Protein AF-0000000084357402 (afdb_homodimer)

pLDDT: mean 78.37, std 18.75, range [25.98, 96.25]

Organism: NCBI:txid211096

Structure (mmCIF, N/CA/C/O backbone):
data_AF-0000000084357402-model_v1
#
loop_
_entity.id
_entity.type
_entity.pdbx_description
1 polymer 'Mediator of RNA polymerase II transcription subunit 18'
#
loop_
_atom_site.group_PDB
_atom_site.id
_atom_site.type_symbol
_atom_site.label_atom_id
_atom_site.label_alt_id
_atom_site.label_comp_id
_atom_site.label_asym_id
_atom_site.label_entity_id
_atom_site.label_seq_id
_atom_site.pdbx_PDB_ins_code
_atom_site.Cartn_x
_atom_site.Cartn_y
_atom_site.Cartn_z
_atom_site.occupancy
_atom_site.B_iso_or_equiv
_atom_site.auth_seq_id
_atom_site.auth_comp_id
_atom_site.auth_asym_id
_atom_site.auth_atom_id
_atom_site.pdbx_PDB_model_num
ATOM 1 N N . MET A 1 1 ? 10.375 9.195 2.023 1 82.38 1 MET A N 1
ATOM 2 C CA . MET A 1 1 ? 9.906 9.758 3.289 1 82.38 1 MET A CA 1
ATOM 3 C C . MET A 1 1 ? 9.75 11.273 3.186 1 82.38 1 MET A C 1
ATOM 5 O O . MET A 1 1 ? 10.539 11.938 2.512 1 82.38 1 MET A O 1
ATOM 9 N N . VAL A 1 2 ? 8.633 11.766 3.732 1 88.38 2 VAL A N 1
ATOM 10 C CA . VAL A 1 2 ? 8.336 13.195 3.658 1 88.38 2 VAL A CA 1
ATOM 11 C C . VAL A 1 2 ? 8.203 13.773 5.066 1 88.38 2 VAL A C 1
ATOM 13 O O . VAL A 1 2 ? 7.719 13.094 5.977 1 88.38 2 VAL A O 1
ATOM 16 N N . TYR A 1 3 ? 8.727 14.961 5.227 1 90.69 3 TYR A N 1
ATOM 17 C CA . TYR A 1 3 ? 8.602 15.672 6.496 1 90.69 3 TYR A CA 1
ATOM 18 C C . TYR A 1 3 ? 7.648 16.859 6.367 1 90.69 3 TYR A C 1
ATOM 20 O O . TYR A 1 3 ? 7.688 17.594 5.375 1 90.69 3 TYR A O 1
ATOM 28 N N . LYS A 1 4 ? 6.875 16.922 7.359 1 91.56 4 LYS A N 1
ATOM 29 C CA . LYS A 1 4 ? 5.984 18.078 7.453 1 91.56 4 LYS A CA 1
ATOM 30 C C . LYS A 1 4 ? 6.363 18.969 8.633 1 91.56 4 LYS A C 1
ATOM 32 O O . LYS A 1 4 ? 6.457 18.5 9.766 1 91.56 4 LYS A O 1
ATOM 37 N N . ILE A 1 5 ? 6.672 20.188 8.367 1 92.62 5 ILE A N 1
ATOM 38 C CA . ILE A 1 5 ? 6.859 21.219 9.383 1 92.62 5 ILE A CA 1
ATOM 39 C C . ILE A 1 5 ? 5.625 22.109 9.438 1 92.62 5 ILE A C 1
ATOM 41 O O . ILE A 1 5 ? 5.242 22.719 8.43 1 92.62 5 ILE A O 1
ATOM 45 N N . SER A 1 6 ? 5.016 22.156 10.664 1 92.44 6 SER A N 1
ATOM 46 C CA . SER A 1 6 ? 3.691 22.766 10.609 1 92.44 6 SER A CA 1
ATOM 47 C C . SER A 1 6 ? 3.342 23.453 11.922 1 92.44 6 SER A C 1
ATOM 49 O O . SER A 1 6 ? 3.988 23.219 12.945 1 92.44 6 SER A O 1
ATOM 51 N N . LEU A 1 7 ? 2.408 24.344 11.812 1 91.56 7 LEU A N 1
ATOM 52 C CA . LEU A 1 7 ? 1.654 24.969 12.891 1 91.56 7 LEU A CA 1
ATOM 53 C C . LEU A 1 7 ? 0.155 24.891 12.625 1 91.56 7 LEU A C 1
ATOM 55 O O . LEU A 1 7 ? -0.271 24.812 11.469 1 91.56 7 LEU A O 1
ATOM 59 N N . VAL A 1 8 ? -0.587 24.875 13.758 1 89.94 8 VAL A N 1
ATOM 60 C CA . VAL A 1 8 ? -2.027 24.719 13.578 1 89.94 8 VAL A CA 1
ATOM 61 C C . VAL A 1 8 ? -2.768 25.656 14.531 1 89.94 8 VAL A C 1
ATOM 63 O O . VAL A 1 8 ? -2.193 26.125 15.516 1 89.94 8 VAL A O 1
ATOM 66 N N . SER A 1 9 ? -3.973 25.969 14.117 1 87.38 9 SER A N 1
ATOM 67 C CA . SER A 1 9 ? -4.887 26.719 14.969 1 87.38 9 SER A CA 1
ATOM 68 C C . SER A 1 9 ? -6.336 26.344 14.688 1 87.38 9 SER A C 1
ATOM 70 O O . SER A 1 9 ? -6.66 25.859 13.602 1 87.38 9 SER A O 1
ATOM 72 N N . ALA A 1 10 ? -7.145 26.484 15.711 1 84.69 10 ALA A N 1
ATOM 73 C CA . ALA A 1 10 ? -8.594 26.406 15.539 1 84.69 10 ALA A CA 1
ATOM 74 C C . ALA A 1 10 ? -9.227 27.797 15.602 1 84.69 10 ALA A C 1
ATOM 76 O O . ALA A 1 10 ? -8.938 28.578 16.516 1 84.69 10 ALA A O 1
ATOM 77 N N . ILE A 1 11 ? -10.062 28.078 14.617 1 84.19 11 ILE A N 1
ATOM 78 C CA . ILE A 1 11 ? -10.672 29.406 14.602 1 84.19 11 ILE A CA 1
ATOM 79 C C . ILE A 1 11 ? -12.188 29.281 14.469 1 84.19 11 ILE A C 1
ATOM 81 O O . ILE A 1 11 ? -12.68 28.391 13.781 1 84.19 11 ILE A O 1
ATOM 85 N N . PRO A 1 12 ? -12.867 30.156 15.203 1 83.12 12 PRO A N 1
ATOM 86 C CA . PRO A 1 12 ? -14.32 30.172 14.984 1 83.12 12 PRO A CA 1
ATOM 87 C C . PRO A 1 12 ? -14.695 30.609 13.57 1 83.12 12 PRO A C 1
ATOM 89 O O . PRO A 1 12 ? -13.875 31.188 12.859 1 83.12 12 PRO A O 1
ATOM 92 N N . GLU A 1 13 ? -15.922 30.266 13.211 1 83.25 13 GLU A N 1
ATOM 93 C CA . GLU A 1 13 ? -16.406 30.562 11.867 1 83.25 13 GLU A CA 1
ATOM 94 C C . GLU A 1 13 ? -16.375 32.062 11.578 1 83.25 13 GLU A C 1
ATOM 96 O O . GLU A 1 13 ? -16.125 32.5 10.453 1 83.25 13 GLU A O 1
ATOM 101 N N . SER A 1 14 ? -16.531 32.812 12.602 1 82.62 14 SER A N 1
ATOM 102 C CA . SER A 1 14 ? -16.625 34.281 12.461 1 82.62 14 SER A CA 1
ATOM 103 C C . SER A 1 14 ? -15.273 34.875 12.078 1 82.62 14 SER A C 1
ATOM 105 O O . SER A 1 14 ? -15.203 36 11.57 1 82.62 14 SER A O 1
ATOM 107 N N . TYR A 1 15 ? -14.211 34.125 12.25 1 80.81 15 TYR A N 1
ATOM 108 C CA . TYR A 1 15 ? -12.875 34.656 12.031 1 80.81 15 TYR A CA 1
ATOM 109 C C . TYR A 1 15 ? -12.367 34.312 10.641 1 80.81 15 TYR A C 1
ATOM 111 O O . TYR A 1 15 ? -11.305 34.75 10.227 1 80.81 15 TYR A O 1
ATOM 119 N N . LEU A 1 16 ? -13.047 33.531 9.898 1 82.69 16 LEU A N 1
ATOM 120 C CA . LEU A 1 16 ? -12.57 33.031 8.617 1 82.69 16 LEU A CA 1
ATOM 121 C C . LEU A 1 16 ? -12.227 34.156 7.672 1 82.69 16 LEU A C 1
ATOM 123 O O . LEU A 1 16 ? -11.156 34.156 7.051 1 82.69 16 LEU A O 1
ATOM 127 N N . ASP A 1 17 ? -13.164 35.094 7.578 1 79.75 17 ASP A N 1
ATOM 128 C CA . ASP A 1 17 ? -12.953 36.219 6.66 1 79.75 17 ASP A CA 1
ATOM 129 C C . ASP A 1 17 ? -11.727 37.031 7.059 1 79.75 17 ASP A C 1
ATOM 131 O O . ASP A 1 17 ? -10.961 37.5 6.199 1 79.75 17 ASP A O 1
ATOM 135 N N . THR A 1 18 ? -11.594 37.219 8.328 1 79.44 18 THR A N 1
ATOM 136 C CA . THR A 1 18 ? -10.438 37.969 8.836 1 79.44 18 THR A CA 1
ATOM 137 C C . THR A 1 18 ? -9.141 37.25 8.484 1 79.44 18 THR A C 1
ATOM 139 O O . THR A 1 18 ? -8.164 37.875 8.086 1 79.44 18 THR A O 1
ATOM 142 N N . VAL A 1 19 ? -9.125 35.969 8.625 1 78.06 19 VAL A N 1
ATOM 143 C CA . VAL A 1 19 ? -7.945 35.156 8.312 1 78.06 19 VAL A CA 1
ATOM 144 C C . VAL A 1 19 ? -7.613 35.281 6.828 1 78.06 19 VAL A C 1
ATOM 146 O O . VAL A 1 19 ? -6.457 35.5 6.461 1 78.06 19 VAL A O 1
ATOM 149 N N . LYS A 1 20 ? -8.57 35.156 6.039 1 78 20 LYS A N 1
ATOM 150 C CA . LYS A 1 20 ? -8.359 35.219 4.594 1 78 20 LYS A CA 1
ATOM 151 C C . LYS A 1 20 ? -7.828 36.562 4.156 1 78 20 LYS A C 1
ATOM 153 O O . LYS A 1 20 ? -6.965 36.656 3.283 1 78 20 LYS A O 1
ATOM 158 N N . GLU A 1 21 ? -8.398 37.531 4.723 1 77.56 21 GLU A N 1
ATOM 159 C CA . GLU A 1 21 ? -7.961 38.906 4.398 1 77.56 21 GLU A CA 1
ATOM 160 C C . GLU A 1 21 ? -6.52 39.125 4.836 1 77.56 21 GLU A C 1
ATOM 162 O O . GLU A 1 21 ? -5.766 39.844 4.16 1 77.56 21 GLU A O 1
ATOM 167 N N . SER A 1 22 ? -6.246 38.531 5.996 1 75.31 22 SER A N 1
ATOM 168 C CA . SER A 1 22 ? -4.898 38.688 6.527 1 75.31 22 SER A CA 1
ATOM 169 C C . SER A 1 22 ? -3.875 37.938 5.672 1 75.31 22 SER A C 1
ATOM 171 O O . SER A 1 22 ? -2.703 38.344 5.629 1 75.31 22 SER A O 1
ATOM 173 N N . LEU A 1 23 ? -4.426 36.844 5.055 1 72.75 23 LEU A N 1
ATOM 174 C CA . LEU A 1 23 ? -3.547 36 4.238 1 72.75 23 LEU A CA 1
ATOM 175 C C . LEU A 1 23 ? -3.537 36.469 2.791 1 72.75 23 LEU A C 1
ATOM 177 O O . LEU A 1 23 ? -2.816 35.938 1.957 1 72.75 23 LEU A O 1
ATOM 181 N N . LEU A 1 24 ? -4.551 37.375 2.299 1 59.22 24 LEU A N 1
ATOM 182 C CA . LEU A 1 24 ? -5.02 37.875 1.014 1 59.22 24 LEU A CA 1
ATOM 183 C C . LEU A 1 24 ? -3.855 38.062 0.045 1 59.22 24 LEU A C 1
ATOM 185 O O . LEU A 1 24 ? -4.039 38 -1.173 1 59.22 24 LEU A O 1
ATOM 189 N N . ASP A 1 25 ? -2.859 38.406 0.511 1 58.38 25 ASP A N 1
ATOM 190 C CA . ASP A 1 25 ? -2.037 38.531 -0.69 1 58.38 25 ASP A CA 1
ATOM 191 C C . ASP A 1 25 ? -1.821 37.156 -1.338 1 58.38 25 ASP A C 1
ATOM 193 O O . ASP A 1 25 ? -1.028 37.031 -2.271 1 58.38 25 ASP A O 1
ATOM 197 N N . ALA A 1 26 ? -2.686 36.281 -0.909 1 55.91 26 ALA A N 1
ATOM 198 C CA . ALA A 1 26 ? -2.344 34.938 -1.339 1 55.91 26 ALA A CA 1
ATOM 199 C C . ALA A 1 26 ? -3.025 34.594 -2.66 1 55.91 26 ALA A C 1
ATOM 201 O O . ALA A 1 26 ? -4.254 34.625 -2.758 1 55.91 26 ALA A O 1
ATOM 202 N N . THR A 1 27 ? -2.486 34.75 -3.76 1 60.88 27 THR A N 1
ATOM 203 C CA . THR A 1 27 ? -2.854 34.656 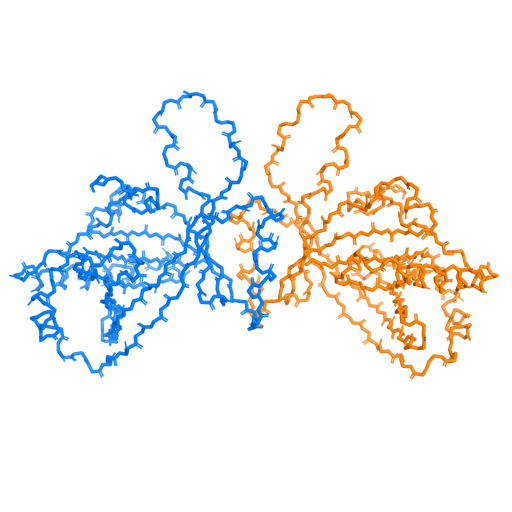-5.168 1 60.88 27 THR A CA 1
ATOM 204 C C . THR A 1 27 ? -3.336 33.25 -5.523 1 60.88 27 THR A C 1
ATOM 206 O O . THR A 1 27 ? -4.051 33.062 -6.512 1 60.88 27 THR A O 1
ATOM 209 N N . ASN A 1 28 ? -3.24 32.25 -4.715 1 75.75 28 ASN A N 1
ATOM 210 C CA . ASN A 1 28 ? -3.584 30.922 -5.25 1 75.75 28 ASN A CA 1
ATOM 211 C C . ASN A 1 28 ? -4.426 30.125 -4.262 1 75.75 28 ASN A C 1
ATOM 213 O O . ASN A 1 28 ? -3.932 29.172 -3.652 1 75.75 28 ASN A O 1
ATOM 217 N N . VAL A 1 29 ? -5.809 30.578 -4.18 1 80 29 VAL A N 1
ATOM 218 C CA . VAL A 1 29 ? -6.75 29.891 -3.299 1 80 29 VAL A CA 1
ATOM 219 C C . VAL A 1 29 ? -7.453 28.781 -4.062 1 80 29 VAL A C 1
ATOM 221 O O . VAL A 1 29 ? -7.973 29 -5.16 1 80 29 VAL A O 1
ATOM 224 N N . ASN A 1 30 ? -7.367 27.531 -3.541 1 86.94 30 ASN A N 1
ATOM 225 C CA . ASN A 1 30 ? -8.039 26.375 -4.137 1 86.94 30 ASN A CA 1
ATOM 226 C C . ASN A 1 30 ? -9.008 25.734 -3.156 1 86.94 30 ASN A C 1
ATOM 228 O O . ASN A 1 30 ? -8.648 25.453 -2.008 1 86.94 30 ASN A O 1
ATOM 232 N N . LYS A 1 31 ? -10.305 25.656 -3.625 1 90.75 31 LYS A N 1
ATOM 233 C CA . LYS A 1 31 ? -11.234 24.875 -2.816 1 90.75 31 LYS A CA 1
ATOM 234 C C . LYS A 1 31 ? -10.828 23.391 -2.785 1 90.75 31 LYS A C 1
ATOM 236 O O . LYS A 1 31 ? -10.484 22.812 -3.82 1 90.75 31 LYS A O 1
ATOM 241 N N . THR A 1 32 ? -10.859 22.891 -1.567 1 91.69 32 THR A N 1
ATOM 242 C CA . THR A 1 32 ? -10.398 21.516 -1.427 1 91.69 32 THR A CA 1
ATOM 243 C C . THR A 1 32 ? -11.391 20.688 -0.618 1 91.69 32 THR A C 1
ATOM 245 O O . THR A 1 32 ? -11.953 21.172 0.366 1 91.69 32 THR A O 1
ATOM 248 N N . THR A 1 33 ? -11.773 19.484 -1.087 1 94.19 33 THR A N 1
ATOM 249 C CA . THR A 1 33 ? -12.5 18.469 -0.344 1 94.19 33 THR A CA 1
ATOM 250 C C . THR A 1 33 ? -11.703 17.156 -0.304 1 94.19 33 THR A C 1
ATOM 252 O O . THR A 1 33 ? -11.297 16.641 -1.347 1 94.19 33 THR A O 1
ATOM 255 N N . SER A 1 34 ? -11.398 16.719 0.894 1 93.06 34 SER A N 1
ATOM 256 C CA . SER A 1 34 ? -10.648 15.477 1.055 1 93.06 34 SER A CA 1
ATOM 257 C C . SER A 1 34 ? -11.398 14.492 1.946 1 93.06 34 SER A C 1
ATOM 259 O O . SER A 1 34 ? -12 14.883 2.947 1 93.06 34 SER A O 1
ATOM 261 N N . PHE A 1 35 ? -11.422 13.258 1.551 1 93.44 35 PHE A N 1
ATOM 262 C CA . PHE A 1 35 ? -12.023 12.164 2.307 1 93.44 35 PHE A CA 1
ATOM 263 C C . PHE A 1 35 ? -10.945 11.305 2.969 1 93.44 35 PHE A C 1
ATOM 265 O O . PHE A 1 35 ? -9.992 10.875 2.311 1 93.44 35 PHE A O 1
ATOM 272 N N . PHE A 1 36 ? -11.125 11.172 4.332 1 91.44 36 PHE A N 1
ATOM 273 C CA . PHE A 1 36 ? -10.117 10.453 5.109 1 91.44 36 PHE A CA 1
ATOM 274 C C . PHE A 1 36 ? -10.703 9.188 5.719 1 91.44 36 PHE A C 1
ATOM 276 O O . PHE A 1 36 ? -11.844 9.195 6.199 1 91.44 36 PHE A O 1
ATOM 283 N N . ILE A 1 37 ? -9.977 8.109 5.652 1 92.12 37 ILE A N 1
ATOM 284 C CA . ILE A 1 37 ? -10.266 6.895 6.406 1 92.12 37 ILE A CA 1
ATOM 285 C C . ILE A 1 37 ? -9.07 6.547 7.293 1 92.12 37 ILE A C 1
ATOM 287 O O . ILE A 1 37 ? -7.941 6.422 6.809 1 92.12 37 ILE A O 1
ATOM 291 N N . ASN A 1 38 ? -9.297 6.438 8.586 1 90.5 38 ASN A N 1
ATOM 292 C CA . ASN A 1 38 ? -8.242 6.105 9.531 1 90.5 38 ASN A CA 1
ATOM 293 C C . ASN A 1 38 ? -8.273 4.625 9.906 1 90.5 38 ASN A C 1
ATOM 295 O O . ASN A 1 38 ? -9.344 4.051 10.117 1 90.5 38 ASN A O 1
ATOM 299 N N . TYR A 1 39 ? -7.047 4.031 9.867 1 90.31 39 TYR A N 1
ATOM 300 C CA . TYR A 1 39 ? -6.879 2.635 10.25 1 90.31 39 TYR A CA 1
ATOM 301 C C . TYR A 1 39 ? -5.961 2.506 11.461 1 90.31 39 TYR A C 1
ATOM 303 O O . TYR A 1 39 ? -4.996 3.264 11.602 1 90.31 39 TYR A O 1
ATOM 311 N N . SER A 1 40 ? -6.312 1.576 12.359 1 85.44 40 SER A N 1
ATOM 312 C CA . SER A 1 40 ? -5.445 1.255 13.484 1 85.44 40 SER A CA 1
ATOM 313 C C . SER A 1 40 ? -4.98 -0.197 13.43 1 85.44 40 SER A C 1
ATOM 315 O O . SER A 1 40 ? -5.656 -1.048 12.844 1 85.44 40 SER A O 1
ATOM 317 N N . SER A 1 41 ? -3.777 -0.498 13.977 1 82.06 41 SER A N 1
ATOM 318 C CA . SER A 1 41 ? -3.244 -1.855 14 1 82.06 41 SER A CA 1
ATOM 319 C C . SER A 1 41 ? -4.055 -2.756 14.922 1 82.06 41 SER A C 1
ATOM 321 O O . SER A 1 41 ? -4.43 -2.346 16.031 1 82.06 41 SER A O 1
ATOM 323 N N . LYS A 1 42 ? -4.398 -3.955 14.391 1 72 42 LYS A N 1
ATOM 324 C CA . LYS A 1 42 ? -5.105 -4.945 15.195 1 72 42 LYS A CA 1
ATOM 325 C C . LYS A 1 42 ? -4.191 -5.531 16.266 1 72 42 LYS A C 1
ATOM 327 O O . LYS A 1 42 ? -4.672 -6.043 17.281 1 72 42 LYS A O 1
ATOM 332 N N . HIS A 1 43 ? -2.904 -5.734 15.969 1 58.06 43 HIS A N 1
ATOM 333 C CA . HIS A 1 43 ? -2.004 -6.469 16.844 1 58.06 43 HIS A CA 1
ATOM 334 C C . HIS A 1 43 ? -1.722 -5.684 18.125 1 58.06 43 HIS A C 1
ATOM 336 O O . HIS A 1 43 ? -1.458 -4.48 18.078 1 58.06 43 HIS A O 1
ATOM 342 N N . GLU A 1 44 ? -2.449 -6.164 19.156 1 48.62 44 GLU A N 1
ATOM 343 C CA . GLU A 1 44 ? -2.064 -5.66 20.469 1 48.62 44 GLU A CA 1
ATOM 344 C C . GLU A 1 44 ? -0.559 -5.785 20.688 1 48.62 44 GLU A C 1
ATOM 346 O O . GLU A 1 44 ? 0.011 -6.867 20.531 1 48.62 44 GLU A O 1
ATOM 351 N N . ILE A 1 45 ? 0.177 -4.852 20.328 1 42 45 ILE A N 1
ATOM 352 C CA . ILE A 1 45 ? 1.566 -4.957 20.766 1 42 45 ILE A CA 1
ATOM 353 C C . ILE A 1 45 ? 1.619 -5.285 22.25 1 42 45 ILE A C 1
ATOM 355 O O . ILE A 1 45 ? 1.083 -4.543 23.078 1 42 45 ILE A O 1
ATOM 359 N N . TYR A 1 46 ? 1.72 -6.594 22.453 1 35.41 46 TYR A N 1
ATOM 360 C CA . TYR A 1 46 ? 1.981 -6.887 23.859 1 35.41 46 TYR A CA 1
ATOM 361 C C . TYR A 1 46 ? 3.102 -6.004 24.406 1 35.41 46 TYR A C 1
ATOM 363 O O . TYR A 1 46 ? 4.242 -6.086 23.938 1 35.41 46 TYR A O 1
ATOM 371 N N . ARG A 1 47 ? 2.846 -4.949 24.719 1 39.94 47 ARG A N 1
ATOM 372 C CA . ARG A 1 47 ? 3.896 -4.199 25.391 1 39.94 47 ARG A CA 1
ATOM 373 C C . ARG A 1 47 ? 4 -4.602 26.859 1 39.94 47 ARG A C 1
ATOM 375 O O . ARG A 1 47 ? 2.988 -4.887 27.516 1 39.94 47 ARG A O 1
ATOM 382 N N . PRO A 1 48 ? 5.152 -4.953 27.203 1 34.66 48 PRO A N 1
ATOM 383 C CA . PRO A 1 48 ? 5.262 -5.016 28.672 1 34.66 48 PRO A CA 1
ATOM 384 C C . PRO A 1 48 ? 4.574 -3.842 29.359 1 34.66 48 PRO A C 1
ATOM 386 O O . PRO A 1 48 ? 4.477 -2.754 28.797 1 34.66 48 PRO A O 1
ATOM 389 N N . VAL A 1 49 ? 3.629 -4.102 30.312 1 33.5 49 VAL A N 1
ATOM 390 C CA . VAL A 1 49 ? 2.857 -3.244 31.219 1 33.5 49 VAL A CA 1
ATOM 391 C C . VAL A 1 49 ? 3.678 -2.008 31.578 1 33.5 49 VAL A C 1
ATOM 393 O O . VAL A 1 49 ? 3.338 -1.286 32.531 1 33.5 49 VAL A O 1
ATOM 396 N N . ASN A 1 50 ? 4.902 -1.786 31.219 1 34.72 50 ASN A N 1
ATOM 397 C CA . ASN A 1 50 ? 5.316 -0.535 31.844 1 34.72 50 ASN A CA 1
ATOM 398 C C . ASN A 1 50 ? 4.504 0.648 31.328 1 34.72 50 ASN A C 1
ATOM 400 O O . ASN A 1 50 ? 4.254 0.758 30.125 1 34.72 50 ASN A O 1
ATOM 404 N N . LEU A 1 51 ? 3.887 1.569 32.188 1 34.72 51 LEU A N 1
ATOM 405 C CA . LEU A 1 51 ? 2.883 2.619 32.281 1 34.72 51 LEU A CA 1
ATOM 406 C C . LEU A 1 51 ? 2.945 3.568 31.094 1 34.72 51 LEU A C 1
ATOM 408 O O . LEU A 1 51 ? 1.91 3.943 30.547 1 34.72 51 LEU A O 1
ATOM 412 N N . ASN A 1 52 ? 3.906 4.5 31.031 1 36.75 52 ASN A N 1
ATOM 413 C CA . ASN A 1 52 ? 3.938 5.82 30.422 1 36.75 52 ASN A CA 1
ATOM 414 C C . ASN A 1 52 ? 4.055 5.727 28.906 1 36.75 52 ASN A C 1
ATOM 416 O O . ASN A 1 52 ? 3.867 6.719 28.188 1 36.75 52 ASN A O 1
ATOM 420 N N . VAL A 1 53 ? 4.438 4.59 28.328 1 37.5 53 VAL A N 1
ATOM 421 C CA . VAL A 1 53 ? 4.867 4.406 26.938 1 37.5 53 VAL A CA 1
ATOM 422 C C . VAL A 1 53 ? 3.67 4.023 26.078 1 37.5 53 VAL A C 1
ATOM 424 O O . VAL A 1 53 ? 3.809 3.83 24.859 1 37.5 53 VAL A O 1
ATOM 427 N N . GLU A 1 54 ? 2.514 3.869 26.594 1 42.12 54 GLU A N 1
ATOM 428 C CA . GLU A 1 54 ? 1.306 3.299 26.016 1 42.12 54 GLU A CA 1
ATOM 429 C C . GLU A 1 54 ? 0.816 4.141 24.828 1 42.12 54 GLU A C 1
ATOM 431 O O . GLU A 1 54 ? 0.436 3.598 23.797 1 42.12 54 GLU A O 1
ATOM 436 N N . LEU A 1 55 ? 0.647 5.387 25.141 1 41.19 55 LEU A N 1
ATOM 437 C CA . LEU A 1 55 ? -0.094 6.266 24.25 1 41.19 55 LEU A CA 1
ATOM 438 C C . LEU A 1 55 ? 0.678 6.5 22.953 1 41.19 55 LEU A C 1
ATOM 440 O O . LEU A 1 55 ? 0.084 6.559 21.875 1 41.19 55 LEU A O 1
ATOM 444 N N . ALA A 1 56 ? 2.014 6.664 23.203 1 42.78 56 ALA A N 1
ATOM 445 C CA . ALA A 1 56 ? 2.873 7.055 22.078 1 42.78 56 ALA A CA 1
ATOM 446 C C . ALA A 1 56 ? 2.91 5.969 21.016 1 42.78 56 ALA A C 1
ATOM 448 O O . ALA A 1 56 ? 2.924 6.27 19.812 1 42.78 56 ALA A O 1
ATOM 449 N N . GLU A 1 57 ? 2.91 4.75 21.406 1 46.56 57 GLU A N 1
ATOM 450 C CA . GLU A 1 57 ? 3.129 3.637 20.5 1 46.56 57 GLU A CA 1
ATOM 451 C C . GLU A 1 57 ? 1.851 3.277 19.734 1 46.56 57 GLU A C 1
ATOM 453 O O . GLU A 1 57 ? 1.901 2.855 18.578 1 46.56 57 GLU A O 1
ATOM 458 N N . GLU A 1 58 ? 0.698 3.48 20.453 1 48.06 58 GLU A N 1
ATOM 459 C CA . GLU A 1 58 ? -0.57 3.201 19.781 1 48.06 58 GLU A CA 1
ATOM 460 C C . GLU A 1 58 ? -0.735 4.062 18.547 1 48.06 58 GLU A C 1
ATOM 462 O O . GLU A 1 58 ? -1.302 3.613 17.547 1 48.06 58 GLU A O 1
ATOM 467 N N . GLN A 1 59 ? -0.261 5.312 18.719 1 48.16 59 GLN A N 1
ATOM 468 C CA . GLN A 1 59 ? -0.356 6.27 17.625 1 48.16 59 GLN A CA 1
ATOM 469 C C . GLN A 1 59 ? 0.568 5.879 16.469 1 48.16 59 GLN A C 1
ATOM 471 O O . GLN A 1 59 ? 0.292 6.195 15.312 1 48.16 59 GLN A O 1
ATOM 476 N N . GLN A 1 60 ? 1.69 5.176 16.922 1 53.41 60 GLN A N 1
ATOM 477 C CA . GLN A 1 60 ? 2.732 4.82 15.961 1 53.41 60 GLN A CA 1
ATOM 478 C C . GLN A 1 60 ? 2.209 3.832 14.922 1 53.41 60 GLN A C 1
ATOM 480 O O . GLN A 1 60 ? 2.785 3.697 13.836 1 53.41 60 GLN A O 1
ATOM 485 N N . ASN A 1 61 ? 0.841 3.482 15.055 1 62.62 61 ASN A N 1
ATOM 486 C CA . ASN A 1 61 ? 0.527 2.393 14.133 1 62.62 61 ASN A CA 1
ATOM 487 C C . ASN A 1 61 ? -0.778 2.648 13.383 1 62.62 61 ASN A C 1
ATOM 489 O O . ASN A 1 61 ? -1.607 1.748 13.25 1 62.62 61 ASN A O 1
ATOM 493 N N . ARG A 1 62 ? -0.787 4.09 13.016 1 78.88 62 ARG A N 1
ATOM 494 C CA . ARG A 1 62 ? -2.01 4.395 12.281 1 78.88 62 ARG A CA 1
ATOM 495 C C . ARG A 1 62 ? -1.713 4.645 10.805 1 78.88 62 ARG A C 1
ATOM 497 O O . ARG A 1 62 ? -0.65 5.168 10.461 1 78.88 62 ARG A O 1
ATOM 504 N N . ILE A 1 63 ? -2.631 4.211 10.055 1 91.56 63 ILE A N 1
ATOM 505 C CA . ILE A 1 63 ? -2.609 4.418 8.617 1 91.56 63 ILE A CA 1
ATOM 506 C C . ILE A 1 63 ? -3.846 5.207 8.188 1 91.56 63 ILE A C 1
ATOM 508 O O . ILE A 1 63 ? -4.938 4.996 8.719 1 91.56 63 ILE A O 1
ATOM 512 N N . ARG A 1 64 ? -3.533 6.184 7.367 1 92.44 64 ARG A N 1
ATOM 513 C CA . ARG A 1 64 ? -4.645 6.957 6.828 1 92.44 64 ARG A CA 1
ATOM 514 C C . ARG A 1 64 ? -4.738 6.797 5.312 1 92.44 64 ARG A C 1
ATOM 516 O O . ARG A 1 64 ? -3.719 6.777 4.621 1 92.44 64 ARG A O 1
ATOM 523 N N . VAL A 1 65 ? -5.945 6.602 4.871 1 95.62 65 VAL A N 1
ATOM 524 C CA . VAL A 1 65 ? -6.211 6.625 3.436 1 95.62 65 VAL A CA 1
ATOM 525 C C . VAL A 1 65 ? -6.883 7.938 3.055 1 95.62 65 VAL A C 1
ATOM 527 O O . VAL A 1 65 ? -7.867 8.344 3.68 1 95.62 65 VAL A O 1
ATOM 530 N N . ILE A 1 66 ? -6.332 8.617 2.031 1 94.44 66 ILE A N 1
ATOM 531 C CA . ILE A 1 66 ? -6.844 9.914 1.613 1 94.44 66 ILE A CA 1
ATOM 532 C C . ILE A 1 66 ? -7.453 9.805 0.218 1 94.44 66 ILE A C 1
ATOM 534 O O . ILE A 1 66 ? -6.781 9.398 -0.731 1 94.44 66 ILE A O 1
ATOM 538 N N . ASN A 1 67 ? -8.727 10.117 0.092 1 94.25 67 ASN A N 1
ATOM 539 C CA . ASN A 1 67 ? -9.477 10.172 -1.156 1 94.25 67 ASN A CA 1
ATOM 540 C C . ASN A 1 67 ? -9.438 8.836 -1.896 1 94.25 67 ASN A C 1
ATOM 542 O O . ASN A 1 67 ? -9.594 8.797 -3.117 1 94.25 67 ASN A O 1
ATOM 546 N N . GLY A 1 68 ? -9.062 7.801 -1.218 1 93.75 68 GLY A N 1
ATOM 547 C CA . GLY A 1 68 ? -8.938 6.504 -1.862 1 93.75 68 GLY A CA 1
ATOM 548 C C . GLY A 1 68 ? -7.77 6.422 -2.824 1 93.75 68 GLY A C 1
ATOM 549 O O . GLY A 1 68 ? -7.707 5.516 -3.654 1 93.75 68 GLY A O 1
ATOM 550 N N . GLU A 1 69 ? -6.828 7.387 -2.707 1 93.81 69 GLU A N 1
ATOM 551 C CA . GLU A 1 69 ? -5.754 7.477 -3.688 1 93.81 69 GLU A CA 1
ATOM 552 C C . GLU A 1 69 ? -4.387 7.449 -3.012 1 93.81 69 GLU A C 1
ATOM 554 O O . GLU A 1 69 ? -3.367 7.215 -3.666 1 93.81 69 GLU A O 1
ATOM 559 N N . ASN A 1 70 ? -4.406 7.699 -1.731 1 94.94 70 ASN A N 1
ATOM 560 C CA . ASN A 1 70 ? -3.148 7.73 -0.993 1 94.94 70 ASN A CA 1
ATOM 561 C C . ASN A 1 70 ? -3.24 6.934 0.304 1 94.94 70 ASN A C 1
ATOM 563 O O . ASN A 1 70 ? -4.25 6.992 1.006 1 94.94 70 ASN A O 1
ATOM 567 N N . ILE A 1 71 ? -2.279 6.117 0.509 1 96.25 71 ILE A N 1
ATOM 568 C CA . ILE A 1 71 ? -2.096 5.52 1.826 1 96.25 71 ILE A CA 1
ATOM 569 C C . ILE A 1 71 ? -0.937 6.203 2.547 1 96.25 71 ILE A C 1
ATOM 571 O O . ILE A 1 71 ? 0.173 6.285 2.016 1 96.25 71 ILE A O 1
ATOM 575 N N . VAL A 1 72 ? -1.228 6.707 3.75 1 94.38 72 VAL A N 1
ATOM 576 C CA . VAL A 1 72 ? -0.227 7.473 4.484 1 94.38 72 VAL A CA 1
ATOM 577 C C . VAL A 1 72 ? 0.032 6.824 5.84 1 94.38 72 VAL A C 1
ATOM 579 O O . VAL A 1 72 ? -0.908 6.484 6.562 1 94.38 72 VAL A O 1
ATOM 582 N N . LYS A 1 73 ? 1.212 6.574 6.125 1 92.38 73 LYS A N 1
ATOM 583 C CA . LYS A 1 73 ? 1.65 6.156 7.457 1 92.38 73 LYS A CA 1
ATOM 584 C C . LYS A 1 73 ? 2.445 7.266 8.141 1 92.38 73 LYS A C 1
ATOM 586 O O . LYS A 1 73 ? 3.49 7.688 7.645 1 92.38 73 LYS A O 1
ATOM 591 N N . TYR A 1 74 ? 1.988 7.68 9.297 1 83.88 74 TYR A N 1
ATOM 592 C CA . TYR A 1 74 ? 2.611 8.773 10.031 1 83.88 74 TYR A CA 1
ATOM 593 C C . TYR A 1 74 ? 3.504 8.25 11.148 1 83.88 74 TYR A C 1
ATOM 595 O O . TYR A 1 74 ? 3.154 7.277 11.828 1 83.88 74 TYR A O 1
ATOM 603 N N . ASP A 1 75 ? 4.59 8.93 11.25 1 79.25 75 ASP A N 1
ATOM 604 C CA . ASP A 1 75 ? 5.363 8.758 12.477 1 79.25 75 ASP A CA 1
ATOM 605 C C . ASP A 1 75 ? 4.945 9.773 13.539 1 79.25 75 ASP A C 1
ATOM 607 O O . ASP A 1 75 ? 4.254 10.75 13.234 1 79.25 75 ASP A O 1
ATOM 611 N N . ILE A 1 76 ? 5.332 9.484 14.727 1 74.31 76 ILE A N 1
ATOM 612 C CA . ILE A 1 76 ? 5.133 10.484 15.766 1 74.31 76 ILE A CA 1
ATOM 613 C C . ILE A 1 76 ? 6 11.711 15.484 1 74.31 76 ILE A C 1
ATOM 615 O O . ILE A 1 76 ? 7.125 11.586 14.992 1 74.31 76 ILE A O 1
ATOM 619 N N . PRO A 1 77 ? 5.359 12.844 15.766 1 77.62 77 PRO A N 1
ATOM 620 C CA . PRO A 1 77 ? 6.184 14.039 15.594 1 77.62 77 PRO A CA 1
ATOM 621 C C . PRO A 1 77 ? 7.5 13.969 16.359 1 77.62 77 PRO A C 1
ATOM 623 O O . PRO A 1 77 ? 7.559 13.352 17.438 1 77.62 77 PRO A O 1
ATOM 626 N N . MET A 1 78 ? 8.477 14.523 15.805 1 75.62 78 MET A N 1
ATOM 627 C CA . MET A 1 78 ? 9.805 14.516 16.422 1 75.62 78 MET A CA 1
ATOM 628 C C . MET A 1 78 ? 9.766 15.164 17.797 1 75.62 78 MET A C 1
ATOM 630 O O . MET A 1 78 ? 9.07 16.156 18 1 75.62 78 MET A O 1
ATOM 634 N N . PRO A 1 79 ? 10.5 14.359 18.828 1 66.56 79 PRO A N 1
ATOM 635 C CA . PRO A 1 79 ? 10.57 14.945 20.172 1 66.56 79 PRO A CA 1
ATOM 636 C C . PRO A 1 79 ? 11.508 16.156 20.234 1 66.56 79 PRO A C 1
ATOM 638 O O . PRO A 1 79 ? 12.227 16.438 19.281 1 66.56 79 PRO A O 1
ATOM 641 N N . GLY A 1 80 ? 11.477 16.766 21.484 1 58.5 80 GLY A N 1
ATOM 642 C CA . GLY A 1 80 ? 12.516 17.672 21.953 1 58.5 80 GLY A CA 1
ATOM 643 C C . GLY A 1 80 ? 12.398 19.078 21.391 1 58.5 80 GLY A C 1
ATOM 644 O O . GLY A 1 80 ? 11.312 19.5 20.984 1 58.5 80 GLY A O 1
ATOM 645 N N . ASN A 1 81 ? 13.672 19.562 21.328 1 53.53 81 ASN A N 1
ATOM 646 C CA . ASN A 1 81 ? 13.945 20.953 21 1 53.53 81 ASN A CA 1
ATOM 647 C C . ASN A 1 81 ? 13.516 21.297 19.578 1 53.53 81 ASN A C 1
ATOM 649 O O . ASN A 1 81 ? 13.266 22.469 19.266 1 53.53 81 ASN A O 1
ATOM 653 N N . ASN A 1 82 ? 13.469 20.281 18.797 1 51.84 82 ASN A N 1
ATOM 654 C CA . ASN A 1 82 ? 13.133 20.516 17.391 1 51.84 82 ASN A CA 1
ATOM 655 C C . ASN A 1 82 ? 11.633 20.75 17.203 1 51.84 82 ASN A C 1
ATOM 657 O O . ASN A 1 82 ? 11.188 21.156 16.141 1 51.84 82 ASN A O 1
ATOM 661 N N . ASN A 1 83 ? 10.961 20.422 18.266 1 58.62 83 ASN A N 1
ATOM 662 C CA . ASN A 1 83 ? 9.516 20.594 18.203 1 58.62 83 ASN A CA 1
ATOM 663 C C . ASN A 1 83 ? 9.023 21.609 19.219 1 58.62 83 ASN A C 1
ATOM 665 O O . ASN A 1 83 ? 7.961 21.422 19.828 1 58.62 83 ASN A O 1
ATOM 669 N N . THR A 1 84 ? 9.836 22.531 19.406 1 68.88 84 THR A N 1
ATOM 670 C CA . THR A 1 84 ? 9.422 23.516 20.406 1 68.88 84 THR A CA 1
ATOM 671 C C . THR A 1 84 ? 8.703 24.688 19.734 1 68.88 84 THR A C 1
ATOM 673 O O . THR A 1 84 ? 7.777 25.266 20.312 1 68.88 84 THR A O 1
ATOM 676 N N . GLU A 1 85 ? 9.172 24.906 18.562 1 85.56 85 GLU A N 1
ATOM 677 C CA . GLU A 1 85 ? 8.578 26.078 17.922 1 85.56 85 GLU A CA 1
ATOM 678 C C . GLU A 1 85 ? 7.641 25.672 16.797 1 85.56 85 GLU A C 1
ATOM 680 O O . GLU A 1 85 ? 6.688 26.406 16.484 1 85.56 85 GLU A O 1
ATOM 685 N N . VAL A 1 86 ? 7.969 24.609 16.172 1 91.12 86 VAL A N 1
ATOM 686 C CA . VAL A 1 86 ? 7.148 24.047 15.109 1 91.12 86 VAL A CA 1
ATOM 687 C C . VAL A 1 86 ? 7.062 22.531 15.273 1 91.12 86 VAL A C 1
ATOM 689 O O . VAL A 1 86 ? 7.883 21.922 15.961 1 91.12 86 VAL A O 1
ATOM 692 N N . SER A 1 87 ? 6.047 21.953 14.734 1 88.94 87 SER A N 1
ATOM 693 C CA . SER A 1 87 ? 5.922 20.5 14.727 1 88.94 87 SER A CA 1
ATOM 694 C C . SER A 1 87 ? 6.602 19.891 13.5 1 88.94 87 SER A C 1
ATOM 696 O O . SER A 1 87 ? 6.395 20.359 12.375 1 88.94 87 SER A O 1
ATOM 698 N N . ILE A 1 88 ? 7.445 19 13.742 1 88 88 ILE A N 1
ATOM 699 C CA . ILE A 1 88 ? 8.062 18.25 12.648 1 88 88 ILE A CA 1
ATOM 700 C C . ILE A 1 88 ? 7.621 16.797 12.703 1 88 88 ILE A C 1
ATOM 702 O O . ILE A 1 88 ? 7.82 16.109 13.719 1 88 88 ILE A O 1
ATOM 706 N N . 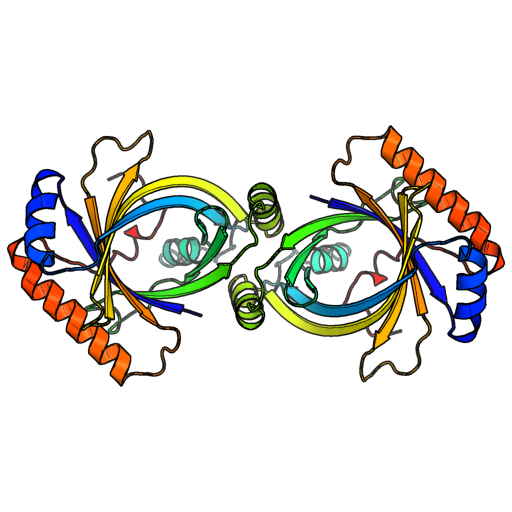GLN A 1 89 ? 6.988 16.328 11.625 1 85.62 89 GLN A N 1
ATOM 707 C CA . GLN A 1 89 ? 6.473 14.969 11.586 1 85.62 89 GLN A CA 1
ATOM 708 C C . GLN A 1 89 ? 6.832 14.281 10.273 1 85.62 89 GLN A C 1
ATOM 710 O O . GLN A 1 89 ? 6.676 14.867 9.203 1 85.62 89 GLN A O 1
ATOM 715 N N . ASN A 1 90 ? 7.363 13.141 10.422 1 87.31 90 ASN A N 1
ATOM 716 C CA . ASN A 1 90 ? 7.641 12.352 9.227 1 87.31 90 ASN A CA 1
ATOM 717 C C . ASN A 1 90 ? 6.465 11.445 8.867 1 87.31 90 ASN A C 1
ATOM 719 O O . ASN A 1 90 ? 5.715 11.016 9.75 1 87.31 90 ASN A O 1
ATOM 723 N N . PHE A 1 91 ? 6.242 11.289 7.594 1 89.12 91 PHE A N 1
ATOM 724 C CA . PHE A 1 91 ? 5.258 10.312 7.141 1 89.12 91 PHE A CA 1
ATOM 725 C C . PHE A 1 91 ? 5.66 9.711 5.801 1 89.12 91 PHE A C 1
ATOM 727 O O . PHE A 1 91 ? 6.5 10.273 5.09 1 89.12 91 PHE A O 1
ATOM 734 N N . ASN A 1 92 ? 5.207 8.523 5.5 1 92.06 92 ASN A N 1
ATOM 735 C CA . ASN A 1 92 ? 5.336 7.871 4.203 1 92.06 92 ASN A CA 1
ATOM 736 C C . ASN A 1 92 ? 4 7.82 3.463 1 92.06 92 ASN A C 1
ATOM 738 O O . ASN A 1 92 ? 2.955 7.609 4.078 1 92.06 92 ASN A O 1
ATOM 742 N N . ILE A 1 93 ? 4.105 8.07 2.18 1 92.94 93 ILE A N 1
ATOM 743 C CA . ILE A 1 93 ? 2.883 8.117 1.382 1 92.94 93 ILE A CA 1
ATOM 744 C C . ILE A 1 93 ? 3.025 7.207 0.165 1 92.94 93 ILE A C 1
ATOM 746 O O . ILE A 1 93 ? 4.086 7.156 -0.461 1 92.94 93 ILE A O 1
ATOM 750 N N . LEU A 1 94 ? 2.012 6.418 -0.081 1 94.62 94 LEU A N 1
ATOM 751 C CA . LEU A 1 94 ? 1.892 5.625 -1.298 1 94.62 94 LEU A CA 1
ATOM 752 C C . LEU A 1 94 ? 0.717 6.102 -2.145 1 94.62 94 LEU A C 1
ATOM 754 O O . LEU A 1 94 ? -0.401 6.238 -1.643 1 94.62 94 LEU A O 1
ATOM 758 N N . ASP A 1 95 ? 1.01 6.41 -3.41 1 95.56 95 ASP A N 1
ATOM 759 C CA . ASP A 1 95 ? -0.051 6.758 -4.352 1 95.56 95 ASP A CA 1
ATOM 760 C C . ASP A 1 95 ? -0.628 5.512 -5.016 1 95.56 95 ASP A C 1
ATOM 762 O O . ASP A 1 95 ? 0.098 4.754 -5.664 1 95.56 95 ASP A O 1
ATOM 766 N N . ILE A 1 96 ? -1.895 5.371 -4.82 1 95.88 96 ILE A N 1
ATOM 767 C CA . ILE A 1 96 ? -2.602 4.195 -5.324 1 95.88 96 ILE A CA 1
ATOM 768 C C . ILE A 1 96 ? -3.346 4.551 -6.609 1 95.88 96 ILE A C 1
ATOM 770 O O . ILE A 1 96 ? -3.852 5.668 -6.75 1 95.88 96 ILE A O 1
ATOM 774 N N . CYS A 1 97 ? -3.381 3.559 -7.48 1 94 97 CYS A N 1
ATOM 775 C CA . CYS A 1 97 ? -4.113 3.789 -8.719 1 94 97 CYS A CA 1
ATOM 776 C C . CYS A 1 97 ? -5.594 4.023 -8.445 1 94 97 CYS A C 1
ATOM 778 O O . CYS A 1 97 ? -6.125 3.543 -7.441 1 94 97 CYS A O 1
ATOM 780 N N . GLU A 1 98 ? -6.164 4.695 -9.344 1 89.12 98 GLU A N 1
ATOM 781 C CA . GLU A 1 98 ? -7.566 5.07 -9.172 1 89.12 98 GLU A CA 1
ATOM 782 C C . GLU A 1 98 ? -8.461 3.836 -9.133 1 89.12 98 GLU A C 1
ATOM 784 O O . GLU A 1 98 ? -8.156 2.818 -9.758 1 89.12 98 GLU A O 1
ATOM 789 N N . GLY A 1 99 ? -9.523 3.916 -8.383 1 85 99 GLY A N 1
ATOM 790 C CA . GLY A 1 99 ? -10.57 2.91 -8.406 1 85 99 GLY A CA 1
ATOM 791 C C . GLY A 1 99 ? -10.266 1.701 -7.543 1 85 99 GLY A C 1
ATOM 792 O O . GLY A 1 99 ? -10.758 0.602 -7.805 1 85 99 GLY A O 1
ATOM 793 N N . GLN A 1 100 ? -9.445 1.92 -6.5 1 87.94 100 GLN A N 1
ATOM 794 C CA . GLN A 1 100 ? -9.016 0.745 -5.746 1 87.94 100 GLN A CA 1
ATOM 795 C C . GLN A 1 100 ? -9.5 0.813 -4.301 1 87.94 100 GLN A C 1
ATOM 797 O O . GLN A 1 100 ? -8.93 0.164 -3.42 1 87.94 100 GLN A O 1
ATOM 802 N N . ASN A 1 101 ? -10.492 1.576 -4.004 1 85.75 101 ASN A N 1
ATOM 803 C CA . ASN A 1 101 ? -10.914 1.801 -2.627 1 85.75 101 ASN A CA 1
ATOM 804 C C . ASN A 1 101 ? -11.195 0.485 -1.905 1 85.75 101 ASN A C 1
ATOM 806 O O . ASN A 1 101 ? -10.711 0.271 -0.791 1 85.75 101 ASN A O 1
ATOM 810 N N . ASP A 1 102 ? -11.922 -0.362 -2.541 1 86.19 102 ASP A N 1
ATOM 811 C CA . ASP A 1 102 ? -12.266 -1.646 -1.936 1 86.19 102 ASP A CA 1
ATOM 812 C C . ASP A 1 102 ? -11.023 -2.5 -1.717 1 86.19 102 ASP A C 1
ATOM 814 O O . ASP A 1 102 ? -10.914 -3.207 -0.712 1 86.19 102 ASP A O 1
ATOM 818 N N . LYS A 1 103 ? -10.109 -2.373 -2.598 1 91.12 103 LYS A N 1
ATOM 819 C CA . LYS A 1 103 ? -8.875 -3.145 -2.498 1 91.12 103 LYS A CA 1
ATOM 820 C C . LYS A 1 103 ? -8.008 -2.652 -1.339 1 91.12 103 LYS A C 1
ATOM 822 O O . LYS A 1 103 ? -7.398 -3.455 -0.628 1 91.12 103 LYS A O 1
ATOM 827 N N . ILE A 1 104 ? -8.062 -1.358 -1.188 1 95.19 104 ILE A N 1
ATOM 828 C CA . ILE A 1 104 ? -7.234 -0.769 -0.143 1 95.19 104 ILE A CA 1
ATOM 829 C C . ILE A 1 104 ? -7.676 -1.291 1.223 1 95.19 104 ILE A C 1
ATOM 831 O O . ILE A 1 104 ? -6.848 -1.731 2.023 1 95.19 104 ILE A O 1
ATOM 835 N N . ASN A 1 105 ? -8.945 -1.255 1.469 1 93 105 ASN A N 1
ATOM 836 C CA . ASN A 1 105 ? -9.477 -1.711 2.748 1 93 105 ASN A CA 1
ATOM 837 C C . ASN A 1 105 ? -9.125 -3.17 3.016 1 93 105 ASN A C 1
ATOM 839 O O . ASN A 1 105 ? -8.68 -3.514 4.113 1 93 105 ASN A O 1
ATOM 843 N N . LYS A 1 106 ? -9.336 -3.98 2.07 1 90.44 106 LYS A N 1
ATOM 844 C CA . LYS A 1 106 ? -9.039 -5.402 2.215 1 90.44 106 LYS A CA 1
ATOM 845 C C . LYS A 1 106 ? -7.547 -5.633 2.436 1 90.44 106 LYS A C 1
ATOM 847 O O . LYS A 1 106 ? -7.152 -6.453 3.264 1 90.44 106 LYS A O 1
ATOM 852 N N . PHE A 1 107 ? -6.762 -4.926 1.715 1 92.5 107 PHE A N 1
ATOM 853 C CA . PHE A 1 107 ? -5.312 -5.031 1.815 1 92.5 107 PHE A CA 1
ATOM 854 C C . PHE A 1 107 ? -4.836 -4.645 3.211 1 92.5 107 PHE A C 1
ATOM 856 O O . PHE A 1 107 ? -4.09 -5.395 3.848 1 92.5 107 PHE A O 1
ATOM 863 N N . LEU A 1 108 ? -5.285 -3.529 3.65 1 92.69 108 LEU A N 1
ATOM 864 C CA . LEU A 1 108 ? -4.887 -3.064 4.973 1 92.69 108 LEU A CA 1
ATOM 865 C C . LEU A 1 108 ? -5.395 -4.008 6.059 1 92.69 108 LEU A C 1
ATOM 867 O O . LEU A 1 108 ? -4.699 -4.258 7.047 1 92.69 108 LEU A O 1
ATOM 871 N N . ASN A 1 109 ? -6.602 -4.543 5.875 1 90.31 109 ASN A N 1
ATOM 872 C CA . ASN A 1 109 ? -7.113 -5.531 6.816 1 90.31 109 ASN A CA 1
ATOM 873 C C . ASN A 1 109 ? -6.219 -6.766 6.875 1 90.31 109 ASN A C 1
ATOM 875 O O . ASN A 1 109 ? -5.934 -7.281 7.957 1 90.31 109 ASN A O 1
ATOM 879 N N . ASN A 1 110 ? -5.773 -7.168 5.754 1 87.44 110 ASN A N 1
ATOM 880 C CA . ASN A 1 110 ? -4.895 -8.328 5.68 1 87.44 110 ASN A CA 1
ATOM 881 C C . ASN A 1 110 ? -3.541 -8.047 6.328 1 87.44 110 ASN A C 1
ATOM 883 O O . ASN A 1 110 ? -2.875 -8.969 6.805 1 87.44 110 ASN A O 1
ATOM 887 N N . LEU A 1 111 ? -3.129 -6.801 6.363 1 86.69 111 LEU A N 1
ATOM 888 C CA . LEU A 1 111 ? -1.882 -6.414 7.016 1 86.69 111 LEU A CA 1
ATOM 889 C C . LEU A 1 111 ? -2.078 -6.262 8.523 1 86.69 111 LEU A C 1
ATOM 891 O O . LEU A 1 111 ? -1.129 -5.961 9.25 1 86.69 111 LEU A O 1
ATOM 895 N N . GLY A 1 112 ? -3.273 -6.422 8.922 1 84.94 112 GLY A N 1
ATOM 896 C CA . GLY A 1 112 ? -3.547 -6.355 10.352 1 84.94 112 GLY A CA 1
ATOM 897 C C . GLY A 1 112 ? -4.07 -5 10.789 1 84.94 112 GLY A C 1
ATOM 898 O O . GLY A 1 112 ? -3.91 -4.617 11.953 1 84.94 112 GLY A O 1
ATOM 899 N N . TYR A 1 113 ? -4.641 -4.273 9.898 1 89.12 113 TYR A N 1
ATOM 900 C CA . TYR A 1 113 ? -5.227 -2.984 10.258 1 89.12 113 TYR A CA 1
ATOM 901 C C . TYR A 1 113 ? -6.746 -3.041 10.203 1 89.12 113 TYR A C 1
ATOM 903 O O . TYR A 1 113 ? -7.32 -3.822 9.438 1 89.12 113 TYR A O 1
ATOM 911 N N . THR A 1 114 ? -7.324 -2.225 11.07 1 90.5 114 THR A N 1
ATOM 912 C CA . THR A 1 114 ? -8.781 -2.131 11.109 1 90.5 114 THR A CA 1
ATOM 913 C C . THR A 1 114 ? -9.234 -0.689 10.906 1 90.5 114 THR A C 1
ATOM 915 O O . THR A 1 114 ? -8.609 0.243 11.414 1 90.5 114 THR A O 1
ATOM 918 N N . LYS A 1 115 ? -10.281 -0.604 10.102 1 90.38 115 LYS A N 1
ATOM 919 C CA . LYS A 1 115 ? -10.875 0.712 9.898 1 90.38 115 LYS A CA 1
ATOM 920 C C . LYS A 1 115 ? -11.477 1.255 11.188 1 90.38 115 LYS A C 1
ATOM 922 O O . LYS A 1 115 ? -12.25 0.567 11.859 1 90.38 115 LYS A O 1
ATOM 927 N N . GLU A 1 116 ? -11.172 2.482 11.539 1 86.56 116 GLU A N 1
ATOM 928 C CA . GLU A 1 116 ? -11.68 3.088 12.766 1 86.56 116 GLU A CA 1
ATOM 929 C C . GLU A 1 116 ? -12.797 4.086 12.469 1 86.56 116 GLU A C 1
ATOM 931 O O . GLU A 1 116 ? -13.914 3.941 12.961 1 86.56 116 GLU A O 1
ATOM 936 N N . TYR A 1 117 ? -12.516 5.098 11.773 1 86.06 117 TYR A N 1
ATOM 937 C CA . TYR A 1 117 ? -13.492 6.125 11.43 1 86.06 117 TYR A CA 1
ATOM 938 C C . TYR A 1 117 ? -13.117 6.82 10.125 1 86.06 117 TYR A C 1
ATOM 940 O O . TYR A 1 117 ? -11.984 6.688 9.648 1 86.06 117 TYR A O 1
ATOM 948 N N . GLU A 1 118 ? -14.062 7.363 9.508 1 89.12 118 GLU A N 1
ATOM 949 C CA . GLU A 1 118 ? -13.875 8.141 8.281 1 89.12 118 GLU A CA 1
ATOM 950 C C . GLU A 1 118 ? -14.523 9.516 8.398 1 89.12 118 GLU A C 1
ATOM 952 O O . GLU A 1 118 ? -15.477 9.695 9.156 1 89.12 118 GLU A O 1
ATOM 957 N N . TYR A 1 119 ? -13.945 10.555 7.777 1 88.06 119 TYR A N 1
ATOM 95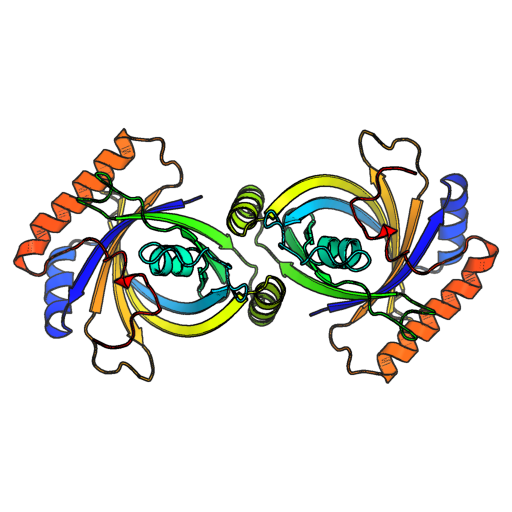8 C CA . TYR A 1 119 ? -14.5 11.906 7.793 1 88.06 119 TYR A CA 1
ATOM 959 C C . TYR A 1 119 ? -14.094 12.672 6.535 1 88.06 119 TYR A C 1
ATOM 961 O O . TYR A 1 119 ? -13.234 12.219 5.773 1 88.06 119 TYR A O 1
ATOM 969 N N . THR A 1 120 ? -14.797 13.758 6.344 1 92 120 THR A N 1
ATOM 970 C CA . THR A 1 120 ? -14.523 14.633 5.207 1 92 120 THR A CA 1
ATOM 971 C C . THR A 1 120 ? -14.055 16 5.688 1 92 120 THR A C 1
ATOM 973 O O . THR A 1 120 ? -14.609 16.562 6.641 1 92 120 THR A O 1
ATOM 976 N N . GLU A 1 121 ? -12.969 16.438 5.133 1 89.75 121 GLU A N 1
ATOM 977 C CA . GLU A 1 121 ? -12.523 17.812 5.324 1 89.75 121 GLU A CA 1
ATOM 978 C C . GLU A 1 121 ? -12.898 18.672 4.129 1 89.75 121 GLU A C 1
ATOM 980 O O . GLU A 1 121 ? -12.664 18.297 2.98 1 89.75 121 GLU A O 1
ATOM 985 N N . LYS A 1 122 ? -13.578 19.766 4.434 1 91.75 122 LYS A N 1
ATOM 986 C CA . LYS A 1 122 ? -13.914 20.75 3.412 1 91.75 122 LYS A CA 1
ATOM 987 C C . LYS A 1 122 ? -13.305 22.109 3.732 1 91.75 122 LYS A C 1
ATOM 989 O O . LYS A 1 122 ? -13.398 22.594 4.867 1 91.75 122 LYS A O 1
ATOM 994 N N . GLY A 1 123 ? -12.586 22.625 2.768 1 91.88 123 GLY A N 1
ATOM 995 C CA . GLY A 1 123 ? -11.969 23.922 3.031 1 91.88 123 GLY A CA 1
ATOM 996 C C . GLY A 1 123 ? -11.234 24.484 1.833 1 91.88 123 GLY A C 1
ATOM 997 O O . GLY A 1 123 ? -11.68 24.344 0.693 1 91.88 123 GLY A O 1
ATOM 998 N N . GLU A 1 124 ? -10.289 25.297 2.127 1 90.5 124 GLU A N 1
ATOM 999 C CA . GLU A 1 124 ? -9.484 25.984 1.113 1 90.5 124 GLU A CA 1
ATOM 1000 C C . GLU A 1 124 ? -7.996 25.875 1.428 1 90.5 124 GLU A C 1
ATOM 1002 O O . GLU A 1 124 ? -7.602 25.859 2.596 1 90.5 124 GLU A O 1
ATOM 1007 N N . THR A 1 125 ? -7.262 25.766 0.315 1 91.75 125 THR A N 1
ATOM 1008 C CA . THR A 1 125 ? -5.809 25.75 0.437 1 91.75 125 THR A CA 1
ATOM 1009 C C . THR A 1 125 ? -5.195 26.953 -0.28 1 91.75 125 THR A C 1
ATOM 1011 O O . THR A 1 125 ? -5.582 27.281 -1.404 1 91.75 125 THR A O 1
ATOM 1014 N N . LEU A 1 126 ? -4.344 27.594 0.436 1 89 126 LEU A N 1
ATOM 1015 C CA . LEU A 1 126 ? -3.59 28.719 -0.099 1 89 126 LEU A CA 1
ATOM 1016 C C . LEU A 1 126 ? -2.102 28.391 -0.164 1 89 126 LEU A C 1
ATOM 1018 O O . LEU A 1 126 ? -1.496 28.031 0.847 1 89 126 LEU A O 1
ATOM 1022 N N . ASN A 1 127 ? -1.541 28.531 -1.36 1 89.31 127 ASN A N 1
ATOM 1023 C CA . ASN A 1 127 ? -0.108 28.312 -1.525 1 89.31 127 ASN A CA 1
ATOM 1024 C C . ASN A 1 127 ? 0.645 29.625 -1.667 1 89.31 127 ASN A C 1
ATOM 1026 O O . ASN A 1 127 ? 0.383 30.406 -2.59 1 89.31 127 ASN A O 1
ATOM 1030 N N . ILE A 1 128 ? 1.562 29.812 -0.729 1 87.06 128 ILE A N 1
ATOM 1031 C CA . ILE A 1 128 ? 2.418 31 -0.792 1 87.06 128 ILE A CA 1
ATOM 1032 C C . ILE A 1 128 ? 3.801 30.609 -1.309 1 87.06 128 ILE A C 1
ATOM 1034 O O . ILE A 1 128 ? 4.676 30.219 -0.53 1 87.06 128 ILE A O 1
ATOM 1038 N N . HIS A 1 129 ? 4.02 30.734 -2.527 1 85.06 129 HIS A N 1
ATOM 1039 C CA . HIS A 1 129 ? 5.207 30.234 -3.213 1 85.06 129 HIS A CA 1
ATOM 1040 C C . HIS A 1 129 ? 6.461 30.953 -2.738 1 85.06 129 HIS A C 1
ATOM 1042 O O . HIS A 1 129 ? 7.527 30.344 -2.615 1 85.06 129 HIS A O 1
ATOM 1048 N N . GLU A 1 130 ? 6.324 32.219 -2.443 1 84.56 130 GLU A N 1
ATOM 1049 C CA . GLU A 1 130 ? 7.473 33.031 -2.086 1 84.56 130 GLU A CA 1
ATOM 1050 C C . GLU A 1 130 ? 8.164 32.5 -0.835 1 84.56 130 GLU A C 1
ATOM 1052 O O . GLU A 1 130 ? 9.391 32.594 -0.708 1 84.56 130 GLU A O 1
ATOM 1057 N N . ILE A 1 131 ? 7.379 31.953 0.069 1 88.19 131 ILE A N 1
ATOM 1058 C CA . ILE A 1 131 ? 7.988 31.484 1.312 1 88.19 131 ILE A CA 1
ATOM 1059 C C . ILE A 1 131 ? 7.824 29.969 1.432 1 88.19 131 ILE A C 1
ATOM 1061 O O . ILE A 1 131 ? 8.086 29.391 2.49 1 88.19 131 ILE A O 1
ATOM 1065 N N . LYS A 1 132 ? 7.34 29.266 0.42 1 89.12 132 LYS A N 1
ATOM 1066 C CA . LYS A 1 132 ? 7.191 27.828 0.328 1 89.12 132 LYS A CA 1
ATOM 1067 C C . LYS A 1 132 ? 6.332 27.281 1.468 1 89.12 132 LYS A C 1
ATOM 1069 O O . LYS A 1 132 ? 6.703 26.312 2.127 1 89.12 132 LYS A O 1
ATOM 1074 N N . VAL A 1 133 ? 5.266 27.969 1.713 1 92.44 133 VAL A 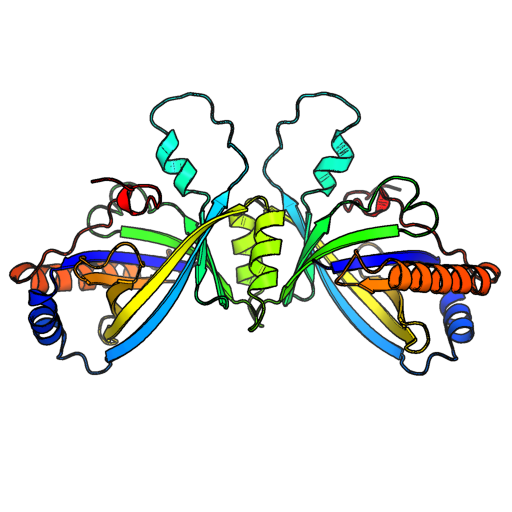N 1
ATOM 1075 C CA . VAL A 1 133 ? 4.34 27.578 2.768 1 92.44 133 VAL A CA 1
ATOM 1076 C C . VAL A 1 133 ? 2.945 27.375 2.18 1 92.44 133 VAL A C 1
ATOM 1078 O O . VAL A 1 133 ? 2.523 28.109 1.29 1 92.44 133 VAL A O 1
ATOM 1081 N N . THR A 1 134 ? 2.277 26.375 2.664 1 93.12 134 THR A N 1
ATOM 1082 C CA . THR A 1 134 ? 0.885 26.109 2.32 1 93.12 134 THR A CA 1
ATOM 1083 C C . THR A 1 134 ? -0.023 26.344 3.525 1 93.12 134 THR A C 1
ATOM 1085 O O . THR A 1 134 ? 0.311 25.953 4.645 1 93.12 134 THR A O 1
ATOM 1088 N N . ILE A 1 135 ? -1.128 26.984 3.32 1 91.75 135 ILE A N 1
ATOM 1089 C CA . ILE A 1 135 ? -2.135 27.188 4.359 1 91.75 135 ILE A CA 1
ATOM 1090 C C . ILE A 1 135 ? -3.402 26.406 4 1 91.75 135 ILE A C 1
ATOM 1092 O O . ILE A 1 135 ? -3.986 26.625 2.936 1 91.75 135 ILE A O 1
ATOM 1096 N N . ASN A 1 136 ? -3.744 25.531 4.824 1 92.5 136 ASN A N 1
ATOM 1097 C CA . ASN A 1 136 ? -4.98 24.781 4.684 1 92.5 136 ASN A CA 1
ATOM 1098 C C . ASN A 1 136 ? -6.023 25.203 5.715 1 92.5 136 ASN A C 1
ATOM 1100 O O . ASN A 1 136 ? -5.766 25.156 6.918 1 92.5 136 ASN A O 1
ATOM 1104 N N . ILE A 1 137 ? -7.105 25.688 5.277 1 89.94 137 ILE A N 1
ATOM 1105 C CA . ILE A 1 137 ? -8.227 26.062 6.137 1 89.94 137 ILE A CA 1
ATOM 1106 C C . ILE A 1 137 ? -9.406 25.125 5.875 1 89.94 137 ILE A C 1
ATOM 1108 O O . ILE A 1 137 ? -9.945 25.078 4.77 1 89.94 137 ILE A O 1
ATOM 1112 N N . TYR A 1 138 ? -9.734 24.406 6.961 1 90.06 138 TYR A N 1
ATOM 1113 C CA . TYR A 1 138 ? -10.758 23.406 6.668 1 90.06 138 TYR A CA 1
ATOM 1114 C C . TYR A 1 138 ? -11.648 23.172 7.883 1 90.06 138 TYR A C 1
ATOM 1116 O O . TYR A 1 138 ? -11.297 23.547 9 1 90.06 138 TYR A O 1
ATOM 1124 N N . LYS A 1 139 ? -12.812 22.672 7.551 1 87.94 139 LYS A N 1
ATOM 1125 C CA . LYS A 1 139 ? -13.742 22.172 8.555 1 87.94 139 LYS A CA 1
ATOM 1126 C C . LYS A 1 139 ? -13.961 20.672 8.391 1 87.94 139 LYS A C 1
ATOM 1128 O O . LYS A 1 139 ? -13.883 20.141 7.277 1 87.94 139 LYS A O 1
ATOM 1133 N N . ILE A 1 140 ? -14.078 19.969 9.516 1 84.19 140 ILE A N 1
ATOM 1134 C CA . ILE A 1 140 ? -14.375 18.547 9.477 1 84.19 140 ILE A CA 1
ATOM 1135 C C . ILE A 1 140 ? -15.883 18.344 9.383 1 84.19 140 ILE A C 1
ATOM 1137 O O . ILE A 1 140 ? -16.641 18.875 10.195 1 84.19 140 ILE A O 1
ATOM 1141 N N . ASP A 1 141 ? -16.25 17.797 8.219 1 76.38 141 ASP A N 1
ATOM 1142 C CA . ASP A 1 141 ? -17.656 17.516 7.996 1 76.38 141 ASP A CA 1
ATOM 1143 C C . ASP A 1 141 ? -18.031 16.125 8.492 1 76.38 141 ASP A C 1
ATOM 1145 O O . ASP A 1 141 ? -17.766 15.125 7.809 1 76.38 141 ASP A O 1
ATOM 1149 N N . ASN A 1 142 ? -18.031 16 9.844 1 63.44 142 ASN A N 1
ATOM 1150 C CA . ASN A 1 142 ? -18.562 14.734 10.328 1 63.44 142 ASN A CA 1
ATOM 1151 C C . ASN A 1 142 ? -20.016 14.859 10.773 1 63.44 142 ASN A C 1
ATOM 1153 O O . ASN A 1 142 ? -20.453 15.93 11.18 1 63.44 142 ASN A O 1
ATOM 1157 N N . GLU A 1 143 ? -20.906 14.031 10.25 1 55.25 143 GLU A N 1
ATOM 1158 C CA . GLU A 1 143 ? -22.297 14.07 10.672 1 55.25 143 GLU A CA 1
ATOM 1159 C C . GLU A 1 143 ? -22.422 14.508 12.133 1 55.25 143 GLU A C 1
ATOM 1161 O O . GLU A 1 143 ? -23.438 15.094 12.523 1 55.25 143 GLU A O 1
ATOM 1166 N N . LEU A 1 144 ? -21.438 14.164 12.805 1 49.03 144 LEU A N 1
ATOM 1167 C CA . LEU A 1 144 ? -21.672 14.391 14.227 1 49.03 144 LEU A CA 1
ATOM 1168 C C . LEU A 1 144 ? -21.141 15.75 14.656 1 49.03 144 LEU A C 1
ATOM 1170 O O . LEU A 1 144 ? -21.484 16.25 15.742 1 49.03 144 LEU A O 1
ATOM 1174 N N . MET A 1 145 ? -20.234 16.328 13.898 1 52.34 145 MET A N 1
ATOM 1175 C CA . MET A 1 145 ? -19.656 17.562 14.438 1 52.34 145 MET A CA 1
ATOM 1176 C C . MET A 1 145 ? -20.125 18.781 13.656 1 52.34 145 MET A C 1
ATOM 1178 O O . MET A 1 145 ? -19.609 19.062 12.57 1 52.34 145 MET A O 1
ATOM 1182 N N . GLU A 1 146 ? -21.375 19.109 13.617 1 49.31 146 GLU A N 1
ATOM 1183 C CA . GLU A 1 146 ? -21.953 20.281 12.961 1 49.31 146 GLU A CA 1
ATOM 1184 C C . GLU A 1 146 ? -21.312 21.578 13.469 1 49.31 146 GLU A C 1
ATOM 1186 O O . GLU A 1 146 ? -21.297 22.578 12.766 1 49.31 146 GLU A O 1
ATOM 1191 N N . LYS A 1 147 ? -20.906 21.594 14.664 1 55.16 147 LYS A N 1
ATOM 1192 C CA . LYS A 1 147 ? -20.812 22.906 15.312 1 55.16 147 LYS A CA 1
ATOM 1193 C C . LYS A 1 147 ? -19.375 23.406 15.328 1 55.16 147 LYS A C 1
ATOM 1195 O O . LYS A 1 147 ? -19.078 24.438 15.945 1 55.16 147 LYS A O 1
ATOM 1200 N N . GLY A 1 148 ? -18.5 22.844 14.508 1 63.22 148 GLY A N 1
ATOM 1201 C CA . GLY A 1 148 ? -17.188 23.281 14.984 1 63.22 148 GLY A CA 1
ATOM 1202 C C . GLY A 1 148 ? -16.484 24.203 14.016 1 63.22 148 GLY A C 1
ATOM 1203 O O . GLY A 1 148 ? -16.984 24.453 12.906 1 63.22 148 GLY A O 1
ATOM 1204 N N . GLY A 1 149 ? -15.688 25.25 14.359 1 79.5 149 GLY A N 1
ATOM 1205 C CA . GLY A 1 149 ? -14.805 26.203 13.719 1 79.5 149 GLY A CA 1
ATOM 1206 C C . GLY A 1 149 ? -13.883 25.578 12.688 1 79.5 149 GLY A C 1
ATOM 1207 O O . GLY A 1 149 ? -14.164 24.484 12.18 1 79.5 149 GLY A O 1
ATOM 1208 N N . TYR A 1 150 ? -13.18 26.406 12.125 1 86.5 150 TYR A N 1
ATOM 1209 C CA . TYR A 1 150 ? -12.195 25.984 11.125 1 86.5 150 TYR A CA 1
ATOM 1210 C C . TYR A 1 150 ? -10.859 25.656 11.789 1 86.5 150 TYR A C 1
ATOM 1212 O O . TYR A 1 150 ? -10.523 26.203 12.844 1 86.5 150 TYR A O 1
ATOM 1220 N N . ILE A 1 151 ? -10.25 24.703 11.141 1 88 151 ILE A N 1
ATOM 1221 C CA . ILE A 1 151 ? -8.852 24.453 11.461 1 88 151 ILE A CA 1
ATOM 1222 C C . ILE A 1 151 ? -7.953 25.094 10.414 1 88 151 ILE A C 1
ATOM 1224 O O . ILE A 1 151 ? -8.227 25.016 9.219 1 88 151 ILE A O 1
ATOM 1228 N N . VAL A 1 152 ? -6.992 25.781 10.93 1 88.81 152 VAL A N 1
ATOM 1229 C CA . VAL A 1 152 ? -5.988 26.375 10.062 1 88.81 152 VAL A CA 1
ATOM 1230 C C . VAL A 1 152 ? -4.645 25.688 10.266 1 88.81 152 VAL A C 1
ATOM 1232 O O . VAL A 1 152 ? -4.109 25.672 11.375 1 88.81 152 VAL A O 1
ATOM 1235 N N . GLU A 1 153 ? -4.172 25.094 9.234 1 91.56 153 GLU A N 1
ATOM 1236 C CA . GLU A 1 153 ? -2.855 24.469 9.266 1 91.56 153 GLU A CA 1
ATOM 1237 C C . GLU A 1 153 ? -1.898 25.141 8.289 1 91.56 153 GLU A C 1
ATOM 1239 O O . GLU A 1 153 ? -2.219 25.312 7.113 1 91.56 153 GLU A O 1
ATOM 1244 N N . VAL A 1 154 ? -0.836 25.516 8.828 1 92.31 154 VAL A N 1
ATOM 1245 C CA . VAL A 1 154 ? 0.236 26.078 8.016 1 92.31 154 VAL A CA 1
ATOM 1246 C C . VAL A 1 154 ? 1.429 25.125 8 1 92.31 154 VAL A C 1
ATOM 1248 O O . VAL A 1 154 ? 1.927 24.734 9.055 1 92.31 154 VAL A O 1
ATOM 1251 N N . PHE A 1 155 ? 1.845 24.812 6.711 1 94.44 155 PHE A N 1
ATOM 1252 C CA . PHE A 1 155 ? 2.885 23.781 6.734 1 94.44 155 PHE A CA 1
ATOM 1253 C C . PHE A 1 155 ? 3.742 23.859 5.477 1 94.44 155 PHE A C 1
ATOM 1255 O O . PHE A 1 155 ? 3.387 24.547 4.516 1 94.44 155 PHE A O 1
ATOM 1262 N N . SER A 1 156 ? 4.855 23.297 5.609 1 95.12 156 SER A N 1
ATOM 1263 C CA . SER A 1 156 ? 5.742 23 4.488 1 95.12 156 SER A CA 1
ATOM 1264 C C . SER A 1 156 ? 6.156 21.531 4.48 1 95.12 156 SER A C 1
ATOM 1266 O O . SER A 1 156 ? 6.277 20.906 5.539 1 95.12 156 SER A O 1
ATOM 1268 N N . LEU A 1 157 ? 6.305 21 3.291 1 93.25 157 LEU A N 1
ATOM 1269 C CA . LEU A 1 157 ? 6.734 19.625 3.123 1 93.25 157 LEU A CA 1
ATOM 1270 C C . LEU A 1 157 ? 8.164 19.562 2.592 1 93.25 157 LEU A C 1
ATOM 1272 O O . LEU A 1 157 ? 8.547 20.344 1.727 1 93.25 157 LEU A O 1
ATOM 1276 N N . LEU A 1 158 ? 8.836 18.656 3.18 1 91.06 158 LEU A N 1
ATOM 1277 C CA . LEU A 1 158 ? 10.195 18.453 2.68 1 91.06 158 LEU A CA 1
ATOM 1278 C C . LEU A 1 158 ? 10.523 16.969 2.555 1 91.06 158 LEU A C 1
ATOM 1280 O O . LEU A 1 158 ? 10.047 16.156 3.346 1 91.06 158 LEU A O 1
ATOM 1284 N N . GLU A 1 159 ? 11.344 16.562 1.514 1 83.19 159 GLU A N 1
ATOM 1285 C CA . GLU A 1 159 ? 11.727 15.18 1.269 1 83.19 159 GLU A CA 1
ATOM 1286 C C . GLU A 1 159 ? 13.102 14.875 1.863 1 83.19 159 GLU A C 1
ATOM 1288 O O . GLU A 1 159 ? 13.445 13.711 2.074 1 83.19 159 GLU A O 1
ATOM 1293 N N . ASN A 1 160 ? 13.891 15.906 2.02 1 81.62 160 ASN A N 1
ATOM 1294 C CA . ASN A 1 160 ? 15.242 15.75 2.551 1 81.62 160 ASN A CA 1
ATOM 1295 C C . ASN A 1 160 ? 15.414 16.484 3.877 1 81.62 160 ASN A C 1
ATOM 1297 O O . ASN A 1 160 ? 15.461 17.719 3.91 1 81.62 160 ASN A O 1
ATOM 1301 N N . PHE A 1 161 ? 15.586 15.703 5.008 1 83.5 161 PHE A N 1
ATOM 1302 C CA . PHE A 1 161 ? 15.688 16.328 6.32 1 83.5 161 PHE A CA 1
ATOM 1303 C C . PHE A 1 161 ? 17.141 16.656 6.656 1 83.5 161 PHE A C 1
ATOM 1305 O O . PHE A 1 161 ? 17.438 17.109 7.766 1 83.5 161 PHE A O 1
ATOM 1312 N N . GLN A 1 162 ? 18 16.484 5.676 1 86.19 162 GLN A N 1
ATOM 1313 C CA . GLN A 1 162 ? 19.391 16.828 5.914 1 86.19 162 GLN A CA 1
ATOM 1314 C C . GLN A 1 162 ? 19.688 18.25 5.457 1 86.19 162 GLN A C 1
ATOM 1316 O O . GLN A 1 162 ? 20.781 18.781 5.711 1 86.19 162 GLN A O 1
ATOM 1321 N N . ASP A 1 163 ? 18.844 18.875 4.812 1 87.31 163 ASP A N 1
ATOM 1322 C CA . ASP A 1 163 ? 19 20.25 4.359 1 87.31 163 ASP A CA 1
ATOM 1323 C C . ASP A 1 163 ? 18.672 21.234 5.477 1 87.31 163 ASP A C 1
ATOM 1325 O O . ASP A 1 163 ? 17.609 21.859 5.469 1 87.31 163 ASP A O 1
ATOM 1329 N N . PHE A 1 164 ? 19.609 21.453 6.336 1 89.06 164 PHE A N 1
ATOM 1330 C CA . PHE A 1 164 ? 19.391 22.234 7.555 1 89.06 164 PHE A CA 1
ATOM 1331 C C . PHE A 1 164 ? 19.109 23.688 7.227 1 89.06 164 PHE A C 1
ATOM 1333 O O . PHE A 1 164 ? 18.312 24.344 7.914 1 89.06 164 PHE A O 1
ATOM 1340 N N . ASP A 1 165 ? 19.75 24.156 6.172 1 91.25 165 ASP A N 1
ATOM 1341 C CA . ASP A 1 165 ? 19.5 25.531 5.773 1 91.25 165 ASP A CA 1
ATOM 1342 C C . ASP A 1 165 ? 18.047 25.719 5.328 1 91.25 165 ASP A C 1
ATOM 1344 O O . ASP A 1 165 ? 17.406 26.703 5.68 1 91.25 165 ASP A O 1
ATOM 1348 N N . TYR A 1 166 ? 17.625 24.766 4.574 1 89.56 166 TYR A N 1
ATOM 1349 C CA . TYR A 1 166 ? 16.25 24.812 4.09 1 89.56 166 TYR A CA 1
ATOM 1350 C C . TYR A 1 166 ? 15.266 24.703 5.242 1 89.56 166 TYR A C 1
ATOM 1352 O O . TYR A 1 166 ? 14.273 25.438 5.301 1 89.56 166 TYR A O 1
ATOM 1360 N N . ILE A 1 167 ? 15.523 23.891 6.129 1 91.5 167 ILE A N 1
ATOM 1361 C CA . ILE A 1 167 ? 14.656 23.688 7.285 1 91.5 167 ILE A CA 1
ATOM 1362 C C . ILE A 1 167 ? 14.602 24.969 8.117 1 91.5 167 ILE A C 1
ATOM 1364 O O . ILE A 1 167 ? 13.523 25.391 8.547 1 91.5 167 ILE A O 1
ATOM 1368 N N . ALA A 1 168 ? 15.703 25.531 8.312 1 92.62 168 ALA A N 1
ATOM 1369 C CA . ALA A 1 168 ? 15.766 26.781 9.086 1 92.62 168 ALA A CA 1
ATOM 1370 C C . ALA A 1 168 ? 14.953 27.875 8.414 1 92.62 168 ALA A C 1
ATOM 1372 O O . ALA A 1 168 ? 14.273 28.656 9.086 1 92.62 168 ALA A O 1
ATOM 1373 N N . SER A 1 169 ? 15.086 27.875 7.145 1 94.69 169 SER A N 1
ATOM 1374 C CA . SER A 1 169 ? 14.336 28.875 6.395 1 94.69 169 SER A CA 1
ATOM 1375 C C . SER A 1 169 ? 12.836 28.672 6.531 1 94.69 169 SER A C 1
ATOM 1377 O O . SER A 1 169 ? 12.078 29.625 6.715 1 94.69 169 SER A O 1
ATOM 1379 N N . ILE A 1 170 ? 12.43 27.484 6.43 1 93.5 170 ILE A N 1
ATOM 1380 C CA . ILE A 1 170 ? 11.016 27.156 6.559 1 93.5 170 ILE A CA 1
ATOM 1381 C C . ILE A 1 170 ? 10.523 27.516 7.957 1 93.5 170 ILE A C 1
ATOM 1383 O O . ILE A 1 170 ? 9.461 28.109 8.117 1 93.5 170 ILE A O 1
ATOM 1387 N N . LYS A 1 171 ? 11.289 27.141 8.945 1 93 171 LYS A N 1
ATOM 1388 C CA . LYS A 1 171 ? 10.93 27.453 10.32 1 93 171 LYS A CA 1
ATOM 1389 C C . LYS A 1 171 ? 10.773 28.969 10.516 1 93 171 LYS A C 1
ATOM 1391 O O . LYS A 1 171 ? 9.812 29.422 11.125 1 93 171 LYS A O 1
ATOM 1396 N N . LYS A 1 172 ? 11.719 29.656 9.969 1 95.06 172 LYS A N 1
ATOM 1397 C CA . LYS A 1 172 ? 11.68 31.109 10.047 1 95.06 172 LYS A CA 1
ATOM 1398 C C . LYS A 1 172 ? 10.406 31.656 9.414 1 95.06 172 LYS A C 1
ATOM 1400 O O . LYS A 1 172 ? 9.758 32.531 9.977 1 95.06 172 LYS A O 1
ATOM 1405 N N . ASN A 1 173 ? 10.078 31.188 8.273 1 94.38 173 ASN A N 1
ATOM 1406 C CA . ASN A 1 173 ? 8.883 31.625 7.566 1 94.38 173 ASN A CA 1
ATOM 1407 C C . ASN A 1 173 ? 7.617 31.312 8.359 1 94.38 173 ASN A C 1
ATOM 1409 O O . ASN A 1 173 ? 6.715 32.156 8.453 1 94.38 173 ASN A O 1
ATOM 1413 N N . LEU A 1 174 ? 7.555 30.172 8.961 1 93.94 174 LEU A N 1
ATOM 1414 C CA . LEU A 1 174 ? 6.395 29.766 9.75 1 93.94 174 LEU A CA 1
ATOM 1415 C C . LEU A 1 174 ? 6.273 30.625 11.008 1 93.94 174 LEU A C 1
ATOM 1417 O O . LEU A 1 174 ? 5.172 31.031 11.367 1 93.94 174 LEU A O 1
ATOM 1421 N N . LEU A 1 175 ? 7.391 30.891 11.562 1 93.62 175 LEU A N 1
ATOM 1422 C CA . LEU A 1 175 ? 7.375 31.703 12.773 1 93.62 175 LEU A CA 1
ATOM 1423 C C . LEU A 1 175 ? 6.996 33.156 12.461 1 93.62 175 LEU A C 1
ATOM 1425 O O . LEU A 1 175 ? 6.32 33.812 13.25 1 93.62 175 LEU A O 1
ATOM 1429 N N . SER A 1 176 ? 7.488 33.594 11.352 1 92.31 176 SER A N 1
ATOM 1430 C CA . SER A 1 176 ? 7.09 34.906 10.906 1 92.31 176 SER A CA 1
ATOM 1431 C C . SER A 1 176 ? 5.582 35 10.688 1 92.31 176 SER A C 1
ATOM 1433 O O . SER A 1 176 ? 4.949 35.969 11.086 1 92.31 176 SER A O 1
ATOM 1435 N N . LEU A 1 177 ? 5.066 34.062 10.078 1 89.62 177 LEU A N 1
ATOM 1436 C CA . LEU A 1 177 ? 3.625 34 9.875 1 89.62 177 LEU A CA 1
ATOM 1437 C C . LEU A 1 177 ? 2.887 33.938 11.203 1 89.62 177 LEU A C 1
ATOM 1439 O O . LEU A 1 177 ? 1.839 34.562 11.375 1 89.62 177 LEU A O 1
ATOM 1443 N N . LYS A 1 178 ? 3.412 33.125 12.07 1 91 178 LYS A N 1
ATOM 1444 C CA . LYS A 1 178 ? 2.844 33 13.414 1 91 178 LYS A CA 1
ATOM 1445 C C . LYS A 1 178 ? 2.754 34.375 14.086 1 91 178 LYS A C 1
ATOM 1447 O O . LYS A 1 178 ? 1.716 34.719 14.648 1 91 178 LYS A O 1
ATOM 1452 N N . GLN A 1 179 ? 3.77 35.094 13.953 1 91.44 179 GLN A N 1
ATOM 1453 C CA . GLN A 1 179 ? 3.799 36.438 14.547 1 91.44 179 GLN A CA 1
ATOM 1454 C C . GLN A 1 179 ? 2.785 37.344 13.867 1 91.44 179 GLN A C 1
ATOM 1456 O O . GLN A 1 179 ? 2.076 38.094 14.547 1 91.44 179 GLN A O 1
ATOM 1461 N N . LYS A 1 180 ? 2.748 37.25 12.617 1 84.81 180 LYS A N 1
ATOM 1462 C CA . LYS A 1 180 ? 1.84 38.094 11.852 1 84.81 180 LYS A CA 1
ATOM 1463 C C . LYS A 1 180 ? 0.383 37.781 12.18 1 84.81 180 LYS A C 1
ATOM 1465 O O . LYS A 1 180 ? -0.448 38.688 12.273 1 84.81 180 LYS A O 1
ATOM 1470 N N . LEU A 1 181 ? 0.123 36.531 12.383 1 84.56 181 LEU A N 1
ATOM 1471 C CA . LEU A 1 181 ? -1.262 36.125 12.539 1 84.56 181 LEU A CA 1
ATOM 1472 C C . LEU A 1 181 ? -1.667 36.125 14.016 1 84.56 181 LEU A C 1
ATOM 1474 O O . LEU A 1 181 ? -2.854 36.031 14.336 1 84.56 181 LEU A O 1
ATOM 1478 N N . ASN A 1 182 ? -0.679 36.219 14.828 1 87.62 182 ASN A N 1
ATOM 1479 C CA . ASN A 1 182 ? -0.929 36.188 16.266 1 87.62 182 ASN A CA 1
ATOM 1480 C C . ASN A 1 182 ? -1.927 37.25 16.688 1 87.62 182 ASN A C 1
ATOM 1482 O O . ASN A 1 182 ? -2.627 37.094 17.688 1 87.62 182 ASN A O 1
ATOM 1486 N N . LYS A 1 183 ? -2.02 38.281 15.984 1 80.31 183 LYS A N 1
ATOM 1487 C CA . LYS A 1 183 ? -2.957 39.344 16.297 1 80.31 183 LYS A CA 1
ATOM 1488 C C . LYS A 1 183 ? -4.402 38.875 16.125 1 80.31 183 LYS A C 1
ATOM 1490 O O . LYS A 1 183 ? -5.312 39.438 16.75 1 80.31 183 LYS A O 1
ATOM 1495 N N . HIS A 1 184 ? -4.594 37.969 15.32 1 80.31 184 HIS A N 1
ATOM 1496 C CA . HIS A 1 184 ? -5.938 37.469 15.031 1 80.31 184 HIS A CA 1
ATOM 1497 C C . HIS A 1 184 ? -6.199 36.125 15.703 1 80.31 184 HIS A C 1
ATOM 1499 O O . HIS A 1 184 ? -7.23 35.938 16.359 1 80.31 184 HIS A O 1
ATOM 1505 N N . PHE A 1 185 ? -5.324 35.188 15.492 1 81.12 185 PHE A N 1
ATOM 1506 C CA . PHE A 1 185 ? -5.422 33.875 16.156 1 81.12 185 PHE A CA 1
ATOM 1507 C C . PHE A 1 185 ? -4.039 33.25 16.328 1 81.12 185 PHE A C 1
ATOM 1509 O O . PHE A 1 185 ? -3.141 33.5 15.523 1 81.12 185 PHE A O 1
ATOM 1516 N N . PRO A 1 186 ? -3.916 32.438 17.328 1 86.69 186 PRO A N 1
ATOM 1517 C CA . PRO A 1 186 ? -2.605 31.875 17.625 1 86.69 186 PRO A CA 1
ATOM 1518 C C . PRO A 1 186 ? -2.336 30.578 16.844 1 86.69 186 PRO A C 1
ATOM 1520 O O . PRO A 1 186 ? -3.186 29.688 16.812 1 86.69 186 PRO A O 1
ATOM 1523 N N . LEU A 1 187 ? -1.247 30.594 16.219 1 88.44 187 LEU A N 1
ATOM 1524 C CA . LEU A 1 187 ? -0.749 29.328 15.672 1 88.44 187 LEU A CA 1
ATOM 1525 C C . LEU A 1 187 ? 0.062 28.578 16.719 1 88.44 187 LEU A C 1
ATOM 1527 O O . LEU A 1 187 ? 0.872 29.172 17.438 1 88.44 187 LEU A O 1
ATOM 1531 N N . MET A 1 188 ? -0.255 27.266 16.844 1 87 188 MET A N 1
ATOM 1532 C CA . MET A 1 188 ? 0.399 26.453 17.859 1 87 188 MET A CA 1
ATOM 1533 C C . MET A 1 188 ? 0.905 25.141 17.266 1 87 188 MET A C 1
ATOM 1535 O O . MET A 1 188 ? 0.552 24.781 16.141 1 87 188 MET A O 1
ATOM 1539 N N . ILE A 1 189 ? 1.812 24.5 18.078 1 85.44 189 ILE A N 1
ATOM 1540 C CA . ILE A 1 189 ? 2.246 23.156 17.703 1 85.44 189 ILE A CA 1
ATOM 1541 C C . ILE A 1 189 ? 1.132 22.156 18 1 85.44 189 ILE A C 1
ATOM 1543 O O . ILE A 1 189 ? 0.465 22.25 19.047 1 85.44 189 ILE A O 1
ATOM 1547 N N . MET A 1 190 ? 0.827 21.406 16.984 1 69.69 190 MET A N 1
ATOM 1548 C CA . MET A 1 190 ? -0.212 20.391 17.203 1 69.69 190 MET A CA 1
ATOM 1549 C C . MET A 1 190 ? 0.142 19.484 18.375 1 69.69 190 MET A C 1
ATOM 1551 O O . MET A 1 190 ? 1.302 19.109 18.531 1 69.69 190 MET A O 1
ATOM 1555 N N . ASP A 1 191 ? -0.83 19.562 19.344 1 59.12 191 ASP A N 1
ATOM 1556 C CA . ASP A 1 191 ? -0.595 18.672 20.484 1 59.12 191 ASP A CA 1
ATOM 1557 C C . ASP A 1 191 ? -0.391 17.234 20.016 1 59.12 191 ASP A C 1
ATOM 1559 O O . ASP A 1 191 ? -1.188 16.703 19.234 1 59.12 191 ASP A O 1
ATOM 1563 N N . ARG A 1 192 ? 0.856 16.906 20.266 1 55.53 192 ARG A N 1
ATOM 1564 C CA . ARG A 1 192 ? 1.168 15.523 19.938 1 55.53 192 ARG A CA 1
ATOM 1565 C C . ARG A 1 192 ? 0.006 14.602 20.297 1 55.53 192 ARG A C 1
ATOM 1567 O O . ARG A 1 192 ? -0.224 13.594 19.609 1 55.53 192 ARG A O 1
ATOM 1574 N N . LYS A 1 193 ? -0.707 14.93 21.391 1 48.69 193 LYS A N 1
ATOM 1575 C CA . LYS A 1 193 ? -1.816 14.109 21.859 1 48.69 193 LYS A CA 1
ATOM 1576 C C . LYS A 1 193 ? -3.014 14.211 20.922 1 48.69 193 LYS A C 1
ATOM 1578 O O . LYS A 1 193 ? -3.803 13.273 20.812 1 48.69 193 LYS A O 1
ATOM 1583 N N . LEU A 1 194 ? -3.182 15.383 20.406 1 47.03 194 LEU A N 1
ATOM 1584 C CA . LEU A 1 194 ? -4.324 15.617 19.531 1 47.03 194 LEU A CA 1
ATOM 1585 C C . LEU A 1 194 ? -4.176 14.859 18.219 1 47.03 194 LEU A C 1
ATOM 1587 O O . LEU A 1 194 ? -5.16 14.641 17.5 1 47.03 194 LEU A O 1
ATOM 1591 N N . MET A 1 195 ? -3.018 14.734 17.844 1 40.91 195 MET A N 1
ATOM 1592 C CA . MET A 1 195 ? -2.781 13.961 16.625 1 40.91 195 MET A CA 1
ATOM 1593 C C . MET A 1 195 ? -3.105 12.492 16.844 1 40.91 195 MET A C 1
ATOM 1595 O O . MET A 1 195 ? -3.027 11.688 15.914 1 40.91 195 MET A O 1
ATOM 1599 N N . ASP A 1 196 ? -3.496 12.391 18.141 1 38.53 196 ASP A N 1
ATOM 1600 C CA . ASP A 1 196 ? -3.965 11.062 18.516 1 38.53 196 ASP A CA 1
ATOM 1601 C C . ASP A 1 196 ? -5.414 10.844 18.094 1 38.53 196 ASP A C 1
ATOM 1603 O O . ASP A 1 196 ? -6.312 11.57 18.516 1 38.53 196 ASP A O 1
ATOM 1607 N N . SER A 1 197 ? -5.594 10.43 16.938 1 36.75 197 SER A N 1
ATOM 1608 C CA . SER A 1 197 ? -6.922 10.164 16.391 1 36.75 197 SER A CA 1
ATOM 1609 C C . SER A 1 197 ? -7.879 9.695 17.484 1 36.75 197 SER A C 1
ATOM 1611 O O . SER A 1 197 ? -9.086 9.562 17.25 1 36.75 197 SER A O 1
ATOM 1613 N N . ARG A 1 198 ? -7.484 9.188 18.594 1 35.38 198 ARG A N 1
ATOM 1614 C CA . ARG A 1 198 ? -8.461 8.656 19.547 1 35.38 198 ARG A CA 1
ATOM 1615 C C . ARG A 1 198 ? -9.125 9.781 20.328 1 35.38 198 ARG A C 1
ATOM 1617 O O . ARG A 1 198 ? -9.852 9.523 21.297 1 35.38 198 ARG A O 1
ATOM 1624 N N . ILE A 1 199 ? -8.586 10.984 20.312 1 32.38 199 ILE A N 1
ATOM 1625 C CA . ILE A 1 199 ? -9.102 11.906 21.312 1 32.38 199 ILE A CA 1
ATOM 1626 C C . ILE A 1 199 ? -10.508 12.359 20.906 1 32.38 199 ILE A C 1
ATOM 1628 O O . ILE A 1 199 ? -10.68 13.078 19.922 1 32.38 199 ILE A O 1
ATOM 1632 N N . GLN A 1 200 ? -11.492 11.5 20.953 1 31.75 200 GLN A N 1
ATOM 1633 C CA . GLN A 1 200 ? -12.898 11.867 21.031 1 31.75 200 GLN A CA 1
ATOM 1634 C C . GLN A 1 200 ? -13.102 13.023 22.016 1 31.75 200 GLN A C 1
ATOM 1636 O O . GLN A 1 200 ? -13.953 13.891 21.781 1 31.75 200 GLN A O 1
ATOM 1641 N N . ASP A 1 201 ? -12.812 12.805 23.391 1 29.75 201 ASP A N 1
ATOM 1642 C CA . ASP A 1 201 ? -13.695 13.219 24.469 1 29.75 201 ASP A CA 1
ATOM 1643 C C . ASP A 1 201 ? -13.445 14.68 24.844 1 29.75 201 ASP A C 1
ATOM 1645 O O . ASP A 1 201 ? -14.07 15.203 25.766 1 29.75 201 ASP A O 1
ATOM 1649 N N . TYR A 1 202 ? -12.867 15.75 24.281 1 26.66 202 TYR A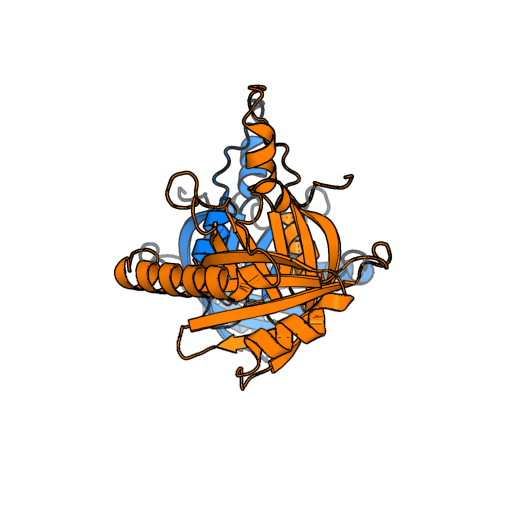 N 1
ATOM 1650 C CA . TYR A 1 202 ? -13.148 16.828 25.219 1 26.66 202 TYR A CA 1
ATOM 1651 C C . TYR A 1 202 ? -14.578 17.328 25.078 1 26.66 202 TYR A C 1
ATOM 1653 O O . TYR A 1 202 ? -15.148 17.297 23.984 1 26.66 202 TYR A O 1
ATOM 1661 N N . MET B 1 1 ? -10.312 -9.062 -2.715 1 82.44 1 MET B N 1
ATOM 1662 C CA . MET B 1 1 ? -9.578 -10.312 -2.514 1 82.44 1 MET B CA 1
ATOM 1663 C C . MET B 1 1 ? -9.664 -11.203 -3.748 1 82.44 1 MET B C 1
ATOM 1665 O O . MET B 1 1 ? -10.703 -11.242 -4.414 1 82.44 1 MET B O 1
ATOM 1669 N N . VAL B 1 2 ? -8.5 -11.773 -4.117 1 88.25 2 VAL B N 1
ATOM 1670 C CA . VAL B 1 2 ? -8.438 -12.609 -5.312 1 88.25 2 VAL B CA 1
ATOM 1671 C C . VAL B 1 2 ? -7.973 -14.016 -4.934 1 88.25 2 VAL B C 1
ATOM 1673 O O . VAL B 1 2 ? -7.164 -14.188 -4.02 1 88.25 2 VAL B O 1
ATOM 1676 N N . TYR B 1 3 ? -8.578 -15 -5.574 1 90.62 3 TYR B N 1
ATOM 1677 C CA . TYR B 1 3 ? -8.18 -16.391 -5.383 1 90.62 3 TYR B CA 1
ATOM 1678 C C . TYR B 1 3 ? -7.477 -16.922 -6.621 1 90.62 3 TYR B C 1
ATOM 1680 O O . TYR B 1 3 ? -7.902 -16.672 -7.75 1 90.62 3 TYR B O 1
ATOM 1688 N N . LYS B 1 4 ? -6.453 -17.594 -6.309 1 91.44 4 LYS B N 1
ATOM 1689 C CA . LYS B 1 4 ? -5.734 -18.281 -7.371 1 91.44 4 LYS B CA 1
ATOM 1690 C C . LYS B 1 4 ? -5.863 -19.797 -7.223 1 91.44 4 LYS B C 1
ATOM 1692 O O . LYS B 1 4 ? -5.555 -20.359 -6.168 1 91.44 4 LYS B O 1
ATOM 1697 N N . ILE B 1 5 ? -6.398 -20.438 -8.195 1 92.62 5 ILE B N 1
ATOM 1698 C CA . ILE B 1 5 ? -6.41 -21.891 -8.305 1 92.62 5 ILE B CA 1
ATOM 1699 C C . ILE B 1 5 ? -5.348 -22.344 -9.305 1 92.62 5 ILE B C 1
ATOM 1701 O O . ILE B 1 5 ? -5.363 -21.938 -10.461 1 92.62 5 ILE B O 1
ATOM 1705 N N . SER B 1 6 ? -4.418 -23.188 -8.781 1 92.44 6 SER B N 1
ATOM 1706 C CA . SER B 1 6 ? -3.27 -23.359 -9.664 1 92.44 6 SER B CA 1
ATOM 1707 C C . SER B 1 6 ? -2.646 -24.75 -9.5 1 92.44 6 SER B C 1
ATOM 1709 O O . SER B 1 6 ? -2.926 -25.438 -8.531 1 92.44 6 SER B O 1
ATOM 1711 N N . LEU B 1 7 ? -1.904 -25.125 -10.492 1 91.5 7 LEU B N 1
ATOM 1712 C CA . LEU B 1 7 ? -0.957 -26.234 -10.539 1 91.5 7 LEU B CA 1
ATOM 1713 C C . LEU B 1 7 ? 0.392 -25.766 -11.078 1 91.5 7 LEU B C 1
ATOM 1715 O O . LEU B 1 7 ? 0.461 -24.812 -11.844 1 91.5 7 LEU B O 1
ATOM 1719 N N . VAL B 1 8 ? 1.423 -26.5 -10.609 1 90.06 8 VAL B N 1
ATOM 1720 C CA . VAL B 1 8 ? 2.752 -26.062 -11.023 1 90.06 8 VAL B CA 1
ATOM 1721 C C . VAL B 1 8 ? 3.611 -27.281 -11.367 1 90.06 8 VAL B C 1
ATOM 1723 O O . VAL B 1 8 ? 3.299 -28.406 -10.961 1 90.06 8 VAL B O 1
ATOM 1726 N N . SER B 1 9 ? 4.598 -27 -12.195 1 87.31 9 SER B N 1
ATOM 1727 C CA . SER B 1 9 ? 5.621 -28 -12.5 1 87.31 9 SER B CA 1
ATOM 1728 C C . SER B 1 9 ? 6.957 -27.344 -12.812 1 87.31 9 SER B C 1
ATOM 1730 O O . SER B 1 9 ? 7.004 -26.172 -13.211 1 87.31 9 SER B O 1
ATOM 1732 N N . ALA B 1 10 ? 7.996 -28.078 -12.539 1 84.69 10 ALA B N 1
ATOM 1733 C CA . ALA B 1 10 ? 9.328 -27.688 -13.008 1 84.69 10 ALA B CA 1
ATOM 1734 C C . ALA B 1 10 ? 9.766 -28.562 -14.18 1 84.69 10 ALA B C 1
ATOM 1736 O O . ALA B 1 10 ? 9.664 -29.781 -14.133 1 84.69 10 ALA B O 1
ATOM 1737 N N . ILE B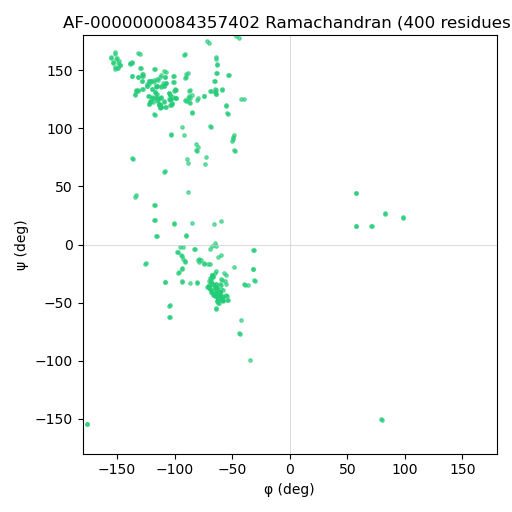 1 11 ? 10.219 -27.906 -15.242 1 84.25 11 ILE B N 1
ATOM 1738 C CA . ILE B 1 11 ? 10.617 -28.688 -16.406 1 84.25 11 ILE B CA 1
ATOM 1739 C C . ILE B 1 11 ? 12.031 -28.281 -16.844 1 84.25 11 ILE B C 1
ATOM 1741 O O . ILE B 1 11 ? 12.414 -27.109 -16.734 1 84.25 11 ILE B O 1
ATOM 1745 N N . PRO B 1 12 ? 12.781 -29.281 -17.234 1 83.38 12 PRO B N 1
ATOM 1746 C CA . PRO B 1 12 ? 14.086 -28.938 -17.797 1 83.38 12 PRO B CA 1
ATOM 1747 C C . PRO B 1 12 ? 13.961 -28.125 -19.094 1 83.38 12 PRO B C 1
ATOM 1749 O O . PRO B 1 12 ? 12.898 -28.109 -19.719 1 83.38 12 PRO B O 1
ATOM 1752 N N . GLU B 1 13 ? 15.031 -27.438 -19.438 1 83.5 13 GLU B N 1
ATOM 1753 C CA . GLU B 1 13 ? 15.047 -26.578 -20.609 1 83.5 13 GLU B CA 1
ATOM 1754 C C . GLU B 1 13 ? 14.742 -27.359 -21.875 1 83.5 13 GLU B C 1
ATOM 1756 O O . GLU B 1 13 ? 14.102 -26.844 -22.797 1 83.5 13 GLU B O 1
ATOM 1761 N N . SER B 1 14 ? 15.117 -28.594 -21.859 1 82.56 14 SER B N 1
ATOM 1762 C CA . SER B 1 14 ? 14.961 -29.453 -23.047 1 82.56 14 SER B CA 1
ATOM 1763 C C . SER B 1 14 ? 13.492 -29.75 -23.328 1 82.56 14 SER B C 1
ATOM 1765 O O . SER B 1 14 ? 13.133 -30.109 -24.438 1 82.56 14 SER B O 1
ATOM 1767 N N . TYR B 1 15 ? 12.648 -29.531 -22.375 1 81.44 15 TYR B N 1
ATOM 1768 C CA . TYR B 1 15 ? 11.25 -29.906 -22.516 1 81.44 15 TYR B CA 1
ATOM 1769 C C . TYR B 1 15 ? 10.406 -28.719 -22.938 1 81.44 15 TYR B C 1
ATOM 1771 O O . TYR B 1 15 ? 9.211 -28.859 -23.219 1 81.44 15 TYR B O 1
ATOM 1779 N N . LEU B 1 16 ? 10.914 -27.562 -23 1 82.75 16 LEU B N 1
ATOM 1780 C CA . LEU B 1 16 ? 10.156 -26.344 -23.25 1 82.75 16 LEU B CA 1
ATOM 1781 C C . LEU B 1 16 ? 9.406 -26.438 -24.578 1 82.75 16 LEU B C 1
ATOM 1783 O O . LEU B 1 16 ? 8.211 -26.125 -24.641 1 82.75 16 LEU B O 1
ATOM 1787 N N . ASP B 1 17 ? 10.156 -26.859 -25.594 1 79.81 17 ASP B N 1
ATOM 1788 C CA . ASP B 1 17 ? 9.539 -26.938 -26.906 1 79.81 17 ASP B CA 1
ATOM 1789 C C . ASP B 1 17 ? 8.383 -27.938 -26.922 1 79.81 17 ASP B C 1
ATOM 1791 O O . ASP B 1 17 ? 7.348 -27.688 -27.547 1 79.81 17 ASP B O 1
ATOM 1795 N N . THR B 1 18 ? 8.594 -29.031 -26.281 1 79.31 18 THR B N 1
ATOM 1796 C CA . THR B 1 18 ? 7.562 -30.047 -26.172 1 79.31 18 THR B CA 1
ATOM 1797 C C . THR B 1 18 ? 6.324 -29.5 -25.469 1 79.31 18 THR B C 1
ATOM 1799 O O . THR B 1 18 ? 5.195 -29.766 -25.906 1 79.31 18 THR B O 1
ATOM 1802 N N . VAL B 1 19 ? 6.512 -28.781 -24.422 1 78.19 19 VAL B N 1
ATOM 1803 C CA . VAL B 1 19 ? 5.422 -28.188 -23.672 1 78.19 19 VAL B CA 1
ATOM 1804 C C . VAL B 1 19 ? 4.648 -27.203 -24.547 1 78.19 19 VAL B C 1
ATOM 1806 O O . VAL B 1 19 ? 3.416 -27.234 -24.578 1 78.19 19 VAL B O 1
ATOM 1809 N N . LYS B 1 20 ? 5.355 -26.406 -25.203 1 78.12 20 LYS B N 1
ATOM 1810 C CA . LYS B 1 20 ? 4.715 -25.406 -26.047 1 78.12 20 LYS B CA 1
ATOM 1811 C C . LYS B 1 20 ? 3.9 -26.047 -27.156 1 78.12 20 LYS B C 1
ATOM 1813 O O . LYS B 1 20 ? 2.805 -25.578 -27.484 1 78.12 20 LYS B O 1
ATOM 1818 N N . GLU B 1 21 ? 4.461 -27.016 -27.734 1 77.44 21 GLU B N 1
ATOM 1819 C CA . GLU B 1 21 ? 3.766 -27.734 -28.797 1 77.44 21 GLU B CA 1
ATOM 1820 C C . GLU B 1 21 ? 2.502 -28.422 -28.266 1 77.44 21 GLU B C 1
ATOM 1822 O O . GLU B 1 21 ? 1.488 -28.484 -28.969 1 77.44 21 GLU B O 1
ATOM 1827 N N . SER B 1 22 ? 2.678 -28.922 -27.047 1 75.44 22 SER B N 1
ATOM 1828 C CA . SER B 1 22 ? 1.547 -29.625 -26.453 1 75.44 22 SER B CA 1
ATOM 1829 C C . SER B 1 22 ? 0.429 -28.641 -26.094 1 75.44 22 SER B C 1
ATOM 1831 O O . SER B 1 22 ? -0.746 -29.016 -26.078 1 75.44 22 SER B O 1
ATOM 1833 N N . LEU B 1 23 ? 0.905 -27.391 -25.734 1 72.56 23 LEU B N 1
ATOM 1834 C CA . LEU B 1 23 ? -0.046 -26.375 -25.312 1 72.56 23 LEU B CA 1
ATOM 1835 C C . LEU B 1 23 ? -0.583 -25.609 -26.516 1 72.56 23 LEU B C 1
ATOM 1837 O O . LEU B 1 23 ? -1.627 -24.953 -26.422 1 72.56 23 LEU B O 1
ATOM 1841 N N . LEU B 1 24 ? 0.288 -25.375 -27.672 1 58.94 24 LEU B N 1
ATOM 1842 C CA . LEU B 1 24 ? 0.301 -24.469 -28.828 1 58.94 24 LEU B CA 1
ATOM 1843 C C . LEU B 1 24 ? -1.062 -24.453 -29.516 1 58.94 24 LEU B C 1
ATOM 1845 O O . LEU B 1 24 ? -1.335 -23.578 -30.328 1 58.94 24 LEU B O 1
ATOM 1849 N N . ASP B 1 25 ? -1.831 -25.266 -29.375 1 58.09 25 ASP B N 1
ATOM 1850 C CA . ASP B 1 25 ? -2.883 -24.594 -30.141 1 58.09 25 ASP B CA 1
ATOM 1851 C C . ASP B 1 25 ? -3.225 -23.234 -29.531 1 58.09 25 ASP B C 1
ATOM 1853 O O . ASP B 1 25 ? -4.203 -22.609 -29.922 1 58.09 25 ASP B O 1
ATOM 1857 N N . ALA B 1 26 ? -2.289 -22.812 -28.781 1 55.25 26 ALA B N 1
ATOM 1858 C CA . ALA B 1 26 ? -2.697 -21.672 -27.953 1 55.25 26 ALA B CA 1
ATOM 1859 C C . ALA B 1 26 ? -2.352 -20.359 -28.641 1 55.25 26 ALA B C 1
ATOM 1861 O O . ALA B 1 26 ? -1.194 -20.125 -29 1 55.25 26 ALA B O 1
ATOM 1862 N N . THR B 1 27 ? -3.174 -19.672 -29.25 1 61 27 THR B N 1
ATOM 1863 C CA . THR B 1 27 ? -3.217 -18.5 -30.125 1 61 27 THR B CA 1
ATOM 1864 C C . THR B 1 27 ? -2.695 -17.266 -29.406 1 61 27 THR B C 1
ATOM 1866 O O . THR B 1 27 ? -2.236 -16.312 -30.031 1 61 27 THR B O 1
ATOM 1869 N N . ASN B 1 28 ? -2.445 -17.203 -28.078 1 73.88 28 ASN B N 1
ATOM 1870 C CA . ASN B 1 28 ? -2.117 -15.898 -27.5 1 73.88 28 ASN B CA 1
ATOM 1871 C C . ASN B 1 28 ? -0.944 -15.992 -26.531 1 73.88 28 ASN B C 1
ATOM 1873 O O . ASN B 1 28 ? -1.131 -15.891 -25.312 1 73.88 28 ASN B O 1
ATOM 1877 N N . VAL B 1 29 ? 0.335 -16.172 -27.172 1 79.75 29 VAL B N 1
ATOM 1878 C CA . VAL B 1 29 ? 1.559 -16.25 -26.375 1 79.75 29 VAL B CA 1
ATOM 1879 C C . VAL B 1 29 ? 2.145 -14.844 -26.203 1 79.75 29 VAL B C 1
ATOM 1881 O O . VAL B 1 29 ? 2.307 -14.109 -27.188 1 79.75 29 VAL B O 1
ATOM 1884 N N . ASN B 1 30 ? 2.34 -14.398 -24.922 1 86.69 30 ASN B N 1
ATOM 1885 C CA . ASN B 1 30 ? 2.951 -13.109 -24.625 1 86.69 30 ASN B CA 1
ATOM 1886 C C . ASN B 1 30 ? 4.246 -13.281 -23.828 1 86.69 30 ASN B C 1
ATOM 1888 O O . ASN B 1 30 ? 4.285 -14 -22.844 1 86.69 30 ASN B O 1
ATOM 1892 N N . LYS B 1 31 ? 5.34 -12.703 -24.453 1 90.69 31 LYS B N 1
ATOM 1893 C CA . LYS B 1 31 ? 6.562 -12.656 -23.656 1 90.69 31 LYS B CA 1
ATOM 1894 C C . LYS B 1 31 ? 6.387 -11.773 -22.422 1 90.69 31 LYS B C 1
ATOM 1896 O O . LYS B 1 31 ? 5.844 -10.664 -22.531 1 90.69 31 LYS B O 1
ATOM 1901 N N . THR B 1 32 ? 6.832 -12.328 -21.328 1 91.69 32 THR B N 1
ATOM 1902 C CA . THR B 1 32 ? 6.621 -11.594 -20.094 1 91.69 32 THR B CA 1
ATOM 1903 C C . THR B 1 32 ? 7.91 -11.523 -19.281 1 91.69 32 THR B C 1
ATOM 1905 O O . THR B 1 32 ? 8.664 -12.492 -19.219 1 91.69 32 THR B O 1
ATOM 1908 N N . THR B 1 33 ? 8.297 -10.328 -18.766 1 94.12 33 THR B N 1
ATOM 1909 C CA . THR B 1 33 ? 9.336 -10.117 -17.766 1 94.12 33 THR B CA 1
ATOM 1910 C C . THR B 1 33 ? 8.773 -9.406 -16.547 1 94.12 33 THR B C 1
ATOM 1912 O O . THR B 1 33 ? 8.148 -8.352 -16.656 1 94.12 33 THR B O 1
ATOM 1915 N N . SER B 1 34 ? 8.891 -10.062 -15.406 1 92.94 34 SER B N 1
ATOM 1916 C CA . SER B 1 34 ? 8.391 -9.477 -14.164 1 92.94 34 SER B CA 1
ATOM 1917 C C . SER B 1 34 ? 9.492 -9.398 -13.117 1 92.94 34 SER B C 1
ATOM 1919 O O . SER B 1 34 ? 10.305 -10.312 -12.984 1 92.94 34 SER B O 1
ATOM 1921 N N . PHE B 1 35 ? 9.57 -8.289 -12.43 1 93.44 35 PHE B N 1
ATOM 1922 C CA . PHE B 1 35 ? 10.508 -8.047 -11.344 1 93.44 35 PHE B CA 1
ATOM 1923 C C . PHE B 1 35 ? 9.797 -8.133 -9.992 1 93.44 35 PHE B C 1
ATOM 1925 O O . PHE B 1 35 ? 8.766 -7.504 -9.789 1 93.44 35 PHE B O 1
ATOM 1932 N N . PHE B 1 36 ? 10.383 -9.055 -9.125 1 91.56 36 PHE B N 1
ATOM 1933 C CA . PHE B 1 36 ? 9.758 -9.305 -7.828 1 91.56 36 PHE B CA 1
ATOM 1934 C C . PHE B 1 36 ? 10.672 -8.852 -6.695 1 91.56 36 PHE B C 1
ATOM 1936 O O . PHE B 1 36 ? 11.891 -9.062 -6.746 1 91.56 36 PHE B O 1
ATOM 1943 N N . ILE B 1 37 ? 10.109 -8.203 -5.715 1 92.31 37 ILE B N 1
ATOM 1944 C CA . ILE B 1 37 ? 10.773 -7.938 -4.445 1 92.31 37 ILE B CA 1
ATOM 1945 C C . ILE B 1 37 ? 9.961 -8.547 -3.303 1 92.31 37 ILE B C 1
ATOM 1947 O O . ILE B 1 37 ? 8.773 -8.266 -3.162 1 92.31 37 ILE B O 1
ATOM 1951 N N . ASN B 1 38 ? 10.578 -9.414 -2.525 1 90.62 38 ASN B N 1
ATOM 1952 C CA . ASN B 1 38 ? 9.914 -10.062 -1.399 1 90.62 38 ASN B CA 1
ATOM 1953 C C . ASN B 1 38 ? 10.25 -9.375 -0.079 1 90.62 38 ASN B C 1
ATOM 1955 O O . ASN B 1 38 ? 11.398 -9 0.161 1 90.62 38 ASN B O 1
ATOM 1959 N N . TYR B 1 39 ? 9.172 -9.125 0.708 1 90.44 39 TYR B N 1
ATOM 1960 C CA . TYR B 1 39 ? 9.312 -8.523 2.031 1 90.44 39 TYR B CA 1
ATOM 1961 C C . TYR B 1 39 ? 8.812 -9.469 3.115 1 90.44 39 TYR B C 1
ATOM 1963 O O . TYR B 1 39 ? 7.836 -10.203 2.912 1 90.44 39 TYR B O 1
ATOM 1971 N N . SER B 1 40 ? 9.539 -9.5 4.234 1 85.44 40 SER B N 1
ATOM 1972 C CA . SER B 1 40 ? 9.086 -10.25 5.402 1 85.44 40 SER B CA 1
ATOM 1973 C C . SER B 1 40 ? 8.828 -9.328 6.586 1 85.44 40 SER B C 1
ATOM 1975 O O . SER B 1 40 ? 9.414 -8.25 6.684 1 85.44 40 SER B O 1
ATOM 1977 N N . SER B 1 41 ? 7.887 -9.711 7.484 1 81.94 41 SER B N 1
ATOM 1978 C CA . SER B 1 41 ? 7.57 -8.914 8.664 1 81.94 41 SER B CA 1
ATOM 1979 C C . SER B 1 41 ? 8.719 -8.922 9.664 1 81.94 41 SER B C 1
ATOM 1981 O O . SER B 1 41 ? 9.328 -9.969 9.914 1 81.94 41 SER B O 1
ATOM 1983 N N . LYS B 1 42 ? 9.062 -7.691 10.141 1 72 42 LYS B N 1
ATOM 1984 C CA . LYS B 1 42 ? 10.086 -7.566 11.172 1 72 42 LYS B CA 1
ATOM 1985 C C . LYS B 1 42 ? 9.594 -8.109 12.508 1 72 42 LYS B C 1
ATOM 1987 O O . LYS B 1 42 ? 10.391 -8.469 13.375 1 72 42 LYS B O 1
ATOM 1992 N N . HIS B 1 43 ? 8.297 -7.938 12.812 1 57.97 43 HIS B N 1
ATOM 1993 C CA . HIS B 1 43 ? 7.766 -8.242 14.133 1 57.97 43 HIS B CA 1
ATOM 1994 C C . HIS B 1 43 ? 7.785 -9.742 14.406 1 57.97 43 HIS B C 1
ATOM 1996 O O . HIS B 1 43 ? 7.418 -10.539 13.539 1 57.97 43 HIS B O 1
ATOM 2002 N N . GLU B 1 44 ? 8.836 -10.062 15.203 1 48.38 44 GLU B N 1
ATOM 2003 C CA . GLU B 1 44 ? 8.828 -11.438 15.711 1 48.38 44 GLU B CA 1
ATOM 2004 C C . GLU B 1 44 ? 7.473 -11.797 16.312 1 48.38 44 GLU B C 1
ATOM 2006 O O . GLU B 1 44 ? 6.949 -11.078 17.156 1 48.38 44 GLU B O 1
ATOM 2011 N N . ILE B 1 45 ? 6.621 -12.297 15.578 1 41.94 45 ILE B N 1
ATOM 2012 C CA . ILE B 1 45 ? 5.434 -12.82 16.25 1 41.94 45 ILE B CA 1
ATOM 2013 C C . ILE B 1 45 ? 5.852 -13.719 17.422 1 41.94 45 ILE B C 1
ATOM 2015 O O . ILE B 1 45 ? 6.555 -14.711 17.219 1 41.94 45 ILE B O 1
ATOM 2019 N N . TYR B 1 46 ? 5.922 -13.039 18.562 1 34.88 46 TYR B N 1
ATOM 2020 C CA . TYR B 1 46 ? 6.094 -13.938 19.703 1 34.88 46 TYR B CA 1
ATOM 2021 C C . TYR B 1 46 ? 5.094 -15.086 19.641 1 34.88 46 TYR B C 1
ATOM 2023 O O . TYR B 1 46 ? 3.883 -14.867 19.688 1 34.88 46 TYR B O 1
ATOM 2031 N N . ARG B 1 47 ? 5.344 -15.969 18.969 1 39.41 47 ARG B N 1
ATOM 2032 C CA . ARG B 1 47 ? 4.461 -17.125 19.078 1 39.41 47 ARG B CA 1
ATOM 2033 C C . ARG B 1 47 ? 4.816 -17.984 20.281 1 39.41 47 ARG B C 1
ATOM 2035 O O . ARG B 1 47 ? 5.996 -18.141 20.609 1 39.41 47 ARG B O 1
ATOM 2042 N N . PRO B 1 48 ? 3.854 -18.172 21.078 1 33.94 48 PRO B N 1
ATOM 2043 C CA . PRO B 1 48 ? 4.172 -19.25 22.031 1 33.94 48 PRO B CA 1
ATOM 2044 C C . PRO B 1 48 ? 4.906 -20.406 21.375 1 33.94 48 PRO B C 1
ATOM 2046 O O . PRO B 1 48 ? 4.719 -20.672 20.188 1 33.94 48 PRO B O 1
ATOM 2049 N N . VAL B 1 49 ? 6.113 -20.812 21.891 1 32.88 49 VAL B N 1
ATOM 2050 C CA . VAL B 1 49 ? 7.012 -21.906 21.578 1 32.88 49 VAL B CA 1
ATOM 2051 C C . VAL B 1 49 ? 6.207 -23.109 21.078 1 32.88 49 VAL B C 1
ATOM 2053 O O . VAL B 1 49 ? 6.723 -24.234 21.016 1 32.88 49 VAL B O 1
ATOM 2056 N N . ASN B 1 50 ? 4.906 -23.172 21.031 1 33.66 50 ASN B N 1
ATOM 2057 C CA . ASN B 1 50 ? 4.559 -24.516 20.578 1 33.66 50 ASN B CA 1
ATOM 2058 C C . ASN B 1 50 ? 5.055 -24.766 19.156 1 33.66 50 ASN B C 1
ATOM 2060 O O . ASN B 1 50 ? 4.914 -23.922 18.281 1 33.66 50 ASN B O 1
ATOM 2064 N N . LEU B 1 51 ? 5.797 -25.906 18.828 1 34.25 51 LEU B N 1
ATOM 2065 C CA . LEU B 1 51 ? 6.676 -26.516 17.844 1 34.25 51 LEU B CA 1
ATOM 2066 C C . LEU B 1 51 ? 6.16 -26.281 16.422 1 34.25 51 LEU B C 1
ATOM 2068 O O . LEU B 1 51 ? 6.938 -25.969 15.516 1 34.25 51 LEU B O 1
ATOM 2072 N N . ASN B 1 52 ? 5.129 -26.984 15.977 1 35.41 52 ASN B N 1
ATOM 2073 C CA . ASN B 1 52 ? 4.746 -27.406 14.633 1 35.41 52 ASN B CA 1
ATOM 2074 C C . ASN B 1 52 ? 4.191 -26.234 13.82 1 35.41 52 ASN B C 1
ATOM 2076 O O . ASN B 1 52 ? 4.02 -26.344 12.609 1 35.41 52 ASN B O 1
ATOM 2080 N N . VAL B 1 53 ? 3.805 -25.109 14.43 1 36.72 53 VAL B N 1
ATOM 2081 C CA . VAL B 1 53 ? 3.002 -24.031 13.852 1 36.72 53 VAL B CA 1
ATOM 2082 C C . VAL B 1 53 ? 3.918 -22.938 13.32 1 36.72 53 VAL B C 1
ATOM 2084 O O . VAL B 1 53 ? 3.443 -21.922 12.797 1 36.72 53 VAL B O 1
ATOM 2087 N N . GLU B 1 54 ? 5.16 -23.016 13.445 1 41.22 54 GLU B N 1
ATOM 2088 C CA . GLU B 1 54 ? 6.188 -22 13.227 1 41.22 54 GLU B CA 1
ATOM 2089 C C . GLU B 1 54 ? 6.238 -21.578 11.766 1 41.22 54 GLU B C 1
ATOM 2091 O O . GLU B 1 54 ? 6.34 -20.375 11.469 1 41.22 54 GLU B O 1
ATOM 2096 N N . LEU B 1 55 ? 6.41 -22.562 10.93 1 40.81 55 LEU B N 1
ATOM 2097 C CA . LEU B 1 55 ? 6.77 -22.328 9.531 1 40.81 55 LEU B CA 1
ATOM 2098 C C . LEU B 1 55 ? 5.625 -21.656 8.781 1 40.81 55 LEU B C 1
ATOM 2100 O O . LEU B 1 55 ? 5.855 -20.797 7.938 1 40.81 55 LEU B O 1
ATOM 2104 N N . ALA B 1 56 ? 4.41 -22.203 9.125 1 41.72 56 ALA B N 1
ATOM 2105 C CA . ALA B 1 56 ? 3.227 -21.766 8.383 1 41.72 56 ALA B CA 1
ATOM 2106 C C . ALA B 1 56 ? 2.967 -20.281 8.578 1 41.72 56 ALA B C 1
ATOM 2108 O O . ALA B 1 56 ? 2.566 -19.578 7.641 1 41.72 56 ALA B O 1
ATOM 2109 N N . GLU B 1 57 ? 3.189 -19.797 9.734 1 45.75 57 GLU B N 1
ATOM 2110 C CA . GLU B 1 57 ? 2.803 -18.438 10.094 1 45.75 57 GLU B CA 1
ATOM 2111 C C . GLU B 1 57 ? 3.822 -17.422 9.586 1 45.75 57 GLU B C 1
ATOM 2113 O O . GLU B 1 57 ? 3.465 -16.281 9.25 1 45.75 57 GLU B O 1
ATOM 2118 N N . GLU B 1 58 ? 5.105 -17.891 9.562 1 47.44 58 GLU B N 1
ATOM 2119 C CA . GLU B 1 58 ? 6.129 -17 9.031 1 47.44 58 GLU B CA 1
ATOM 2120 C C . GLU B 1 58 ? 5.805 -16.578 7.602 1 47.44 58 GLU B C 1
ATOM 2122 O O . GLU B 1 58 ? 6.086 -15.445 7.203 1 47.44 58 GLU B O 1
ATOM 2127 N N . GLN B 1 59 ? 5.289 -17.578 6.875 1 47.75 59 GLN B N 1
ATOM 2128 C CA . GLN B 1 59 ? 4.922 -17.328 5.484 1 47.75 59 GLN B CA 1
ATOM 2129 C C . GLN B 1 59 ? 3.756 -16.359 5.391 1 47.75 59 GLN B C 1
ATOM 2131 O O . GLN B 1 59 ? 3.615 -15.641 4.395 1 47.75 59 GLN B O 1
ATOM 2136 N N . GLN B 1 60 ? 2.916 -16.406 6.52 1 53.19 60 GLN B N 1
ATOM 2137 C CA . GLN B 1 60 ? 1.687 -15.617 6.547 1 53.19 60 GLN B CA 1
ATOM 2138 C C . GLN B 1 60 ? 1.987 -14.125 6.516 1 53.19 60 GLN B C 1
ATOM 2140 O O . GLN B 1 60 ? 1.133 -13.32 6.137 1 53.19 60 GLN B O 1
ATOM 2145 N N . ASN B 1 61 ? 3.355 -13.781 6.488 1 62.91 61 ASN B N 1
ATOM 2146 C CA . ASN B 1 61 ? 3.51 -12.344 6.664 1 62.91 61 ASN B CA 1
ATOM 2147 C C . ASN B 1 61 ? 4.484 -11.758 5.645 1 62.91 61 ASN B C 1
ATOM 2149 O O . ASN B 1 61 ? 5.359 -10.969 6 1 62.91 61 ASN B O 1
ATOM 2153 N N . ARG B 1 62 ? 4.16 -12.414 4.336 1 78.88 62 ARG B N 1
ATOM 2154 C CA . ARG B 1 62 ? 5.051 -11.883 3.314 1 78.88 62 ARG B CA 1
ATOM 2155 C C . ARG B 1 62 ? 4.301 -10.977 2.35 1 78.88 62 ARG B C 1
ATOM 2157 O O . ARG B 1 62 ? 3.117 -11.195 2.076 1 78.88 62 ARG B O 1
ATOM 2164 N N . ILE B 1 63 ? 5 -10 1.966 1 91.5 63 ILE B N 1
ATOM 2165 C CA . ILE B 1 63 ? 4.523 -9.062 0.961 1 91.5 63 ILE B CA 1
ATOM 2166 C C . ILE B 1 63 ? 5.465 -9.07 -0.242 1 91.5 63 ILE B C 1
ATOM 2168 O O . ILE B 1 63 ? 6.684 -9.172 -0.084 1 91.5 63 ILE B O 1
ATOM 2172 N N . ARG B 1 64 ? 4.809 -9.133 -1.369 1 92.44 64 ARG B N 1
ATOM 2173 C CA . ARG B 1 64 ? 5.602 -9.07 -2.594 1 92.44 64 ARG B CA 1
ATOM 2174 C C . ARG B 1 64 ? 5.262 -7.816 -3.398 1 92.44 64 ARG B C 1
ATOM 2176 O O . ARG B 1 64 ? 4.094 -7.434 -3.5 1 92.44 64 ARG B O 1
ATOM 2183 N N . VAL B 1 65 ? 6.289 -7.199 -3.879 1 95.69 65 VAL B N 1
ATOM 2184 C CA . VAL B 1 65 ? 6.113 -6.105 -4.828 1 95.69 65 VAL B CA 1
ATOM 2185 C C . VAL B 1 65 ? 6.457 -6.586 -6.238 1 95.69 65 VAL B C 1
ATOM 2187 O O . VAL B 1 65 ? 7.516 -7.18 -6.457 1 95.69 65 VAL B O 1
ATOM 2190 N N . ILE B 1 66 ? 5.535 -6.344 -7.184 1 94.62 66 ILE B N 1
ATOM 2191 C CA . ILE B 1 66 ? 5.715 -6.805 -8.555 1 94.62 66 ILE B CA 1
ATOM 2192 C C . ILE B 1 66 ? 5.898 -5.605 -9.484 1 94.62 66 ILE B C 1
ATOM 2194 O O . ILE B 1 66 ? 5.031 -4.73 -9.555 1 94.62 66 ILE B O 1
ATOM 2198 N N . ASN B 1 67 ? 7.012 -5.535 -10.164 1 94.38 67 ASN B N 1
ATOM 2199 C CA . ASN B 1 67 ? 7.348 -4.535 -11.172 1 94.38 67 ASN B CA 1
ATOM 2200 C C . ASN B 1 67 ? 7.273 -3.121 -10.609 1 94.38 67 ASN B C 1
ATOM 2202 O O . ASN B 1 67 ? 7.062 -2.162 -11.352 1 94.38 67 ASN B O 1
ATOM 2206 N N . GLY B 1 68 ? 7.25 -3.002 -9.328 1 93.75 68 GLY B N 1
ATOM 2207 C CA . GLY B 1 68 ? 7.121 -1.69 -8.711 1 93.75 68 GLY B CA 1
ATOM 2208 C C . GLY B 1 68 ? 5.738 -1.087 -8.883 1 93.75 68 GLY B C 1
ATOM 2209 O O . GLY B 1 68 ? 5.555 0.116 -8.688 1 93.75 68 GLY B O 1
ATOM 2210 N N . GLU B 1 69 ? 4.758 -1.933 -9.258 1 93.88 69 GLU B N 1
ATOM 2211 C CA . GLU B 1 69 ? 3.436 -1.415 -9.586 1 93.88 69 GLU B CA 1
ATOM 2212 C C . GLU B 1 69 ? 2.352 -2.09 -8.758 1 93.88 69 GLU B C 1
ATOM 2214 O O . GLU B 1 69 ? 1.227 -1.594 -8.672 1 93.88 69 GLU B O 1
ATOM 2219 N N . ASN B 1 70 ? 2.719 -3.193 -8.18 1 95 70 ASN B N 1
ATOM 2220 C CA . ASN B 1 70 ? 1.747 -3.938 -7.387 1 95 70 ASN B CA 1
ATOM 2221 C C . ASN B 1 70 ? 2.332 -4.371 -6.043 1 95 70 ASN B C 1
ATOM 2223 O O . ASN B 1 70 ? 3.488 -4.789 -5.973 1 95 70 ASN B O 1
ATOM 2227 N N . ILE B 1 71 ? 1.588 -4.152 -5.027 1 96.25 71 ILE B N 1
ATOM 2228 C CA . ILE B 1 71 ? 1.889 -4.773 -3.74 1 96.25 71 ILE B CA 1
ATOM 2229 C C . ILE B 1 71 ? 0.914 -5.922 -3.48 1 96.25 71 ILE B C 1
ATOM 2231 O O . ILE B 1 71 ? -0.304 -5.73 -3.533 1 96.25 71 ILE B O 1
ATOM 2235 N N . VAL B 1 72 ? 1.478 -7.086 -3.215 1 94.38 72 VAL B N 1
ATOM 2236 C CA . VAL B 1 72 ? 0.645 -8.273 -3.059 1 94.38 72 VAL B CA 1
ATOM 2237 C C . VAL B 1 72 ? 0.892 -8.898 -1.688 1 94.38 72 VAL B C 1
ATOM 2239 O O . VAL B 1 72 ? 2.041 -9.094 -1.285 1 94.38 72 VAL B O 1
ATOM 2242 N N . LYS B 1 73 ? -0.107 -9.117 -0.992 1 92.25 73 LYS B N 1
ATOM 2243 C CA . LYS B 1 73 ? -0.07 -9.898 0.243 1 92.25 73 LYS B CA 1
ATOM 2244 C C . LYS B 1 73 ? -0.762 -11.242 0.065 1 92.25 73 LYS B C 1
ATOM 2246 O O . LYS B 1 73 ? -1.951 -11.297 -0.256 1 92.25 73 LYS B O 1
ATOM 2251 N N . TYR B 1 74 ? -0.045 -12.312 0.332 1 83.62 74 TYR B N 1
ATOM 2252 C CA . TYR B 1 74 ? -0.562 -13.664 0.136 1 83.62 74 TYR B CA 1
ATOM 2253 C C . TYR B 1 74 ? -1.003 -14.273 1.459 1 83.62 74 TYR B C 1
ATOM 2255 O O . TYR B 1 74 ? -0.341 -14.094 2.484 1 83.62 74 TYR B O 1
ATOM 2263 N N . ASP B 1 75 ? -2.094 -14.945 1.319 1 78.5 75 ASP B N 1
ATOM 2264 C CA . ASP B 1 75 ? -2.445 -15.844 2.41 1 78.5 75 ASP B CA 1
ATOM 2265 C C . ASP B 1 75 ? -1.886 -17.25 2.166 1 78.5 75 ASP B C 1
ATOM 2267 O O . ASP B 1 75 ? -1.458 -17.562 1.055 1 78.5 75 ASP B O 1
ATOM 2271 N N . ILE B 1 76 ? -1.854 -18 3.213 1 73.69 76 ILE B N 1
ATOM 2272 C CA . ILE B 1 76 ? -1.501 -19.391 3.039 1 73.69 76 ILE B CA 1
ATOM 2273 C C . ILE B 1 76 ? -2.57 -20.094 2.205 1 73.69 76 ILE B C 1
ATOM 2275 O O . ILE B 1 76 ? -3.76 -19.797 2.328 1 73.69 76 ILE B O 1
ATOM 2279 N N . PRO B 1 77 ? -2.025 -20.953 1.354 1 76.75 77 PRO B N 1
ATOM 2280 C CA . PRO B 1 77 ? -3.018 -21.734 0.599 1 76.75 77 PRO B CA 1
ATOM 2281 C C . PRO B 1 77 ? -4.031 -22.422 1.502 1 76.75 77 PRO B C 1
ATOM 2283 O O . PRO B 1 77 ? -3.697 -22.812 2.623 1 76.75 77 PRO B O 1
ATOM 2286 N N . MET B 1 78 ? -5.195 -22.516 1.029 1 74.69 78 MET B N 1
ATOM 2287 C CA . MET B 1 78 ? -6.27 -23.141 1.795 1 74.69 78 MET B CA 1
ATOM 2288 C C . MET B 1 78 ? -5.922 -24.594 2.146 1 74.69 78 MET B C 1
ATOM 2290 O O . MET B 1 78 ? -5.324 -25.297 1.337 1 74.69 78 MET B O 1
ATOM 2294 N N . PRO B 1 79 ? -6.191 -24.906 3.58 1 65.56 79 PRO B N 1
ATOM 2295 C CA . PRO B 1 79 ? -5.938 -26.281 3.984 1 65.56 79 PRO B CA 1
ATOM 2296 C C . PRO B 1 79 ? -6.957 -27.266 3.404 1 65.56 79 PRO B C 1
ATOM 2298 O O . PRO B 1 79 ? -7.953 -26.844 2.812 1 65.56 79 PRO B O 1
ATOM 2301 N N . GLY B 1 80 ? -6.625 -28.594 3.666 1 58.34 80 GLY B N 1
ATOM 2302 C CA . GLY B 1 80 ? -7.578 -29.688 3.586 1 58.34 80 GLY B CA 1
ATOM 2303 C C . GLY B 1 80 ? -7.824 -30.156 2.168 1 58.34 80 GLY B C 1
ATOM 2304 O O . GLY B 1 80 ? -6.98 -29.969 1.288 1 58.34 80 GLY B O 1
ATOM 2305 N N . ASN B 1 81 ? -9.117 -30.641 2.135 1 53.69 81 ASN B N 1
ATOM 2306 C CA . ASN B 1 81 ? -9.656 -31.344 0.979 1 53.69 81 ASN B CA 1
ATOM 2307 C C . ASN B 1 81 ? -9.719 -30.438 -0.252 1 53.69 81 ASN B C 1
ATOM 2309 O O . ASN B 1 81 ? -9.734 -30.922 -1.384 1 53.69 81 ASN B O 1
ATOM 2313 N N . ASN B 1 82 ? -9.75 -29.188 0.018 1 52.03 82 ASN B N 1
ATOM 2314 C CA . ASN B 1 82 ? -9.883 -28.25 -1.093 1 52.03 82 ASN B CA 1
ATOM 2315 C C . ASN B 1 82 ? -8.555 -28.047 -1.819 1 52.03 82 ASN B C 1
ATOM 2317 O O . ASN B 1 82 ? -8.516 -27.453 -2.896 1 52.03 82 ASN B O 1
ATOM 2321 N N . ASN B 1 83 ? -7.562 -28.531 -1.156 1 58.81 83 ASN B N 1
ATOM 2322 C CA . ASN B 1 83 ? -6.238 -28.391 -1.752 1 58.81 83 ASN B CA 1
ATOM 2323 C C . ASN B 1 83 ? -5.613 -29.766 -2.039 1 58.81 83 ASN B C 1
ATOM 2325 O O . ASN B 1 83 ? -4.414 -29.953 -1.845 1 58.81 83 ASN B O 1
ATOM 2329 N N . THR B 1 84 ? -6.449 -30.625 -2.371 1 68.56 84 THR B N 1
ATOM 2330 C CA . THR B 1 84 ? -5.91 -31.953 -2.629 1 68.56 84 THR B CA 1
ATOM 2331 C C . THR B 1 84 ? -5.594 -32.125 -4.109 1 68.56 84 THR B C 1
ATOM 2333 O O . THR B 1 84 ? -4.641 -32.812 -4.469 1 68.56 84 THR B O 1
ATOM 2336 N N . GLU B 1 85 ? -6.406 -31.438 -4.852 1 85.5 85 GLU B N 1
ATOM 2337 C CA . GLU B 1 85 ? -6.199 -31.656 -6.281 1 85.5 85 GLU B CA 1
ATOM 2338 C C . GLU B 1 85 ? -5.578 -30.438 -6.941 1 85.5 85 GLU B C 1
ATOM 2340 O O . GLU B 1 85 ? -4.875 -30.547 -7.949 1 85.5 85 GLU B O 1
ATOM 2345 N N . VAL B 1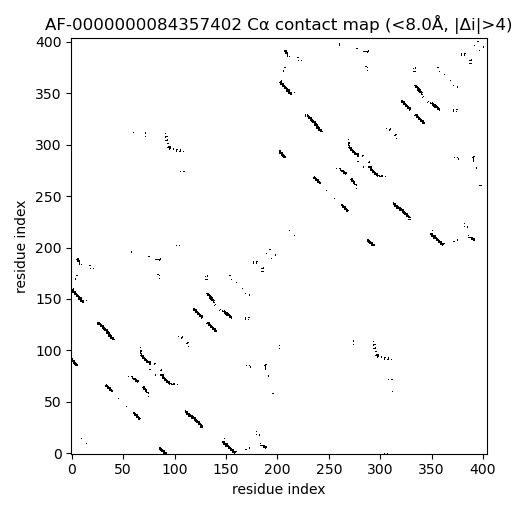 86 ? -5.914 -29.312 -6.434 1 90.81 86 VAL B N 1
ATOM 2346 C CA . VAL B 1 86 ? -5.375 -28.047 -6.895 1 90.81 86 VAL B CA 1
ATOM 2347 C C . VAL B 1 86 ? -5.031 -27.156 -5.699 1 90.81 86 VAL B C 1
ATOM 2349 O O . VAL B 1 86 ? -5.516 -27.391 -4.59 1 90.81 86 VAL B O 1
ATOM 2352 N N . SER B 1 87 ? -4.141 -26.25 -5.887 1 88.62 87 SER B N 1
ATOM 2353 C CA . SER B 1 87 ? -3.832 -25.281 -4.852 1 88.62 87 SER B CA 1
ATOM 2354 C C . SER B 1 87 ? -4.762 -24.078 -4.934 1 88.62 87 SER B C 1
ATOM 2356 O O . SER B 1 87 ? -4.973 -23.516 -6.012 1 88.62 87 SER B O 1
ATOM 2358 N N . ILE B 1 88 ? -5.375 -23.781 -3.881 1 87.62 88 ILE B N 1
ATOM 2359 C CA . ILE B 1 88 ? -6.188 -22.578 -3.801 1 87.62 88 ILE B CA 1
ATOM 2360 C C . ILE B 1 88 ? -5.562 -21.594 -2.805 1 87.62 88 ILE B C 1
ATOM 2362 O O . ILE B 1 88 ? -5.359 -21.938 -1.637 1 87.62 88 ILE B O 1
ATOM 2366 N N . GLN B 1 89 ? -5.219 -20.406 -3.277 1 85.44 89 GLN B N 1
ATOM 2367 C CA . GLN B 1 89 ? -4.566 -19.406 -2.432 1 85.44 89 GLN B CA 1
ATOM 2368 C C . GLN B 1 89 ? -5.199 -18.031 -2.607 1 85.44 89 GLN B C 1
ATOM 2370 O O . GLN B 1 89 ? -5.453 -17.609 -3.734 1 85.44 89 GLN B O 1
ATOM 2375 N N . ASN B 1 90 ? -5.531 -17.469 -1.517 1 87 90 ASN B N 1
ATOM 2376 C CA . ASN B 1 90 ? -6.039 -16.094 -1.575 1 87 90 ASN B CA 1
ATOM 2377 C C . ASN B 1 90 ? -4.914 -15.078 -1.447 1 87 90 ASN B C 1
ATOM 2379 O O . ASN B 1 90 ? -3.883 -15.352 -0.832 1 87 90 ASN B O 1
ATOM 2383 N N . PHE B 1 91 ? -5.043 -14 -2.15 1 88.88 91 PHE B N 1
ATOM 2384 C CA . PHE B 1 91 ? -4.113 -12.891 -1.98 1 88.88 91 PHE B CA 1
ATOM 2385 C C . PHE B 1 91 ? -4.812 -11.555 -2.215 1 88.88 91 PHE B C 1
ATOM 2387 O O . PHE B 1 91 ? -5.887 -11.508 -2.818 1 88.88 91 PHE B O 1
ATOM 2394 N N . ASN B 1 92 ? -4.316 -10.492 -1.637 1 91.88 92 ASN B N 1
ATOM 2395 C CA . ASN B 1 92 ? -4.738 -9.117 -1.887 1 91.88 92 ASN B CA 1
ATOM 2396 C C . ASN B 1 92 ? -3.689 -8.344 -2.68 1 91.88 92 ASN B C 1
ATOM 2398 O O . ASN B 1 92 ? -2.49 -8.523 -2.463 1 91.88 92 ASN B O 1
ATOM 2402 N N . ILE B 1 93 ? -4.203 -7.57 -3.598 1 92.88 93 ILE B N 1
ATOM 2403 C CA . ILE B 1 93 ? -3.297 -6.832 -4.469 1 92.88 93 ILE B CA 1
ATOM 2404 C C . ILE B 1 93 ? -3.666 -5.352 -4.469 1 92.88 93 ILE B C 1
ATOM 2406 O O . ILE B 1 93 ? -4.848 -5 -4.484 1 92.88 93 ILE B O 1
ATOM 2410 N N . LEU B 1 94 ? -2.678 -4.516 -4.336 1 94.62 94 LEU B N 1
ATOM 2411 C CA . LEU B 1 94 ? -2.818 -3.074 -4.492 1 94.62 94 LEU B CA 1
ATOM 2412 C C . LEU B 1 94 ? -2.021 -2.578 -5.695 1 94.62 94 LEU B C 1
ATOM 2414 O O . LEU B 1 94 ? -0.832 -2.877 -5.824 1 94.62 94 LEU B O 1
ATOM 2418 N N . ASP B 1 95 ? -2.709 -1.867 -6.59 1 95.56 95 ASP B N 1
ATOM 2419 C CA . ASP B 1 95 ? -2.033 -1.243 -7.723 1 95.56 95 ASP B CA 1
ATOM 2420 C C . ASP B 1 95 ? -1.508 0.142 -7.355 1 95.56 95 ASP B C 1
ATOM 2422 O O . ASP B 1 95 ? -2.275 1.014 -6.941 1 95.56 95 ASP B O 1
ATOM 2426 N N . ILE B 1 96 ? -0.238 0.269 -7.523 1 95.81 96 ILE B N 1
ATOM 2427 C CA . ILE B 1 96 ? 0.447 1.503 -7.156 1 95.81 96 ILE B CA 1
ATOM 2428 C C . ILE B 1 96 ? 0.719 2.336 -8.406 1 95.81 96 ILE B C 1
ATOM 2430 O O . ILE B 1 96 ? 0.995 1.787 -9.477 1 95.81 96 ILE B O 1
ATOM 2434 N N . CYS B 1 97 ? 0.639 3.643 -8.195 1 93.88 97 CYS B N 1
ATOM 2435 C CA . CYS B 1 97 ? 0.934 4.52 -9.32 1 93.88 97 CYS B CA 1
ATOM 2436 C C . CYS B 1 97 ? 2.383 4.367 -9.773 1 93.88 97 CYS B C 1
ATOM 2438 O O . CYS B 1 97 ? 3.25 4.008 -8.969 1 93.88 97 CYS B O 1
ATOM 2440 N N . GLU B 1 98 ? 2.578 4.66 -10.977 1 89 98 GLU B N 1
ATOM 2441 C CA . GLU B 1 98 ? 3.902 4.477 -11.562 1 89 98 GLU B CA 1
ATOM 2442 C C . GLU B 1 98 ? 4.934 5.371 -10.883 1 89 98 GLU B C 1
ATOM 2444 O O . GLU B 1 98 ? 4.605 6.461 -10.414 1 89 98 GLU B O 1
ATOM 2449 N N . GLY B 1 99 ? 6.152 4.902 -10.805 1 85.12 99 GLY B N 1
ATOM 2450 C CA . GLY B 1 99 ? 7.277 5.719 -10.383 1 85.12 99 GLY B CA 1
ATOM 2451 C C . GLY B 1 99 ? 7.406 5.82 -8.867 1 85.12 99 GLY B C 1
ATOM 2452 O O . GLY B 1 99 ? 7.953 6.797 -8.352 1 85.12 99 GLY B O 1
ATOM 2453 N N . GLN B 1 100 ? 6.898 4.789 -8.172 1 88.19 100 GLN B N 1
ATOM 2454 C CA . GLN B 1 100 ? 6.879 4.938 -6.719 1 88.19 100 GLN B CA 1
ATOM 2455 C C . GLN B 1 100 ? 7.75 3.887 -6.043 1 88.19 100 GLN B C 1
ATOM 2457 O O . GLN B 1 100 ? 7.559 3.576 -4.863 1 88.19 100 GLN B O 1
ATOM 2462 N N . ASN B 1 101 ? 8.68 3.307 -6.727 1 86.19 101 ASN B N 1
ATOM 2463 C CA . ASN B 1 101 ? 9.461 2.197 -6.191 1 86.19 101 ASN B CA 1
ATOM 2464 C C . ASN B 1 101 ? 10.102 2.557 -4.855 1 86.19 101 ASN B C 1
ATOM 2466 O O . ASN B 1 101 ? 9.992 1.801 -3.887 1 86.19 101 ASN B O 1
ATOM 2470 N N . ASP B 1 102 ? 10.719 3.693 -4.809 1 86.56 102 ASP B N 1
ATOM 2471 C CA . ASP B 1 102 ? 11.391 4.125 -3.586 1 86.56 102 ASP B CA 1
ATOM 2472 C C . ASP B 1 102 ? 10.383 4.34 -2.455 1 86.56 102 ASP B C 1
ATOM 2474 O O . ASP B 1 102 ? 10.664 4.027 -1.297 1 86.56 102 ASP B O 1
ATOM 2478 N N . LYS B 1 103 ? 9.242 4.789 -2.826 1 91.31 103 LYS B N 1
ATOM 2479 C CA . LYS B 1 103 ? 8.203 5.039 -1.83 1 91.31 103 LYS B CA 1
ATOM 2480 C C . LYS B 1 103 ? 7.66 3.729 -1.259 1 91.31 103 LYS B C 1
ATOM 2482 O O . LYS B 1 103 ? 7.398 3.631 -0.058 1 91.31 103 LYS B O 1
ATOM 2487 N N . ILE B 1 104 ? 7.586 2.789 -2.154 1 95.25 104 ILE B N 1
ATOM 2488 C CA . ILE B 1 104 ? 7.039 1.505 -1.731 1 95.25 104 ILE B CA 1
ATOM 2489 C C . ILE B 1 104 ? 7.93 0.89 -0.657 1 95.25 104 ILE B C 1
ATOM 2491 O O . ILE B 1 104 ? 7.445 0.463 0.393 1 95.25 104 ILE B O 1
ATOM 2495 N N . ASN B 1 105 ? 9.203 0.858 -0.914 1 93.12 105 ASN B N 1
ATOM 2496 C CA . ASN B 1 105 ? 10.148 0.278 0.035 1 93.12 105 ASN B CA 1
ATOM 2497 C C . ASN B 1 105 ? 10.086 0.979 1.389 1 93.12 105 ASN B C 1
ATOM 2499 O O . ASN B 1 105 ? 10.047 0.324 2.432 1 93.12 105 ASN B O 1
ATOM 2503 N N . LYS B 1 106 ? 10.109 2.242 1.377 1 90.62 106 LYS B N 1
ATOM 2504 C CA . LYS B 1 106 ? 10.07 3.02 2.613 1 90.62 106 LYS B CA 1
ATOM 2505 C C . LYS B 1 106 ? 8.75 2.797 3.354 1 90.62 106 LYS B C 1
ATOM 2507 O O . LYS B 1 106 ? 8.742 2.658 4.578 1 90.62 106 LYS B O 1
ATOM 2512 N N . PHE B 1 107 ? 7.715 2.758 2.621 1 92.69 107 PHE B N 1
ATOM 2513 C CA . PHE B 1 107 ? 6.387 2.551 3.193 1 92.69 107 PHE B CA 1
ATOM 2514 C C . PHE B 1 107 ? 6.297 1.191 3.875 1 92.69 107 PHE B C 1
ATOM 2516 O O . PHE B 1 107 ? 5.883 1.098 5.031 1 92.69 107 PHE B O 1
ATOM 2523 N N . LEU B 1 108 ? 6.699 0.191 3.17 1 92.88 108 LEU B N 1
ATOM 2524 C CA . LEU B 1 108 ? 6.648 -1.156 3.727 1 92.88 108 LEU B CA 1
ATOM 2525 C C . LEU B 1 108 ? 7.578 -1.284 4.926 1 92.88 108 LEU B C 1
ATOM 2527 O O . LEU B 1 108 ? 7.246 -1.952 5.906 1 92.88 108 LEU B O 1
ATOM 2531 N N . ASN B 1 109 ? 8.734 -0.625 4.863 1 90.44 109 ASN B N 1
ATOM 2532 C CA . ASN B 1 109 ? 9.633 -0.613 6.016 1 90.44 109 ASN B CA 1
ATOM 2533 C C . ASN B 1 109 ? 8.969 0.023 7.234 1 90.44 109 ASN B C 1
ATOM 2535 O O . ASN B 1 109 ? 9.094 -0.488 8.352 1 90.44 109 ASN B O 1
ATOM 2539 N N . ASN B 1 110 ? 8.266 1.056 6.988 1 87.75 110 ASN B N 1
ATOM 2540 C CA . ASN B 1 110 ? 7.57 1.745 8.07 1 87.75 110 ASN B CA 1
ATOM 2541 C C . ASN B 1 110 ? 6.449 0.89 8.648 1 87.75 110 ASN B C 1
ATOM 2543 O O . ASN B 1 110 ? 6.094 1.034 9.82 1 87.75 110 ASN B O 1
ATOM 2547 N N . LEU B 1 111 ? 5.91 -0.01 7.859 1 87 111 LEU B N 1
ATOM 2548 C CA . LEU B 1 111 ? 4.875 -0.922 8.328 1 87 111 LEU B CA 1
ATOM 2549 C C . LEU B 1 111 ? 5.484 -2.119 9.047 1 87 111 LEU B C 1
ATOM 2551 O O . LEU B 1 111 ? 4.762 -2.992 9.531 1 87 111 LEU B O 1
ATOM 2555 N N . GLY B 1 112 ? 6.754 -2.146 9.047 1 85.06 112 GLY B N 1
ATOM 2556 C CA . GLY B 1 112 ? 7.426 -3.219 9.766 1 85.06 112 GLY B CA 1
ATOM 2557 C C . GLY B 1 112 ? 7.863 -4.359 8.867 1 85.06 112 GLY B C 1
ATOM 2558 O O . GLY B 1 112 ? 7.996 -5.496 9.32 1 85.06 112 GLY B O 1
ATOM 2559 N N . TYR B 1 113 ? 8.023 -4.098 7.621 1 89.38 113 TYR B N 1
ATOM 2560 C CA . TYR B 1 113 ? 8.508 -5.117 6.699 1 89.38 113 TYR B CA 1
ATOM 2561 C C . TYR B 1 113 ? 9.938 -4.832 6.266 1 89.38 113 TYR B C 1
ATOM 2563 O O . TYR B 1 113 ? 10.359 -3.676 6.223 1 89.38 113 TYR B O 1
ATOM 2571 N N . THR B 1 114 ? 10.633 -5.922 6.02 1 90.62 114 THR B N 1
ATOM 2572 C CA . THR B 1 114 ? 12.008 -5.809 5.543 1 90.62 114 THR B CA 1
ATOM 2573 C C . THR B 1 114 ? 12.18 -6.527 4.211 1 90.62 114 THR B C 1
ATOM 2575 O O . THR B 1 114 ? 11.609 -7.602 3.998 1 90.62 114 THR B O 1
ATOM 2578 N N . LYS B 1 115 ? 12.914 -5.848 3.363 1 90.5 115 LYS B N 1
ATOM 2579 C CA . LYS B 1 115 ? 13.242 -6.465 2.08 1 90.5 115 LYS B CA 1
ATOM 2580 C C . LYS B 1 115 ? 14.117 -7.699 2.268 1 90.5 115 LYS B C 1
ATOM 2582 O O . LYS B 1 115 ? 15.141 -7.641 2.947 1 90.5 115 LYS B O 1
ATOM 2587 N N . GLU B 1 116 ? 13.766 -8.789 1.643 1 86.56 116 GLU B N 1
ATOM 2588 C CA . GLU B 1 116 ? 14.539 -10.023 1.769 1 86.56 116 GLU B CA 1
ATOM 2589 C C . GLU B 1 116 ? 15.367 -10.289 0.516 1 86.56 116 GLU B C 1
ATOM 2591 O O . GLU B 1 116 ? 16.594 -10.422 0.593 1 86.56 116 GLU B O 1
ATOM 2596 N N . TYR B 1 117 ? 14.758 -10.461 -0.564 1 86 117 TYR B N 1
ATOM 2597 C CA . TYR B 1 117 ? 15.438 -10.734 -1.826 1 86 117 TYR B CA 1
ATOM 2598 C C . TYR B 1 117 ? 14.602 -10.258 -3.008 1 86 117 TYR B C 1
ATOM 2600 O O . TYR B 1 117 ? 13.406 -9.977 -2.857 1 86 117 TYR B O 1
ATOM 2608 N N . GLU B 1 118 ? 15.227 -10.023 -4.074 1 89.31 118 GLU B N 1
ATOM 2609 C CA . GLU B 1 118 ? 14.578 -9.641 -5.324 1 89.31 118 GLU B CA 1
ATOM 2610 C C . GLU B 1 118 ? 15.031 -10.531 -6.477 1 89.31 118 GLU B C 1
ATOM 2612 O O . GLU B 1 118 ? 16.125 -11.086 -6.441 1 89.31 118 GLU B O 1
ATOM 2617 N N . TYR B 1 119 ? 14.164 -10.82 -7.453 1 88.12 119 TYR B N 1
ATOM 2618 C CA . TYR B 1 119 ? 14.5 -11.641 -8.609 1 88.12 119 TYR B CA 1
ATOM 2619 C C . TYR B 1 119 ? 13.648 -11.258 -9.812 1 88.12 119 TYR B C 1
ATOM 2621 O O . TYR B 1 119 ? 12.672 -10.516 -9.68 1 88.12 119 TYR B O 1
ATOM 2629 N N . THR B 1 120 ? 14.125 -11.719 -10.953 1 92 120 THR B N 1
ATOM 2630 C CA . THR B 1 120 ? 13.406 -11.484 -12.203 1 92 120 THR B CA 1
ATOM 2631 C C . THR B 1 120 ? 12.922 -12.805 -12.797 1 92 120 THR B C 1
ATOM 2633 O O . THR B 1 120 ? 13.648 -13.797 -12.797 1 92 120 THR B O 1
ATOM 2636 N N . GLU B 1 121 ? 11.664 -12.82 -13.117 1 89.75 121 GLU B N 1
ATOM 2637 C CA . GLU B 1 121 ? 11.109 -13.922 -13.898 1 89.75 121 GLU B CA 1
ATOM 2638 C C . GLU B 1 121 ? 11 -13.547 -15.375 1 89.75 121 GLU B C 1
ATOM 2640 O O . GLU B 1 121 ? 10.477 -12.484 -15.711 1 89.75 121 GLU B O 1
ATOM 2645 N N . LYS B 1 122 ? 11.594 -14.398 -16.203 1 91.94 122 LYS B N 1
ATOM 2646 C CA . LYS B 1 122 ? 11.477 -14.234 -17.641 1 91.94 122 LYS B CA 1
ATOM 2647 C C . LYS B 1 122 ? 10.812 -15.445 -18.297 1 91.94 122 LYS B C 1
ATOM 2649 O O . LYS B 1 122 ? 11.172 -16.594 -18 1 91.94 122 LYS B O 1
ATOM 2654 N N . GLY B 1 123 ? 9.781 -15.18 -19.047 1 91.88 123 GLY B N 1
ATOM 2655 C CA . GLY B 1 123 ? 9.102 -16.297 -19.672 1 91.88 123 GLY B CA 1
ATOM 2656 C C . GLY B 1 123 ? 7.973 -15.891 -20.594 1 91.88 123 GLY B C 1
ATOM 2657 O O . GLY B 1 123 ? 8.078 -14.883 -21.297 1 91.88 123 GLY B O 1
ATOM 2658 N N . GLU B 1 124 ? 7.07 -16.766 -20.75 1 90.56 124 GLU B N 1
ATOM 2659 C CA . GLU B 1 124 ? 5.922 -16.562 -21.625 1 90.56 124 GLU B CA 1
ATOM 2660 C C . GLU B 1 124 ? 4.617 -16.938 -20.922 1 90.56 124 GLU B C 1
ATOM 2662 O O . GLU B 1 124 ? 4.594 -17.859 -20.094 1 90.56 124 GLU B O 1
ATOM 2667 N N . THR B 1 125 ? 3.617 -16.141 -21.281 1 91.69 125 THR B N 1
ATOM 2668 C CA . THR B 1 125 ? 2.281 -16.422 -20.766 1 91.69 125 THR B CA 1
ATOM 2669 C C . THR B 1 125 ? 1.32 -16.75 -21.906 1 91.69 125 THR B C 1
ATOM 2671 O O . THR B 1 125 ? 1.313 -16.078 -22.938 1 91.69 125 THR B O 1
ATOM 2674 N N . LEU B 1 126 ? 0.635 -17.812 -21.703 1 88.81 126 LEU B N 1
ATOM 2675 C CA . LEU B 1 126 ? -0.397 -18.25 -22.641 1 88.81 126 LEU B CA 1
ATOM 2676 C C . LEU B 1 126 ? -1.775 -18.203 -21.984 1 88.81 126 LEU B C 1
ATOM 2678 O O . LEU B 1 126 ? -1.991 -18.812 -20.938 1 88.81 126 LEU B O 1
ATOM 2682 N N . ASN B 1 127 ? -2.674 -17.469 -22.609 1 89.12 127 ASN B N 1
ATOM 2683 C CA . ASN B 1 127 ? -4.047 -17.406 -22.125 1 89.12 127 ASN B CA 1
ATOM 2684 C C . ASN B 1 127 ? -4.984 -18.25 -22.969 1 89.12 127 ASN B C 1
ATOM 2686 O O . ASN B 1 127 ? -5.113 -18.031 -24.172 1 89.12 127 ASN B O 1
ATOM 2690 N N . ILE B 1 128 ? -5.602 -19.219 -22.281 1 87.06 128 ILE B N 1
ATOM 2691 C CA . ILE B 1 128 ? -6.59 -20.047 -22.953 1 87.06 128 ILE B CA 1
ATOM 2692 C C . ILE B 1 128 ? -7.996 -19.609 -22.562 1 87.06 128 ILE B C 1
ATOM 2694 O O . ILE B 1 128 ? -8.539 -20.062 -21.547 1 87.06 128 ILE B O 1
ATOM 2698 N N . HIS B 1 129 ? -8.578 -18.797 -23.312 1 85.06 129 HIS B N 1
ATOM 2699 C CA . HIS B 1 129 ? -9.828 -18.125 -23 1 85.06 129 HIS B CA 1
ATOM 2700 C C . HIS B 1 129 ? -10.977 -19.125 -22.875 1 85.06 129 HIS B C 1
ATOM 2702 O O . HIS B 1 129 ? -11.859 -18.969 -22.031 1 85.06 129 HIS B O 1
ATOM 2708 N N . GLU B 1 130 ? -10.938 -20.141 -23.703 1 84.62 130 GLU B N 1
ATOM 2709 C CA . GLU B 1 130 ? -12.039 -21.109 -23.75 1 84.62 130 GLU B CA 1
ATOM 2710 C C . GLU B 1 130 ? -12.242 -21.797 -22.406 1 84.62 130 GLU B C 1
ATOM 2712 O O . GLU B 1 130 ? -13.375 -22.109 -22.047 1 84.62 130 GLU B O 1
ATOM 2717 N N . ILE B 1 131 ? -11.156 -22.016 -21.719 1 88.31 131 ILE B N 1
ATOM 2718 C CA . ILE B 1 131 ? -11.297 -22.719 -20.453 1 88.31 131 ILE B CA 1
ATOM 2719 C C . ILE B 1 131 ? -10.898 -21.812 -19.297 1 88.31 131 ILE B C 1
ATOM 2721 O O . ILE B 1 131 ? -10.75 -22.266 -18.156 1 88.31 131 ILE B O 1
ATOM 2725 N N . LYS B 1 132 ? -10.633 -20.531 -19.5 1 89.19 132 LYS B N 1
ATOM 2726 C CA . LYS B 1 132 ? -10.32 -19.5 -18.516 1 89.19 132 LYS B CA 1
ATOM 2727 C C . LYS B 1 132 ? -9.094 -19.875 -17.688 1 89.19 132 LYS B C 1
ATOM 2729 O O . LYS B 1 132 ? -9.117 -19.781 -16.469 1 89.19 132 LYS B O 1
ATOM 2734 N N . VAL B 1 133 ? -8.109 -20.359 -18.375 1 92.38 133 VAL B N 1
ATOM 2735 C CA . VAL B 1 133 ? -6.863 -20.766 -17.719 1 92.38 133 VAL B CA 1
ATOM 2736 C C . VAL B 1 133 ? -5.695 -20 -18.328 1 92.38 133 VAL B C 1
ATOM 2738 O O . VAL B 1 133 ? -5.664 -19.766 -19.547 1 92.38 133 VAL B O 1
ATOM 2741 N N . THR B 1 134 ? -4.781 -19.609 -17.5 1 93 134 THR B N 1
ATOM 2742 C CA . THR B 1 134 ? -3.529 -18.984 -17.922 1 93 134 THR B CA 1
ATOM 2743 C C . THR B 1 134 ? -2.346 -19.906 -17.641 1 93 134 THR B C 1
ATOM 2745 O O . THR B 1 134 ? -2.275 -20.531 -16.578 1 93 134 THR B O 1
ATOM 2748 N N . ILE B 1 135 ? -1.457 -20.031 -18.562 1 91.69 135 ILE B N 1
ATOM 2749 C CA . ILE B 1 135 ? -0.225 -20.797 -18.391 1 91.69 135 ILE B CA 1
ATOM 2750 C C . ILE B 1 135 ? 0.973 -19.844 -18.406 1 91.69 135 ILE B C 1
ATOM 2752 O O . ILE B 1 135 ? 1.175 -19.109 -19.375 1 91.69 135 ILE B O 1
ATOM 2756 N N . ASN B 1 136 ? 1.662 -19.844 -17.375 1 92.5 136 ASN B N 1
ATOM 2757 C CA . ASN B 1 136 ? 2.893 -19.062 -17.25 1 92.5 136 ASN B CA 1
ATOM 2758 C C . ASN B 1 136 ? 4.125 -19.969 -17.266 1 92.5 136 ASN B C 1
ATOM 2760 O O . ASN B 1 136 ? 4.242 -20.875 -16.438 1 92.5 136 ASN B O 1
ATOM 2764 N N . ILE B 1 137 ? 4.953 -19.812 -18.203 1 90 137 ILE B N 1
ATOM 2765 C CA . ILE B 1 137 ? 6.219 -20.531 -18.281 1 90 137 ILE B CA 1
ATOM 2766 C C . ILE B 1 137 ? 7.379 -19.547 -18.094 1 90 137 ILE B C 1
ATOM 2768 O O . ILE B 1 137 ? 7.559 -18.625 -18.891 1 90 137 ILE B O 1
ATOM 2772 N N . TYR B 1 138 ? 8.102 -19.844 -17.031 1 90.06 138 TYR B N 1
ATOM 2773 C CA . TYR B 1 138 ? 9.117 -18.828 -16.75 1 90.06 138 TYR B CA 1
ATOM 2774 C C . TYR B 1 138 ? 10.352 -19.438 -16.109 1 90.06 138 TYR B C 1
ATOM 2776 O O . TYR B 1 138 ? 10.297 -20.562 -15.609 1 90.06 138 TYR B O 1
ATOM 2784 N N . LYS B 1 139 ? 11.422 -18.734 -16.281 1 88.12 139 LYS B N 1
ATOM 2785 C CA . LYS B 1 139 ? 12.672 -19.016 -15.578 1 88.12 139 LYS B CA 1
ATOM 2786 C C . LYS B 1 139 ? 13.031 -17.875 -14.625 1 88.12 139 LYS B C 1
ATOM 2788 O O . LYS B 1 139 ? 12.688 -16.719 -14.875 1 88.12 139 LYS B O 1
ATOM 2793 N N . ILE B 1 140 ? 13.555 -18.234 -13.469 1 84.38 140 ILE B N 1
ATOM 2794 C CA . ILE B 1 140 ? 14.016 -17.234 -12.508 1 84.38 140 ILE B CA 1
ATOM 2795 C C . ILE B 1 140 ? 15.445 -16.812 -12.852 1 84.38 140 ILE B C 1
ATOM 2797 O O . ILE B 1 140 ? 16.328 -17.656 -12.984 1 84.38 140 ILE B O 1
ATOM 2801 N N . ASP B 1 141 ? 15.523 -15.555 -13.25 1 76.62 141 ASP B N 1
ATOM 2802 C CA . ASP B 1 141 ? 16.828 -15 -13.57 1 76.62 141 ASP B CA 1
ATOM 2803 C C . ASP B 1 141 ? 17.484 -14.383 -12.336 1 76.62 141 ASP B C 1
ATOM 2805 O O . ASP B 1 141 ? 17.156 -13.266 -11.945 1 76.62 141 ASP B O 1
ATOM 2809 N N . ASN B 1 142 ? 17.938 -15.32 -11.453 1 63.81 142 ASN B N 1
ATOM 2810 C CA . ASN B 1 142 ? 18.734 -14.766 -10.367 1 63.81 142 ASN B CA 1
ATOM 2811 C C . ASN B 1 142 ? 20.219 -14.961 -10.609 1 63.81 142 ASN B C 1
ATOM 2813 O O . ASN B 1 142 ? 20.625 -15.898 -11.297 1 63.81 142 ASN B O 1
ATOM 2817 N N . GLU B 1 143 ? 21.016 -13.906 -10.547 1 55.75 143 GLU B N 1
ATOM 2818 C CA . GLU B 1 143 ? 22.453 -14.039 -10.711 1 55.75 143 GLU B CA 1
ATOM 2819 C C . GLU B 1 143 ? 22.938 -15.391 -10.211 1 55.75 143 GLU B C 1
ATOM 2821 O O . GLU B 1 143 ? 23.938 -15.922 -10.703 1 55.75 143 GLU B O 1
ATOM 2826 N N . LEU B 1 144 ? 22.25 -15.828 -9.266 1 49.03 144 LEU B N 1
ATOM 2827 C CA . LEU B 1 144 ? 22.859 -17 -8.648 1 49.03 144 LEU B CA 1
ATOM 2828 C C . LEU B 1 144 ? 22.312 -18.281 -9.258 1 49.03 144 LEU B C 1
ATOM 2830 O O . LEU B 1 144 ? 22.875 -19.359 -9.047 1 49.03 144 LEU B O 1
ATOM 2834 N N . MET B 1 145 ? 21.141 -18.234 -9.891 1 52.47 145 MET B N 1
ATOM 2835 C CA . MET B 1 145 ? 20.594 -19.516 -10.328 1 52.47 145 MET B CA 1
ATOM 2836 C C . MET B 1 145 ? 20.672 -19.656 -11.844 1 52.47 145 MET B C 1
ATOM 2838 O O . MET B 1 145 ? 19.844 -19.078 -12.562 1 52.47 145 MET B O 1
ATOM 2842 N N . GLU B 1 146 ? 21.797 -19.672 -12.469 1 49.41 146 GLU B N 1
ATOM 2843 C CA . GLU B 1 146 ? 22.016 -19.875 -13.906 1 49.41 146 GLU B CA 1
ATOM 2844 C C . GLU B 1 146 ? 21.375 -21.172 -14.375 1 49.41 146 GLU B C 1
ATOM 2846 O O . GLU B 1 146 ? 21.016 -21.312 -15.547 1 49.41 146 GLU B O 1
ATOM 2851 N N . LYS B 1 147 ? 21.359 -22.141 -13.555 1 55.75 147 LYS B N 1
ATOM 2852 C CA . LYS B 1 147 ? 21.281 -23.484 -14.117 1 55.75 147 LYS B CA 1
ATOM 2853 C C . LYS B 1 147 ? 19.859 -24.047 -14.047 1 55.75 147 LYS B C 1
ATOM 2855 O O . LYS B 1 147 ? 19.641 -25.219 -14.328 1 55.75 147 LYS B O 1
ATOM 2860 N N . GLY B 1 148 ? 18.859 -23.172 -13.875 1 63.34 148 GLY B N 1
ATOM 2861 C CA . GLY B 1 148 ? 17.703 -23.984 -13.539 1 63.34 148 GLY B CA 1
ATOM 2862 C C . GLY B 1 148 ? 16.641 -23.984 -14.609 1 63.34 148 GLY B C 1
ATOM 2863 O O . GLY B 1 148 ? 16.75 -23.266 -15.602 1 63.34 148 GLY B O 1
ATOM 2864 N N . GLY B 1 149 ? 15.836 -25.031 -14.922 1 79.69 149 GLY B N 1
ATOM 2865 C CA . GLY B 1 149 ? 14.688 -25.312 -15.781 1 79.69 149 GLY B CA 1
ATOM 2866 C C . GLY B 1 149 ? 13.594 -24.266 -15.672 1 79.69 149 GLY B C 1
ATOM 2867 O O . GLY B 1 149 ? 13.844 -23.141 -15.25 1 79.69 149 GLY B O 1
ATOM 2868 N N . TYR B 1 150 ? 12.648 -24.484 -16.391 1 86.62 150 TYR B N 1
ATOM 2869 C CA . TYR B 1 150 ? 11.477 -23.625 -16.406 1 86.62 150 TYR B CA 1
ATOM 2870 C C . TYR B 1 150 ? 10.445 -24.094 -15.383 1 86.62 150 TYR B C 1
ATOM 2872 O O . TYR B 1 150 ? 10.375 -25.281 -15.055 1 86.62 150 TYR B O 1
ATOM 2880 N N . ILE B 1 151 ? 9.805 -23.078 -14.883 1 88.19 151 ILE B N 1
ATOM 2881 C CA . ILE B 1 151 ? 8.609 -23.359 -14.086 1 88.19 151 ILE B CA 1
ATOM 2882 C C . ILE B 1 151 ? 7.359 -23.141 -14.938 1 88.19 151 ILE B C 1
ATOM 2884 O O . ILE B 1 151 ? 7.273 -22.156 -15.688 1 88.19 151 ILE B O 1
ATOM 2888 N N . VAL B 1 152 ? 6.516 -24.078 -14.859 1 88.81 152 VAL B N 1
ATOM 2889 C CA . VAL B 1 152 ? 5.223 -23.969 -15.531 1 88.81 152 VAL B CA 1
ATOM 2890 C C . VAL B 1 152 ? 4.109 -23.859 -14.492 1 88.81 152 VAL B C 1
ATOM 2892 O O . VAL B 1 152 ? 3.938 -24.75 -13.656 1 88.81 152 VAL B O 1
ATOM 2895 N N . GLU B 1 153 ? 3.436 -22.781 -14.547 1 91.69 153 GLU B N 1
ATOM 2896 C CA . GLU B 1 153 ? 2.283 -22.578 -13.672 1 91.69 153 GLU B CA 1
ATOM 2897 C C . GLU B 1 153 ? 0.997 -22.422 -14.477 1 91.69 153 GLU B C 1
ATOM 2899 O O . GLU B 1 153 ? 0.929 -21.625 -15.406 1 91.69 153 GLU B O 1
ATOM 2904 N N . VAL B 1 154 ? 0.1 -23.219 -14.109 1 92.31 154 VAL B N 1
ATOM 2905 C CA . VAL B 1 154 ? -1.232 -23.125 -14.703 1 92.31 154 VAL B CA 1
ATOM 2906 C C . VAL B 1 154 ? -2.234 -22.656 -13.648 1 92.31 154 VAL B C 1
ATOM 2908 O O . VAL B 1 154 ? -2.336 -23.266 -12.57 1 92.31 154 VAL B O 1
ATOM 2911 N N . PHE B 1 155 ? -2.951 -21.562 -14.039 1 94.31 155 PHE B N 1
ATOM 2912 C CA . PHE B 1 155 ? -3.783 -21.047 -12.953 1 94.31 155 PHE B CA 1
ATOM 2913 C C . PHE B 1 155 ? -4.98 -20.281 -13.508 1 94.31 155 PHE B C 1
ATOM 2915 O O . PHE B 1 155 ? -5.027 -19.969 -14.695 1 94.31 155 PHE B O 1
ATOM 2922 N N . SER B 1 156 ? -5.91 -20.141 -12.68 1 95 156 SER B N 1
ATOM 2923 C CA . SER B 1 156 ? -7.039 -19.25 -12.867 1 95 156 SER B CA 1
ATOM 2924 C C . SER B 1 156 ? -7.234 -18.344 -11.656 1 95 156 SER B C 1
ATOM 2926 O O . SER B 1 156 ? -6.949 -18.734 -10.523 1 95 156 SER B O 1
ATOM 2928 N N . LEU B 1 157 ? -7.656 -17.156 -11.93 1 93.19 157 LEU B N 1
ATOM 2929 C CA . LEU B 1 157 ? -7.922 -16.188 -10.875 1 93.19 157 LEU B CA 1
ATOM 2930 C C . LEU B 1 157 ? -9.422 -15.93 -10.734 1 93.19 157 LEU B C 1
ATOM 2932 O O . LEU B 1 157 ? -10.141 -15.852 -11.727 1 93.19 157 LEU B O 1
ATOM 2936 N N . LEU B 1 158 ? -9.766 -15.859 -9.516 1 91.12 158 LEU B N 1
ATOM 2937 C CA . LEU B 1 158 ? -11.172 -15.547 -9.273 1 91.12 158 LEU B CA 1
ATOM 2938 C C . LEU B 1 158 ? -11.32 -14.531 -8.148 1 91.12 158 LEU B C 1
ATOM 2940 O O . LEU B 1 158 ? -10.531 -14.531 -7.199 1 91.12 158 LEU B O 1
ATOM 2944 N N . GLU B 1 159 ? -12.344 -13.602 -8.227 1 83 159 GLU B N 1
ATOM 2945 C CA . GLU B 1 159 ? -12.594 -12.57 -7.227 1 83 159 GLU B CA 1
ATOM 2946 C C . GLU B 1 159 ? -13.672 -13.016 -6.238 1 83 159 GLU B C 1
ATOM 2948 O O . GLU B 1 159 ? -13.781 -12.461 -5.145 1 83 159 GLU B O 1
ATOM 2953 N N . ASN B 1 160 ? -14.5 -13.938 -6.676 1 81.44 160 ASN B N 1
ATOM 2954 C CA . ASN B 1 160 ? -15.594 -14.422 -5.852 1 81.44 160 ASN B CA 1
ATOM 2955 C C . ASN B 1 160 ? -15.461 -15.914 -5.559 1 81.44 160 ASN B C 1
ATOM 2957 O O . ASN B 1 160 ? -15.641 -16.75 -6.449 1 81.44 160 ASN B O 1
ATOM 2961 N N . PHE B 1 161 ? -15.203 -16.266 -4.25 1 83.19 161 PHE B N 1
ATOM 2962 C CA . PHE B 1 161 ? -14.992 -17.672 -3.898 1 83.19 161 PHE B CA 1
ATOM 2963 C C . PHE B 1 161 ? -16.297 -18.344 -3.521 1 83.19 161 PHE B C 1
ATOM 2965 O O . PHE B 1 161 ? -16.312 -19.484 -3.08 1 83.19 161 PHE B O 1
ATOM 2972 N N . GLN B 1 162 ? -17.391 -17.609 -3.729 1 86.12 162 GLN B N 1
ATOM 2973 C CA . GLN B 1 162 ? -18.688 -18.203 -3.432 1 86.12 162 GLN B CA 1
ATOM 2974 C C . GLN B 1 162 ? -19.297 -18.844 -4.68 1 86.12 162 GLN B C 1
ATOM 2976 O O . GLN B 1 162 ? -20.312 -19.516 -4.598 1 86.12 162 GLN B O 1
ATOM 2981 N N . ASP B 1 163 ? -18.766 -18.641 -5.777 1 87.19 163 ASP B N 1
ATOM 2982 C CA . ASP B 1 163 ? -19.234 -19.234 -7.027 1 87.19 163 ASP B CA 1
ATOM 2983 C C . ASP B 1 163 ? -18.734 -20.672 -7.191 1 87.19 163 ASP B C 1
ATOM 2985 O O . ASP B 1 163 ? -17.812 -20.922 -7.98 1 87.19 163 ASP B O 1
ATOM 2989 N N . PHE B 1 164 ? -19.391 -21.578 -6.562 1 89 164 PHE B N 1
ATOM 2990 C CA . PHE B 1 164 ? -18.922 -22.953 -6.469 1 89 164 PHE B CA 1
ATOM 2991 C C . PHE B 1 164 ? -18.953 -23.625 -7.84 1 89 164 PHE B C 1
ATOM 2993 O O . PHE B 1 164 ? -18.094 -24.453 -8.141 1 89 164 PHE B O 1
ATOM 3000 N N . ASP B 1 165 ? -19.938 -23.234 -8.625 1 91.38 165 ASP B N 1
ATOM 3001 C CA . ASP B 1 165 ? -20 -23.812 -9.961 1 91.38 165 ASP B CA 1
ATOM 3002 C C . ASP B 1 165 ? -18.797 -23.391 -10.797 1 91.38 165 ASP B C 1
ATOM 3004 O O . ASP B 1 165 ? -18.203 -24.219 -11.508 1 91.38 165 ASP B O 1
ATOM 3008 N N . TYR B 1 166 ? -18.5 -22.156 -10.664 1 89.75 166 TYR B N 1
ATOM 3009 C CA . TYR B 1 166 ? -17.344 -21.625 -11.398 1 89.75 166 TYR B CA 1
ATOM 3010 C C . TYR B 1 166 ? -16.062 -22.281 -10.914 1 89.75 166 TYR B C 1
ATOM 3012 O O . TYR B 1 166 ? -15.219 -22.672 -11.719 1 89.75 166 TYR B O 1
ATOM 3020 N N . ILE B 1 167 ? -15.922 -22.438 -9.711 1 91.5 167 ILE B N 1
ATOM 3021 C CA . ILE B 1 167 ? -14.734 -23.031 -9.125 1 91.5 167 ILE B CA 1
ATOM 3022 C C . ILE B 1 167 ? -14.609 -24.484 -9.586 1 91.5 167 ILE B C 1
ATOM 3024 O O . ILE B 1 167 ? -13.516 -24.922 -9.961 1 91.5 167 ILE B O 1
ATOM 3028 N N . ALA B 1 168 ? -15.68 -25.156 -9.555 1 92.62 168 ALA B N 1
ATOM 3029 C CA . ALA B 1 168 ? -15.688 -26.547 -10 1 92.62 168 ALA B CA 1
ATOM 3030 C C . ALA B 1 168 ? -15.266 -26.656 -11.469 1 92.62 168 ALA B C 1
ATOM 3032 O O . ALA B 1 168 ? -14.523 -27.578 -11.836 1 92.62 168 ALA B O 1
ATOM 3033 N N . SER B 1 169 ? -15.766 -25.734 -12.18 1 94.69 169 SER B N 1
ATOM 3034 C CA . SER B 1 169 ? -15.422 -25.734 -13.602 1 94.69 169 SER B CA 1
ATOM 3035 C C . SER B 1 169 ? -13.93 -25.484 -13.805 1 94.69 169 SER B C 1
ATOM 3037 O O . SER B 1 169 ? -13.297 -26.141 -14.633 1 94.69 169 SER B O 1
ATOM 3039 N N . ILE B 1 170 ? -13.414 -24.562 -13.102 1 93.62 170 ILE B N 1
ATOM 3040 C CA . ILE B 1 170 ? -11.992 -24.25 -13.203 1 93.62 170 ILE B CA 1
ATOM 3041 C C . ILE B 1 170 ? -11.164 -25.453 -12.773 1 93.62 170 ILE B C 1
ATOM 3043 O O . ILE B 1 170 ? -10.195 -25.828 -13.438 1 93.62 170 ILE B O 1
ATOM 3047 N N . LYS B 1 171 ? -1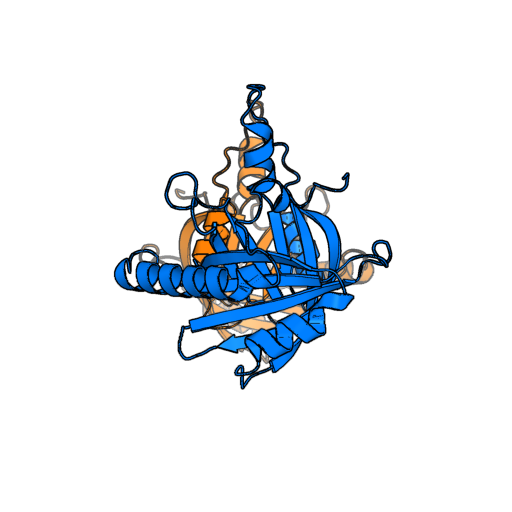1.539 -26.062 -11.68 1 93.12 171 LYS B N 1
ATOM 3048 C CA . LYS B 1 171 ? -10.828 -27.25 -11.203 1 93.12 171 LYS B CA 1
ATOM 3049 C C . LYS B 1 171 ? -10.836 -28.359 -12.25 1 93.12 171 LYS B C 1
ATOM 3051 O O . LYS B 1 171 ? -9.805 -28.984 -12.516 1 93.12 171 LYS B O 1
ATOM 3056 N N . LYS B 1 172 ? -11.984 -28.531 -12.805 1 95.12 172 LYS B N 1
ATOM 3057 C CA . LYS B 1 172 ? -12.117 -29.531 -13.852 1 95.12 172 LYS B CA 1
ATOM 3058 C C . LYS B 1 172 ? -11.18 -29.25 -15.023 1 95.12 172 LYS B C 1
ATOM 3060 O O . LYS B 1 172 ? -10.516 -30.156 -15.531 1 95.12 172 LYS B O 1
ATOM 3065 N N . ASN B 1 173 ? -11.148 -28.031 -15.453 1 94.31 173 ASN B N 1
ATOM 3066 C CA . ASN B 1 173 ? -10.281 -27.625 -16.562 1 94.31 173 ASN B CA 1
ATOM 3067 C C . ASN B 1 173 ? -8.805 -27.844 -16.219 1 94.31 173 ASN B C 1
ATOM 3069 O O . ASN B 1 173 ? -8.039 -28.328 -17.047 1 94.31 173 ASN B O 1
ATOM 3073 N N . LEU B 1 174 ? -8.422 -27.531 -15.023 1 93.94 174 LEU B N 1
ATOM 3074 C CA . LEU B 1 174 ? -7.035 -27.688 -14.594 1 93.94 174 LEU B CA 1
ATOM 3075 C C . LEU B 1 174 ? -6.664 -29.172 -14.508 1 93.94 174 LEU B C 1
ATOM 3077 O O . LEU B 1 174 ? -5.57 -29.562 -14.922 1 93.94 174 LEU B O 1
ATOM 3081 N N . LEU B 1 175 ? -7.582 -29.922 -14.031 1 93.56 175 LEU B N 1
ATOM 3082 C CA . LEU B 1 175 ? -7.32 -31.359 -13.922 1 93.56 175 LEU B CA 1
ATOM 3083 C C . LEU B 1 175 ? -7.254 -32 -15.297 1 93.56 175 LEU B C 1
ATOM 3085 O O . LEU B 1 175 ? -6.473 -32.938 -15.508 1 93.56 175 LEU B O 1
ATOM 3089 N N . SER B 1 176 ? -8.109 -31.531 -16.156 1 92.25 176 SER B N 1
ATOM 3090 C CA . SER B 1 176 ? -8.039 -32 -17.531 1 92.25 176 SER B CA 1
ATOM 3091 C C . SER B 1 176 ? -6.688 -31.703 -18.156 1 92.25 176 SER B C 1
ATOM 3093 O O . SER B 1 176 ? -6.098 -32.562 -18.828 1 92.25 176 SER B O 1
ATOM 3095 N N . LEU B 1 177 ? -6.25 -30.562 -17.984 1 89.56 177 LEU B N 1
ATOM 3096 C CA . LEU B 1 177 ? -4.938 -30.172 -18.484 1 89.56 177 LEU B CA 1
ATOM 3097 C C . LEU B 1 177 ? -3.84 -31.016 -17.844 1 89.56 177 LEU B C 1
ATOM 3099 O O . LEU B 1 177 ? -2.881 -31.406 -18.5 1 89.56 177 LEU B O 1
ATOM 3103 N N . LYS B 1 178 ? -3.973 -31.203 -16.547 1 91.06 178 LYS B N 1
ATOM 3104 C CA . LYS B 1 178 ? -3.027 -32.031 -15.828 1 91.06 178 LYS B CA 1
ATOM 3105 C C . LYS B 1 178 ? -2.93 -33.438 -16.469 1 91.06 178 LYS B C 1
ATOM 3107 O O . LYS B 1 178 ? -1.831 -33.938 -16.688 1 91.06 178 LYS B O 1
ATOM 3112 N N . GLN B 1 179 ? -4.035 -33.938 -16.781 1 91.25 179 GLN B N 1
ATOM 3113 C CA . GLN B 1 179 ? -4.066 -35.25 -17.422 1 91.25 179 GLN B CA 1
ATOM 3114 C C . GLN B 1 179 ? -3.428 -35.219 -18.797 1 91.25 179 GLN B C 1
ATOM 3116 O O . GLN B 1 179 ? -2.65 -36.094 -19.156 1 91.25 179 GLN B O 1
ATOM 3121 N N . LYS B 1 180 ? -3.748 -34.219 -19.516 1 84.88 180 LYS B N 1
ATOM 3122 C CA . LYS B 1 180 ? -3.23 -34.094 -20.875 1 84.88 180 LYS B CA 1
ATOM 3123 C C . LYS B 1 180 ? -1.712 -33.938 -20.859 1 84.88 180 LYS B C 1
ATOM 3125 O O . LYS B 1 180 ? -1.021 -34.469 -21.734 1 84.88 180 LYS B O 1
ATOM 3130 N N . LEU B 1 181 ? -1.233 -33.219 -19.891 1 84.69 181 LEU B N 1
ATOM 3131 C CA . LEU B 1 181 ? 0.181 -32.844 -19.875 1 84.69 181 LEU B CA 1
ATOM 3132 C C . LEU B 1 181 ? 0.996 -33.906 -19.109 1 84.69 181 LEU B C 1
ATOM 3134 O O . LEU B 1 181 ? 2.225 -33.938 -19.203 1 84.69 181 LEU B O 1
ATOM 3138 N N . ASN B 1 182 ? 0.282 -34.719 -18.406 1 87.75 182 ASN B N 1
ATOM 3139 C CA . ASN B 1 182 ? 0.95 -35.719 -17.594 1 87.75 182 ASN B CA 1
ATOM 3140 C C . ASN B 1 182 ? 1.867 -36.625 -18.422 1 87.75 182 ASN B C 1
ATOM 3142 O O . ASN B 1 182 ? 2.844 -37.156 -17.906 1 87.75 182 ASN B O 1
ATOM 3146 N N . LYS B 1 183 ? 1.611 -36.75 -19.656 1 80.81 183 LYS B N 1
ATOM 3147 C CA . LYS B 1 183 ? 2.439 -37.531 -20.547 1 80.81 183 LYS B CA 1
ATOM 3148 C C . LYS B 1 183 ? 3.818 -36.906 -20.734 1 80.81 183 LYS B C 1
ATOM 3150 O O . LYS B 1 183 ? 4.789 -37.625 -21.016 1 80.81 183 LYS B O 1
ATOM 3155 N N . HIS B 1 184 ? 3.891 -35.688 -20.578 1 80.88 184 HIS B N 1
ATOM 3156 C CA . HIS B 1 184 ? 5.145 -34.969 -20.781 1 80.88 184 HIS B CA 1
ATOM 3157 C C . HIS B 1 184 ? 5.777 -34.562 -19.453 1 80.88 184 HIS B C 1
ATOM 3159 O O . HIS B 1 184 ? 6.973 -34.781 -19.25 1 80.88 184 HIS B O 1
ATOM 3165 N N . PHE B 1 185 ? 5.027 -33.906 -18.609 1 81.44 185 PHE B N 1
ATOM 3166 C CA . PHE B 1 185 ? 5.488 -33.531 -17.266 1 81.44 185 PHE B CA 1
ATOM 3167 C C . PHE B 1 185 ? 4.32 -33.438 -16.297 1 81.44 185 PHE B C 1
ATOM 3169 O O . PHE B 1 185 ? 3.199 -33.125 -16.688 1 81.44 185 PHE B O 1
ATOM 3176 N N . PRO B 1 186 ? 4.605 -33.688 -15.07 1 86.69 186 PRO B N 1
ATOM 3177 C CA . PRO B 1 186 ? 3.531 -33.688 -14.07 1 86.69 186 PRO B CA 1
ATOM 3178 C C . PRO B 1 186 ? 3.221 -32.312 -13.516 1 86.69 186 PRO B C 1
ATOM 3180 O O . PRO B 1 186 ? 4.137 -31.562 -13.164 1 86.69 186 PRO B O 1
ATOM 3183 N N . LEU B 1 187 ? 2.006 -32 -13.562 1 88.44 187 LEU B N 1
ATOM 3184 C CA . LEU B 1 187 ? 1.551 -30.828 -12.805 1 88.44 187 LEU B CA 1
ATOM 3185 C C . LEU B 1 187 ? 1.195 -31.219 -11.375 1 88.44 187 LEU B C 1
ATOM 3187 O O . LEU B 1 187 ? 0.549 -32.25 -11.148 1 88.44 187 LEU B O 1
ATOM 3191 N N . MET B 1 188 ? 1.722 -30.406 -10.422 1 87 188 MET B N 1
ATOM 3192 C CA . MET B 1 188 ? 1.521 -30.719 -9.016 1 87 188 MET B CA 1
ATOM 3193 C C . MET B 1 188 ? 1.019 -29.5 -8.258 1 87 188 MET B C 1
ATOM 3195 O O . MET B 1 188 ? 1.04 -28.375 -8.781 1 87 188 MET B O 1
ATOM 3199 N N . ILE B 1 189 ? 0.486 -29.797 -7.023 1 85.31 189 ILE B N 1
ATOM 3200 C CA . ILE B 1 189 ? 0.127 -28.703 -6.121 1 85.31 189 ILE B CA 1
ATOM 3201 C C . ILE B 1 189 ? 1.392 -28.094 -5.523 1 85.31 189 ILE B C 1
ATOM 3203 O O . ILE B 1 189 ? 2.328 -28.812 -5.168 1 85.31 189 ILE B O 1
ATOM 3207 N N . MET B 1 190 ? 1.46 -26.797 -5.668 1 69.94 190 MET B N 1
ATOM 3208 C CA . MET B 1 190 ? 2.629 -26.141 -5.098 1 69.94 190 MET B CA 1
ATOM 3209 C C . MET B 1 190 ? 2.775 -26.469 -3.617 1 69.94 190 MET B C 1
ATOM 3211 O O . MET B 1 190 ? 1.785 -26.516 -2.885 1 69.94 190 MET B O 1
ATOM 3215 N N . ASP B 1 191 ? 3.963 -27.109 -3.373 1 59.06 191 ASP B N 1
ATOM 3216 C CA . ASP B 1 191 ? 4.207 -27.422 -1.968 1 59.06 191 ASP B CA 1
ATOM 3217 C C . ASP B 1 191 ? 4.094 -26.172 -1.101 1 59.06 191 ASP B C 1
ATOM 3219 O O . ASP B 1 191 ? 4.703 -25.156 -1.402 1 59.06 191 ASP B O 1
ATOM 3223 N N . ARG B 1 192 ? 3.039 -26.312 -0.32 1 55.75 192 ARG B N 1
ATOM 3224 C CA . ARG B 1 192 ? 2.867 -25.203 0.623 1 55.75 192 ARG B CA 1
ATOM 3225 C C . ARG B 1 192 ? 4.211 -24.75 1.185 1 55.75 192 ARG B C 1
ATOM 3227 O O . ARG B 1 192 ? 4.398 -23.578 1.475 1 55.75 192 ARG B O 1
ATOM 3234 N N . LYS B 1 193 ? 5.137 -25.734 1.361 1 48.75 193 LYS B N 1
ATOM 3235 C CA . LYS B 1 193 ? 6.453 -25.438 1.921 1 48.75 193 LYS B CA 1
ATOM 3236 C C . LYS B 1 193 ? 7.316 -24.672 0.925 1 48.75 193 LYS B C 1
ATOM 3238 O O . LYS B 1 193 ? 8.188 -23.906 1.32 1 48.75 193 LYS B O 1
ATOM 3243 N N . LEU B 1 194 ? 7.148 -25.031 -0.312 1 46.91 194 LEU B N 1
ATOM 3244 C CA . LEU B 1 194 ? 7.953 -24.406 -1.351 1 46.91 194 LEU B CA 1
ATOM 3245 C C . LEU B 1 194 ? 7.562 -22.938 -1.521 1 46.91 194 LEU B C 1
ATOM 3247 O O . LEU B 1 194 ? 8.328 -22.141 -2.084 1 46.91 194 LEU B O 1
ATOM 3251 N N . MET B 1 195 ? 6.383 -22.688 -1.286 1 40.5 195 MET B N 1
ATOM 3252 C CA . MET B 1 195 ? 5.953 -21.297 -1.348 1 40.5 195 MET B CA 1
ATOM 3253 C C . MET B 1 195 ? 6.559 -20.484 -0.203 1 40.5 195 MET B C 1
ATOM 3255 O O . MET B 1 195 ? 6.367 -19.266 -0.126 1 40.5 195 MET B O 1
ATOM 3259 N N . ASP B 1 196 ? 7.238 -21.344 0.544 1 38.34 196 ASP B N 1
ATOM 3260 C CA . ASP B 1 196 ? 7.992 -20.734 1.643 1 38.34 196 ASP B CA 1
ATOM 3261 C C . ASP B 1 196 ? 9.297 -20.125 1.145 1 38.34 196 ASP B C 1
ATOM 3263 O O . ASP B 1 196 ? 10.156 -20.828 0.613 1 38.34 196 ASP B O 1
ATOM 3267 N N . SER B 1 197 ? 9.211 -18.953 0.663 1 36.03 197 SER B N 1
ATOM 3268 C CA . SER B 1 197 ? 10.383 -18.25 0.177 1 36.03 197 SER B CA 1
ATOM 3269 C C . SER B 1 197 ? 11.633 -18.641 0.956 1 36.03 197 SER B C 1
ATOM 3271 O O . SER B 1 197 ? 12.75 -18.25 0.592 1 36.03 197 SER B O 1
ATOM 3273 N N . ARG B 1 198 ? 11.578 -19.156 2.129 1 35.06 198 ARG B N 1
ATOM 3274 C CA . ARG B 1 198 ? 12.82 -19.406 2.854 1 35.06 198 ARG B CA 1
ATOM 3275 C C . ARG B 1 198 ? 13.5 -20.688 2.365 1 35.06 198 ARG B C 1
ATOM 3277 O O . ARG B 1 198 ? 14.469 -21.156 2.969 1 35.06 198 ARG B O 1
ATOM 3284 N N . ILE B 1 199 ? 12.773 -21.531 1.59 1 32.22 199 ILE B N 1
ATOM 3285 C CA . ILE B 1 199 ? 13.414 -22.812 1.36 1 32.22 199 ILE B CA 1
ATOM 3286 C C . ILE B 1 199 ? 14.586 -22.641 0.401 1 32.22 199 ILE B C 1
ATOM 3288 O O . ILE B 1 199 ? 14.398 -22.328 -0.773 1 32.22 199 ILE B O 1
ATOM 3292 N N . GLN B 1 200 ? 15.695 -22.109 0.83 1 31.09 200 GLN B N 1
ATOM 3293 C CA . GLN B 1 200 ? 17.031 -22.234 0.245 1 31.09 200 GLN B CA 1
ATOM 3294 C C . GLN B 1 200 ? 17.234 -23.625 -0.365 1 31.09 200 GLN B C 1
ATOM 3296 O O . GLN B 1 200 ? 17.641 -23.734 -1.52 1 31.09 200 GLN B O 1
ATOM 3301 N N . ASP B 1 201 ? 17.969 -24.562 0.456 1 28.98 201 ASP B N 1
ATOM 3302 C CA . ASP B 1 201 ? 19.062 -25.484 0.213 1 28.98 201 ASP B CA 1
ATOM 3303 C C . ASP B 1 201 ? 18.547 -26.844 -0.239 1 28.98 201 ASP B C 1
ATOM 3305 O O . ASP B 1 201 ? 19.297 -27.828 -0.294 1 28.98 201 ASP B O 1
ATOM 3309 N N . TYR B 1 202 ? 17.594 -27.25 -1.145 1 25.98 202 TYR B N 1
ATOM 3310 C CA . TYR B 1 202 ? 17.953 -28.641 -1.399 1 25.98 202 TYR B CA 1
ATOM 3311 C C . TYR B 1 202 ? 19.188 -28.719 -2.297 1 25.98 202 TYR B C 1
ATOM 3313 O O . TYR B 1 202 ? 19.391 -27.875 -3.164 1 25.98 202 TYR B O 1
#

Secondary structure (DSSP, 8-state):
-EEEEEEEEEE-GGGHHHHHHHHTT---EEEEEEEEEEEEE-S-----S-GGGHHHHHHTTEEEEETTTEEEEEPPPP-GGGGSSSEEEEEEEEEBPTT-HHHHHHHHHHTTEEEEEEEEEEEEEEEEGGGTEEEEEEEEEBTTB-S--EEEEEEEEES-TT-HHHHHHHHHHHHHHHHHHTTTS--B---TTTTSTT----/-EEEEEEEEEE-GGGHHHHHHHH-S-S-EEEEEEEEEEEEE-S-----S-GGGHHHHHHTTEEEEETTTEEEEEPPPPPGGGGSSSEEEEEEEEEBPTT-HHHHHHHHHHTTEEEEEEEEEEEEEEEEGGGTEEEEEEEEEBTTB-S--EEEEEEEEES-TT-HHHHHHHHHHHHHHHHHHTTT---B---TTTT-TT----

InterPro domains:
  IPR019095 Mediator complex, subunit Med18 [PF09637] (75-198)

Foldseek 3Di:
DKKKWKWKFFDAPVCVVVVCVLVPVQPDKDWDKKKKWKKFAQDPPPDDPPPPCPQQVRLQGMWMDINLFKIKGWHQWDDDPVPPQITMIDMDMDGHDPPCNVVVQVVVVVVRMDTDDMWMWTFMKTADPVQQKIWTWTDIPDPVPVRGGIMIMIIHMDDDPVPVVNVVSNSVVNVVVQVSCVVRTHIHYPDSNNSRVPPPDD/DKKKWKWKFFDAPVCVVVVCVLVPVFPDKDWDKKKKWKKFAQDPPPDDPPPPCPLQVRLQGMWMDINLFKIKHWHQWDDDPVPPQITMIDMDMDGHDPPCNVVVQVVVVVVRIDTDDMWMWTFMKTADPVQQKIWTWTDIPDPVPVRGGIMIMIIHMDPDPVPVVNVVSNSVVNVVVQVSCVVRTHIHYPPSNNSRVPPPDD

Nearest PDB structures (foldseek):
  7ui9-assembly1_r  TM=7.683E-01  e=1.948E-12  Saccharomyces cerevisiae S288C
  2hzs-assembly3_F  TM=7.730E-01  e=1.262E-11  Saccharomyces cerevisiae
  4gwp-assembly1_E  TM=7.592E-01  e=8.988E-12  Saccharomyces cerevisiae S288C
  6w1s-assembly1_M  TM=7.360E-01  e=1.587E-08  Mus musculus
  4pn0-assembly2_C  TM=3.780E-01  e=2.115E-02  Schizosaccharomyces pombe

Radius of gyration: 26.33 Å; Cα contacts (8 Å, |Δi|>4): 760; chains: 2; bounding box: 45×77×62 Å

Solvent-accessible surface area (backbone atoms only — not comparable to full-atom values): 21786 Å² total; per-residue (Å²): 99,37,34,36,41,30,36,28,31,78,37,55,68,87,45,49,64,58,50,46,62,75,52,47,85,46,83,44,73,39,84,43,77,46,39,40,36,38,26,38,55,61,67,71,71,83,58,75,80,67,77,88,60,54,68,65,53,62,50,50,42,33,37,35,33,42,67,52,32,30,45,33,40,43,49,66,57,51,73,65,80,71,37,68,82,34,31,36,29,42,33,29,60,42,54,36,34,81,90,34,50,74,37,49,54,53,39,42,41,73,73,37,30,38,81,72,55,68,44,30,38,43,36,38,33,34,52,38,74,92,63,58,36,36,38,37,37,30,31,66,54,36,96,80,45,78,82,67,41,32,37,38,38,39,33,35,79,41,69,62,91,78,46,59,68,58,50,50,50,44,52,49,46,51,50,50,48,33,60,68,36,43,80,78,50,63,59,36,55,67,50,74,64,64,72,28,82,75,70,72,76,126,100,37,34,37,42,31,35,28,31,79,39,54,68,85,45,49,65,58,50,45,62,73,58,42,85,51,86,46,75,39,84,42,77,47,40,40,37,38,27,38,56,62,68,72,72,83,56,76,82,67,77,90,60,54,67,66,54,61,52,48,42,34,37,36,33,41,67,52,32,31,44,33,41,42,49,65,56,52,74,65,81,71,36,68,81,34,30,36,28,43,34,31,62,43,54,36,34,82,89,34,50,71,37,49,54,52,38,42,40,74,74,36,32,38,82,72,54,69,43,30,37,42,35,37,34,36,54,41,73,94,62,58,35,35,36,39,38,30,29,64,55,36,95,82,46,78,82,65,39,32,36,38,36,40,33,33,77,41,70,61,90,79,45,58,68,59,50,51,50,45,50,50,46,52,50,51,49,34,59,67,37,44,81,80,49,63,59,36,53,66,50,76,64,66,70,27,82,75,70,73,77,129

Sequence (404 aa):
MVYKISLVSAIPESYLDTVKESLLDATNVNKTTSFFINYSSKHEIYRPVNLNVELAEEQQNRIRVINGENIVKYDIPMPGNNNTEVSIQNFNILDICEGQNDKINKFLNNLGYTKEYEYTEKGETLNIHEIKVTINIYKIDNELMEKGGYIVEVFSLLENFQDFDYIASIKKNLLSLKQKLNKHFPLMIMDRKLMDSRIQDYMVYKISLVSAIPESYLDTVKESLLDATNVNKTTSFFINYSSKHEIYRPVNLNVELAEEQQNRIRVINGENIVKYDIPMPGNNNTEVSIQNFNILDICEGQNDKINKFLNNLGYTKEYEYTEKGETLNIHEIKVTINIYKIDNELMEKGGYIVEVFSLLENFQDFDYIASIKKNLLSLKQKLNKHFPLMIMDRKLMDSRIQDY